Protein AF-A0A4Q5WAN0-F1 (afdb_monomer)

Radius of gyration: 26.41 Å; Cα contacts (8 Å, |Δi|>4): 539; chains: 1; bounding box: 60×88×70 Å

Sequence (418 aa):
VRSNALKSILTLHDAKRLVRDSESQPITLLLAQAVKGGFPCFEKNLPIEDANEQRYFLNYPRAGRVEVMHNMKWSTQDTENSYKTAYLGSLLLHVYAQLFEEGHRPATLKWSYPSAMSAKLVGQYEQIWSKLDEISPLKDDPRLTIYNPSGTITYSTTNPQAVFGTGDSTDWSQAAAAAPAPAPNWGWGNTEPDPAPAPAAVGGWGAPTSAPAALREIKIETGPIEFSFKNLENKESLTEACAVANYIANSKNIEVSEEFLTLCFDVGGSTTDFMALCRMNTKLTMVKQSSIRFAAQRVAHATKYSPNFKTVLLEMCDIKKISIQGLNKGESKFTANTAPYYFEQLVDRLEPEDFETFYRLIRSKCPELMSVNLYVTGLIMYYAGQMANKLITELSRSSHSPSSSGEWRPKINIVFAG

Solvent-accessible surface area (backbone atoms only — not comparable to full-atom values): 25325 Å² total; per-residue (Å²): 129,81,84,82,75,79,63,69,27,33,34,46,62,61,75,91,72,62,81,70,96,45,96,85,59,57,66,51,62,51,27,27,34,48,60,71,23,19,43,74,50,86,75,80,73,56,52,51,62,47,41,58,96,43,35,40,36,30,55,41,97,88,77,45,78,42,47,29,40,58,60,66,90,83,65,87,47,66,64,57,48,13,40,50,33,3,42,52,41,40,50,49,52,53,52,47,54,54,35,49,76,72,73,46,79,85,36,66,46,69,54,67,41,62,71,65,56,50,72,69,56,50,52,52,47,48,62,45,58,68,54,47,51,81,72,48,85,52,85,53,91,66,45,58,42,70,40,53,65,71,70,86,83,75,84,68,94,68,80,93,81,72,87,82,76,93,63,84,84,75,59,91,78,71,74,75,87,71,78,86,75,82,81,85,82,91,74,92,79,92,80,91,83,85,91,75,81,85,74,80,84,77,78,65,101,80,71,96,76,76,79,79,74,75,81,74,76,76,80,73,85,79,66,72,46,84,82,87,84,76,84,85,64,97,75,42,10,40,38,43,46,55,49,51,48,53,51,51,75,72,39,94,85,64,89,66,49,60,53,27,40,35,40,36,35,34,64,40,57,65,35,25,31,29,32,32,36,34,23,39,91,92,38,82,36,78,82,43,74,48,42,40,90,56,36,55,45,59,51,38,60,47,42,40,77,40,89,46,44,66,58,48,53,52,51,51,24,60,76,68,70,53,83,40,55,23,66,83,34,80,70,70,41,74,43,54,59,29,32,31,58,54,51,52,54,50,58,79,69,56,55,84,82,45,50,63,59,52,51,51,42,34,47,75,61,28,49,70,55,39,49,49,44,50,49,56,55,48,50,55,52,50,50,48,51,55,49,50,56,50,48,44,59,48,41,43,42,18,92,65,32,54,38,94,80,63,68,54,82,56,48,77,42,82,44,77,51,125

Mean predicted aligned error: 12.57 Å

Secondary structure (DSSP, 8-state):
---------EEPPPGGGPPPSSTT--HHHHHHSTTTS-EE---S---EEEE-SSEEEEEETTTEEEEEE---TT---HHHHHHHHHHHHHHHHHHHHHHHHTT----EE--EE-TTS-HHHHHHHHHHHTTTTTT-S--SSSPPEEPPBSS------S----SS--S----TT-------PPPPP------PPPP-PPPP----S----SPPPP--------SPPPP-PPPPPTTSBEEHHHHHHHHHHH-TTS--STTEEEEEEEE-SS-EEEEEEEEETTEEEEEEEEEES-STHHHHHHGGG-TTHHHHHHHHHHHHT---BTTTBSS----TTTHHHHHHHHHTT--GGGHHHHHHHHHHH-HHHHHHHHHHHHHHHHHHHHHHHHHHHHHHTSTT-S-TTS---PEEEEEEE-

pLDDT: mean 77.74, std 21.66, range [23.5, 98.31]

Nearest PDB structures (foldseek):
  5mb9-assembly2_B  TM=4.089E-01  e=8.643E-06  Thermochaetoides thermophila DSM 1495
  5mb9-assembly1_A  TM=4.316E-01  e=7.062E-05  Thermochaetoides thermophila DSM 1495
  7z3o-assembly1_D  TM=4.224E-01  e=1.051E-04  Thermochaetoides thermophila DSM 1495
  6sr6-assembly2_C  TM=4.136E-01  e=8.862E-05  Thermochaetoides thermophila DSM 1495
  7kw7-assembly1_C  TM=3.825E-01  e=3.977E-03  Homo sapiens

Structure (mmCIF, N/CA/C/O backbone):
data_AF-A0A4Q5WAN0-F1
#
_entry.id   AF-A0A4Q5WAN0-F1
#
loop_
_atom_site.group_PDB
_atom_site.id
_atom_site.type_symbol
_atom_site.label_atom_id
_atom_site.label_alt_id
_atom_site.label_comp_id
_atom_site.label_asym_id
_atom_site.label_entity_id
_atom_site.label_seq_id
_atom_site.pdbx_PDB_ins_code
_atom_site.Cartn_x
_atom_site.Cartn_y
_atom_site.Cartn_z
_atom_site.occupancy
_atom_site.B_iso_or_equiv
_atom_site.auth_seq_id
_atom_site.auth_comp_id
_atom_site.auth_asym_id
_atom_site.auth_atom_id
_atom_site.pdbx_PDB_model_num
ATOM 1 N N . VAL A 1 1 ? -12.855 -6.537 -10.545 1.00 29.86 1 VAL A N 1
ATOM 2 C CA . VAL A 1 1 ? -12.157 -7.086 -9.360 1.00 29.86 1 VAL A CA 1
ATOM 3 C C . VAL A 1 1 ? -12.444 -6.123 -8.227 1.00 29.86 1 VAL A C 1
ATOM 5 O O . VAL A 1 1 ? -12.053 -4.973 -8.347 1.00 29.86 1 VAL A O 1
ATOM 8 N N . ARG A 1 2 ? -13.216 -6.528 -7.207 1.00 37.91 2 ARG A N 1
ATOM 9 C CA . ARG A 1 2 ? -13.386 -5.701 -5.998 1.00 37.91 2 ARG A CA 1
ATOM 10 C C . ARG A 1 2 ? -11.995 -5.551 -5.386 1.00 37.91 2 ARG A C 1
ATOM 12 O O . ARG A 1 2 ? -11.312 -6.562 -5.270 1.00 37.91 2 ARG A O 1
ATOM 19 N N . SER A 1 3 ? -11.561 -4.331 -5.081 1.00 36.03 3 SER A N 1
ATOM 20 C CA . SER A 1 3 ? -10.233 -4.069 -4.514 1.00 36.03 3 SER A CA 1
ATOM 21 C C . SER A 1 3 ? -9.947 -5.031 -3.350 1.00 36.03 3 SER A C 1
ATOM 23 O O . SER A 1 3 ? -10.580 -4.951 -2.296 1.00 36.03 3 SER A O 1
ATOM 25 N N . ASN A 1 4 ? -9.008 -5.961 -3.559 1.00 38.81 4 ASN A N 1
ATOM 26 C CA . ASN A 1 4 ? -8.478 -6.873 -2.540 1.00 38.81 4 ASN A CA 1
ATOM 27 C C . ASN A 1 4 ? -7.443 -6.150 -1.656 1.00 38.81 4 ASN A C 1
ATOM 29 O O . ASN A 1 4 ? -6.491 -6.768 -1.180 1.00 38.81 4 ASN A O 1
ATOM 33 N N . ALA A 1 5 ? -7.580 -4.832 -1.469 1.00 52.44 5 ALA A N 1
ATOM 34 C CA . ALA A 1 5 ? -6.670 -4.053 -0.648 1.00 52.44 5 ALA A CA 1
ATOM 35 C C . ALA A 1 5 ? -6.845 -4.446 0.826 1.00 52.44 5 ALA A C 1
ATOM 37 O O . ALA A 1 5 ? -7.681 -3.908 1.554 1.00 52.44 5 ALA A O 1
ATOM 38 N N . LEU A 1 6 ? -6.040 -5.410 1.268 1.00 55.25 6 LEU A N 1
ATOM 39 C CA . LEU A 1 6 ? -5.837 -5.702 2.679 1.00 55.25 6 LEU A CA 1
ATOM 40 C C . LEU A 1 6 ? -5.047 -4.535 3.275 1.00 55.25 6 LEU A C 1
ATOM 42 O O . LEU A 1 6 ? -3.828 -4.449 3.126 1.00 55.25 6 LEU A O 1
ATOM 46 N N . LYS A 1 7 ? -5.748 -3.602 3.924 1.00 72.06 7 LYS A N 1
ATOM 47 C CA . LYS A 1 7 ? -5.089 -2.533 4.678 1.00 72.06 7 LYS A CA 1
ATOM 48 C C . LYS A 1 7 ? -4.382 -3.149 5.884 1.00 72.06 7 LYS A C 1
ATOM 50 O O . LYS A 1 7 ? -4.960 -3.977 6.588 1.00 72.06 7 LYS A O 1
ATOM 55 N N . SER A 1 8 ? -3.144 -2.723 6.135 1.00 76.06 8 SER A N 1
ATOM 56 C CA . SER A 1 8 ? -2.341 -3.157 7.285 1.00 76.06 8 SER A CA 1
ATOM 57 C C . SER A 1 8 ? -2.885 -2.570 8.585 1.00 76.06 8 SER A C 1
ATOM 59 O O . SER A 1 8 ? -2.331 -1.621 9.138 1.00 76.06 8 SER A O 1
ATOM 61 N N . ILE A 1 9 ? -4.001 -3.130 9.043 1.00 87.06 9 ILE A N 1
ATOM 62 C CA . ILE A 1 9 ? -4.765 -2.665 10.191 1.00 87.06 9 ILE A CA 1
ATOM 63 C C . ILE A 1 9 ? -4.771 -3.756 11.259 1.00 87.06 9 ILE A C 1
ATOM 65 O O . ILE A 1 9 ? -5.248 -4.866 11.016 1.00 87.06 9 ILE A O 1
ATOM 69 N N . LEU A 1 10 ? -4.277 -3.429 12.453 1.00 91.44 10 LEU A N 1
ATOM 70 C CA . LEU A 1 10 ? -4.245 -4.330 13.604 1.00 91.44 10 LEU A CA 1
ATOM 71 C C . LEU A 1 10 ? -5.072 -3.754 14.756 1.00 91.44 10 LEU A C 1
ATOM 73 O O . LEU A 1 10 ? -4.773 -2.680 15.275 1.00 91.44 10 LEU A O 1
ATOM 77 N N . THR A 1 11 ? -6.096 -4.487 15.179 1.00 91.94 11 THR A N 1
ATOM 78 C CA . THR A 1 11 ? -6.847 -4.196 16.404 1.00 91.94 11 THR A CA 1
ATOM 79 C C . THR A 1 11 ? -6.041 -4.650 17.607 1.00 91.94 11 THR A C 1
ATOM 81 O O . THR A 1 11 ? -5.670 -5.821 17.690 1.00 91.94 11 THR A O 1
ATOM 84 N N . LEU A 1 12 ? -5.772 -3.731 18.530 1.00 91.56 12 LEU A N 1
ATOM 85 C CA . LEU A 1 12 ? -4.955 -3.990 19.706 1.00 91.56 12 LEU A CA 1
ATOM 86 C C . LEU A 1 12 ? -5.807 -4.537 20.849 1.00 91.56 12 LEU A C 1
ATOM 88 O O . LEU A 1 12 ? -6.923 -4.075 21.100 1.00 91.56 12 LEU A O 1
ATOM 92 N N . HIS A 1 13 ? -5.244 -5.496 21.577 1.00 88.56 13 HIS A N 1
ATOM 93 C CA . HIS A 1 13 ? -5.807 -5.937 22.847 1.00 88.56 13 HIS A CA 1
ATOM 94 C C . HIS A 1 13 ? -5.563 -4.902 23.940 1.00 88.56 13 HIS A C 1
ATOM 96 O O . HIS A 1 13 ? -4.568 -4.176 23.929 1.00 88.56 13 HIS A O 1
ATOM 102 N N . ASP A 1 14 ? -6.438 -4.889 24.942 1.00 84.38 14 ASP A N 1
ATOM 103 C CA . ASP A 1 14 ? -6.151 -4.204 26.198 1.00 84.38 14 ASP A CA 1
ATOM 104 C C . ASP A 1 14 ? -4.946 -4.883 26.864 1.00 84.38 14 ASP A C 1
ATOM 106 O O . ASP A 1 14 ? -5.013 -6.051 27.255 1.00 84.38 14 ASP A O 1
ATOM 110 N N . ALA A 1 15 ? -3.843 -4.145 27.010 1.00 79.19 15 ALA A N 1
ATOM 111 C CA . ALA A 1 15 ? -2.597 -4.658 27.573 1.00 79.19 15 ALA A CA 1
ATOM 112 C C . ALA A 1 15 ? -2.770 -5.238 28.989 1.00 79.19 15 ALA A C 1
ATOM 114 O O . ALA A 1 15 ? -2.010 -6.119 29.386 1.00 79.19 15 ALA A O 1
ATOM 115 N N . LYS A 1 16 ? -3.787 -4.792 29.743 1.00 81.94 16 LYS A N 1
ATOM 116 C CA . LYS A 1 16 ? -4.105 -5.326 31.078 1.00 81.94 16 LYS A CA 1
ATOM 117 C C . LYS A 1 16 ? -4.761 -6.707 31.039 1.00 81.94 16 LYS A C 1
ATOM 119 O O . LYS A 1 16 ? -4.841 -7.364 32.071 1.00 81.94 16 LYS A O 1
ATOM 124 N N . ARG A 1 17 ? -5.253 -7.136 29.875 1.00 82.56 17 ARG A N 1
ATOM 125 C CA . ARG A 1 17 ? -5.926 -8.427 29.663 1.00 82.56 17 ARG A CA 1
ATOM 126 C C . ARG A 1 17 ? -5.021 -9.472 29.016 1.00 82.56 17 ARG A C 1
ATOM 128 O O . ARG A 1 17 ? -5.448 -10.608 28.833 1.00 82.56 17 ARG A O 1
ATOM 135 N N . LEU A 1 18 ? -3.789 -9.102 28.669 1.00 84.31 18 LEU A N 1
ATOM 136 C CA . LEU A 1 18 ? -2.819 -10.031 28.107 1.00 84.31 18 LEU A CA 1
ATOM 137 C C . LEU A 1 18 ? -2.289 -10.959 29.199 1.00 84.31 18 LEU A C 1
ATOM 139 O O . LEU A 1 18 ? -1.663 -10.522 30.166 1.00 84.31 18 LEU A O 1
ATOM 143 N N . VAL A 1 19 ? -2.539 -12.254 29.022 1.00 83.75 19 VAL A N 1
ATOM 144 C CA . VAL A 1 19 ? -2.032 -13.302 29.909 1.00 83.75 19 VAL A CA 1
ATOM 145 C C . VAL A 1 19 ? -0.582 -13.592 29.539 1.00 83.75 19 VAL A C 1
ATOM 147 O O . VAL A 1 19 ? -0.278 -13.882 28.380 1.00 83.75 19 VAL A O 1
ATOM 150 N N . ARG A 1 20 ? 0.312 -13.498 30.526 1.00 82.81 20 ARG A N 1
ATOM 151 C CA . ARG A 1 20 ? 1.719 -13.869 30.357 1.00 82.81 20 ARG A CA 1
ATOM 152 C C . ARG A 1 20 ? 1.868 -15.377 30.500 1.00 82.81 20 ARG A C 1
ATOM 154 O O . ARG A 1 20 ? 1.292 -15.952 31.420 1.00 82.81 20 ARG A O 1
ATOM 161 N N . ASP A 1 21 ? 2.667 -15.989 29.629 1.00 77.50 21 ASP A N 1
ATOM 162 C CA . ASP A 1 21 ? 2.958 -17.424 29.723 1.00 77.50 21 ASP A CA 1
ATOM 163 C C . ASP A 1 21 ? 3.961 -17.706 30.864 1.00 77.50 21 ASP A C 1
ATOM 165 O O . ASP A 1 21 ? 3.962 -18.786 31.450 1.00 77.50 21 ASP A O 1
ATOM 169 N N . SER A 1 22 ? 4.779 -16.711 31.231 1.00 80.31 22 SER A N 1
ATOM 170 C CA . SER A 1 22 ? 5.643 -16.718 32.417 1.00 80.31 22 SER A CA 1
ATOM 171 C C . SER A 1 22 ? 5.839 -15.302 32.981 1.00 80.31 22 SER A C 1
ATOM 173 O O . SER A 1 22 ? 5.752 -14.311 32.253 1.00 80.31 22 SER A O 1
ATOM 175 N N . GLU A 1 23 ? 6.123 -15.174 34.284 1.00 74.56 23 GLU A N 1
ATOM 176 C CA . GLU A 1 23 ? 6.294 -13.858 34.931 1.00 74.56 23 GLU A CA 1
ATOM 177 C C . GLU A 1 23 ? 7.470 -13.046 34.363 1.00 74.56 23 GLU A C 1
ATOM 179 O O . GLU A 1 23 ? 7.416 -11.814 34.332 1.00 74.56 23 GLU A O 1
ATOM 184 N N . SER A 1 24 ? 8.503 -13.733 33.866 1.00 77.69 24 SER A N 1
ATOM 185 C CA . SER A 1 24 ? 9.719 -13.139 33.304 1.00 77.69 24 SER A CA 1
ATOM 186 C C . SER A 1 24 ? 9.608 -12.752 31.826 1.00 77.69 24 SER A C 1
ATOM 188 O O . SER A 1 24 ? 10.540 -12.151 31.289 1.00 77.69 24 SER A O 1
ATOM 190 N N . GLN A 1 25 ? 8.500 -13.071 31.148 1.00 79.25 25 GLN A N 1
ATOM 191 C CA . GLN A 1 25 ? 8.354 -12.798 29.722 1.00 79.25 25 GLN A CA 1
ATOM 192 C C . GLN A 1 25 ? 8.177 -11.289 29.452 1.00 79.25 25 GLN A C 1
ATOM 194 O O . GLN A 1 25 ? 7.236 -10.674 29.971 1.00 79.25 25 GLN A O 1
ATOM 199 N N . PRO A 1 26 ? 9.027 -10.674 28.605 1.00 84.81 26 PRO A N 1
ATOM 200 C CA . PRO A 1 26 ? 8.845 -9.295 28.171 1.00 84.81 26 PRO A CA 1
ATOM 201 C C . PRO A 1 26 ? 7.515 -9.115 27.435 1.00 84.81 26 PRO A C 1
ATOM 203 O O . PRO A 1 26 ? 7.152 -9.923 26.578 1.00 84.81 26 PRO A O 1
ATOM 206 N N . ILE A 1 27 ? 6.820 -8.007 27.707 1.00 83.94 27 ILE A N 1
ATOM 207 C CA . ILE A 1 27 ? 5.542 -7.689 27.052 1.00 83.94 27 ILE A CA 1
ATOM 208 C C . ILE A 1 27 ? 5.675 -7.606 25.525 1.00 83.94 27 ILE A C 1
ATOM 210 O O . ILE A 1 27 ? 4.771 -8.020 24.812 1.00 83.94 27 ILE A O 1
ATOM 214 N N . THR A 1 28 ? 6.816 -7.145 25.010 1.00 85.88 28 THR A N 1
ATOM 215 C CA . THR A 1 28 ? 7.089 -7.063 23.568 1.00 85.88 28 THR A CA 1
ATOM 216 C C . THR A 1 28 ? 7.039 -8.430 22.888 1.00 85.88 28 THR A C 1
ATOM 218 O O . THR A 1 28 ? 6.485 -8.544 21.800 1.00 85.88 28 THR A O 1
ATOM 221 N N . LEU A 1 29 ? 7.512 -9.495 23.546 1.00 86.62 29 LEU A N 1
ATOM 222 C CA . LEU A 1 29 ? 7.410 -10.852 23.002 1.00 86.62 29 LEU A CA 1
ATOM 223 C C . LEU A 1 29 ? 5.959 -11.334 22.938 1.00 86.62 29 LEU A C 1
ATOM 225 O O . LEU A 1 29 ? 5.578 -11.977 21.967 1.00 86.62 29 LEU A O 1
ATOM 229 N N . LEU A 1 30 ? 5.140 -10.997 23.938 1.00 88.25 30 LEU A N 1
ATOM 230 C CA . LEU A 1 30 ? 3.709 -11.317 23.924 1.00 88.25 30 LEU A CA 1
ATOM 231 C C . LEU A 1 30 ? 2.977 -10.568 22.809 1.00 88.25 30 LEU A C 1
ATOM 233 O O . LEU A 1 30 ? 2.158 -11.156 22.108 1.00 88.25 30 LEU A O 1
ATOM 237 N N . LEU A 1 31 ? 3.312 -9.290 22.608 1.00 90.12 31 LEU A N 1
ATOM 238 C CA . LEU A 1 31 ? 2.740 -8.463 21.544 1.00 90.12 31 LEU A CA 1
ATOM 239 C C . LEU A 1 31 ? 3.169 -8.896 20.138 1.00 90.12 31 LEU A C 1
ATOM 241 O O . LEU A 1 31 ? 2.523 -8.502 19.175 1.00 90.12 31 LEU A O 1
ATOM 245 N N . ALA A 1 32 ? 4.246 -9.673 20.012 1.00 90.75 32 ALA A N 1
ATOM 246 C CA . ALA A 1 32 ? 4.716 -10.207 18.738 1.00 90.75 32 ALA A CA 1
ATOM 247 C C . ALA A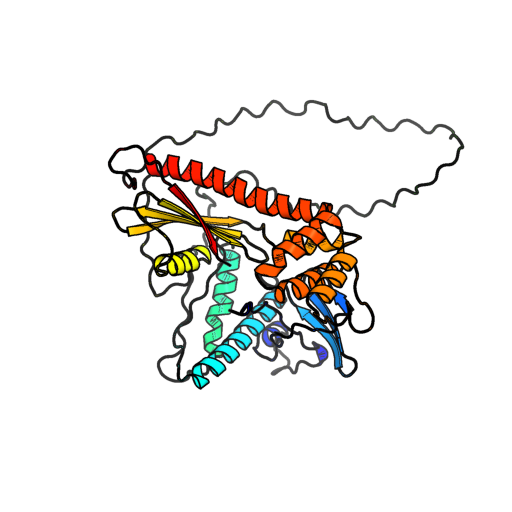 1 32 ? 4.013 -11.509 18.328 1.00 90.75 32 ALA A C 1
ATOM 249 O O . ALA A 1 32 ? 4.054 -11.879 17.156 1.00 90.75 32 ALA A O 1
ATOM 250 N N . GLN A 1 33 ? 3.361 -12.202 19.266 1.00 90.88 33 GLN A N 1
ATOM 251 C CA . GLN A 1 33 ? 2.662 -13.451 18.975 1.00 90.88 33 GLN A CA 1
ATOM 252 C C . GLN A 1 33 ? 1.424 -13.184 18.113 1.00 90.88 33 GLN A C 1
ATOM 254 O O . GLN A 1 33 ? 0.631 -12.282 18.400 1.00 90.88 33 GLN A O 1
ATOM 259 N N . ALA A 1 34 ? 1.218 -13.998 17.077 1.00 90.25 34 ALA A N 1
ATOM 260 C CA . ALA A 1 34 ? -0.013 -13.947 16.297 1.00 90.25 34 ALA A CA 1
ATOM 261 C C . ALA A 1 34 ? -1.227 -14.154 17.205 1.00 90.25 34 ALA A C 1
ATOM 263 O O . ALA A 1 34 ? -1.156 -14.902 18.184 1.00 90.25 34 ALA A O 1
ATOM 264 N N . VAL A 1 35 ? -2.338 -13.494 16.880 1.00 87.75 35 VAL A N 1
ATOM 265 C CA . VAL A 1 35 ? -3.574 -13.476 17.674 1.00 87.75 35 VAL A CA 1
ATOM 266 C C . VAL A 1 35 ? -3.436 -12.770 19.035 1.00 87.75 35 VAL A C 1
ATOM 268 O O . VAL A 1 35 ? -4.229 -11.873 19.322 1.00 87.75 35 VAL A O 1
ATOM 271 N N . LYS A 1 36 ? -2.437 -13.099 19.871 1.00 89.31 36 LYS A N 1
ATOM 272 C CA . LYS A 1 36 ? -2.230 -12.450 21.184 1.00 89.31 36 LYS A CA 1
ATOM 273 C C . LYS A 1 36 ? -1.756 -11.000 21.074 1.00 89.31 36 LYS A C 1
ATOM 275 O O . LYS A 1 36 ? -2.083 -10.199 21.941 1.00 89.31 36 LYS A O 1
ATOM 280 N N . GLY A 1 37 ? -1.006 -10.650 20.031 1.00 88.44 37 GLY A N 1
ATOM 281 C CA . GLY A 1 37 ? -0.550 -9.280 19.785 1.00 88.44 37 GLY A CA 1
ATOM 282 C C . GLY A 1 37 ? -1.618 -8.355 19.206 1.00 88.44 37 GLY A C 1
ATOM 283 O O . GLY A 1 37 ? -1.482 -7.134 19.267 1.00 88.44 37 GLY A O 1
ATOM 284 N N . GLY A 1 38 ? -2.697 -8.927 18.675 1.00 90.81 38 GLY A N 1
ATOM 285 C CA . GLY A 1 38 ? -3.810 -8.208 18.070 1.00 90.81 38 GLY A CA 1
ATOM 286 C C . GLY A 1 38 ? -4.477 -9.023 16.967 1.00 90.81 38 GLY A C 1
ATOM 287 O O . GLY A 1 38 ? -3.995 -10.092 16.589 1.00 90.81 38 GLY A O 1
ATOM 288 N N . PHE A 1 39 ? -5.572 -8.492 16.429 1.00 89.00 39 PHE A N 1
ATOM 289 C CA . PHE A 1 39 ? -6.316 -9.110 15.332 1.00 89.00 39 PHE A CA 1
ATOM 290 C C . PHE A 1 39 ? -6.335 -8.218 14.089 1.00 89.00 39 PHE A C 1
ATOM 292 O O . PHE A 1 39 ? -6.697 -7.041 14.203 1.00 89.00 39 PHE A O 1
ATOM 299 N N . PRO A 1 40 ? -5.990 -8.747 12.898 1.00 90.12 40 PRO A N 1
ATOM 300 C CA . PRO A 1 40 ? -6.205 -8.032 11.648 1.00 90.12 40 PRO A CA 1
ATOM 301 C C . PRO A 1 40 ? -7.672 -7.613 11.507 1.00 90.12 40 PRO A C 1
ATOM 303 O O . PRO A 1 40 ? -8.574 -8.404 11.783 1.00 90.12 40 PRO A O 1
ATOM 306 N N . CYS A 1 41 ? -7.916 -6.372 11.089 1.00 86.31 41 CYS A N 1
ATOM 307 C CA . CYS A 1 41 ? -9.268 -5.856 10.900 1.00 86.31 41 CYS A CA 1
ATOM 308 C C . CYS A 1 41 ? -9.501 -5.467 9.442 1.00 86.31 41 CYS A C 1
ATOM 310 O O . CYS A 1 41 ? -8.913 -4.509 8.947 1.00 86.31 41 CYS A O 1
ATOM 312 N N . PHE A 1 42 ? -10.412 -6.187 8.789 1.00 83.38 42 PHE A N 1
ATOM 313 C CA . PHE A 1 42 ? -10.802 -5.953 7.394 1.00 83.38 42 PHE A CA 1
ATOM 314 C C . PHE A 1 42 ? -12.192 -5.313 7.261 1.00 83.38 42 PHE A C 1
ATOM 316 O O . PHE A 1 42 ? -12.674 -5.101 6.150 1.00 83.38 42 PHE A O 1
ATOM 323 N N . GLU A 1 43 ? -12.850 -5.016 8.386 1.00 84.38 43 GLU A N 1
ATOM 324 C CA . GLU A 1 43 ? -14.144 -4.338 8.392 1.00 84.38 43 GLU A CA 1
ATOM 325 C C . GLU A 1 43 ? -13.980 -2.889 7.932 1.00 84.38 43 GLU A C 1
ATOM 327 O O . GLU A 1 43 ? -13.108 -2.154 8.401 1.00 84.38 43 GLU A O 1
ATOM 332 N N . LYS A 1 44 ? -14.852 -2.475 7.014 1.00 79.94 44 LYS A N 1
ATOM 333 C CA . LYS A 1 44 ? -14.830 -1.141 6.428 1.00 79.94 44 LYS A CA 1
ATOM 334 C C . LYS A 1 44 ? -15.717 -0.159 7.211 1.00 79.94 44 LYS A C 1
ATOM 336 O O . LYS A 1 44 ? -15.560 1.048 7.095 1.00 79.94 44 LYS A O 1
ATOM 341 N N . ASN A 1 45 ? -16.701 -0.614 7.982 1.00 85.62 45 ASN A N 1
ATOM 342 C CA . ASN A 1 45 ? -17.611 0.259 8.734 1.00 85.62 45 ASN A CA 1
ATOM 343 C C . ASN A 1 45 ? -17.326 0.213 10.240 1.00 85.62 45 ASN A C 1
ATOM 345 O O . ASN A 1 45 ? -18.117 -0.310 11.024 1.00 85.62 45 ASN A O 1
ATOM 349 N N . LEU A 1 46 ? -16.196 0.797 10.651 1.00 89.50 46 LEU A N 1
ATOM 350 C CA . LEU A 1 46 ? -15.803 0.853 12.060 1.00 89.50 46 LEU A CA 1
ATOM 351 C C . LEU A 1 46 ? -16.471 2.030 12.796 1.00 89.50 46 LEU A C 1
ATOM 353 O O . LEU A 1 46 ? -16.589 3.118 12.221 1.00 89.50 46 LEU A O 1
ATOM 357 N N . PRO A 1 47 ? -16.878 1.854 14.071 1.00 91.50 47 PRO A N 1
ATOM 358 C CA . PRO A 1 47 ? -17.451 2.917 14.896 1.00 91.50 47 PRO A CA 1
ATOM 359 C C . PRO A 1 47 ? -16.340 3.825 15.441 1.00 91.50 47 PRO A C 1
ATOM 361 O O . PRO A 1 47 ? -15.966 3.748 16.613 1.00 91.50 47 PRO A O 1
ATOM 364 N N . ILE A 1 48 ? -15.763 4.640 14.558 1.00 93.94 48 ILE A N 1
ATOM 365 C CA . ILE A 1 48 ? -14.682 5.561 14.909 1.00 93.94 48 ILE A CA 1
ATOM 366 C C . ILE A 1 48 ? -15.190 6.687 15.815 1.00 93.94 48 ILE A C 1
ATOM 368 O O . ILE A 1 48 ? -16.225 7.291 15.548 1.00 93.94 48 ILE A O 1
ATOM 372 N N . GLU A 1 49 ? -14.440 6.972 16.874 1.00 94.38 49 GLU A N 1
ATOM 373 C CA . GLU A 1 49 ? -14.656 8.112 17.766 1.00 94.38 49 GLU A CA 1
ATOM 374 C C . GLU A 1 49 ? -13.653 9.230 17.450 1.00 94.38 49 GLU A C 1
ATOM 376 O O . GLU A 1 49 ? -14.039 10.387 17.322 1.00 94.38 49 GLU A O 1
ATOM 381 N N . ASP A 1 50 ? -12.372 8.881 17.275 1.00 94.81 50 ASP A N 1
ATOM 382 C CA . ASP A 1 50 ? -11.300 9.826 16.944 1.00 94.81 50 ASP A CA 1
ATOM 383 C C . ASP A 1 50 ? -10.128 9.123 16.229 1.00 94.81 50 ASP A C 1
ATOM 385 O O . ASP A 1 50 ? -10.072 7.892 16.144 1.00 94.81 50 ASP A O 1
ATOM 389 N N . ALA A 1 51 ? -9.170 9.894 15.715 1.00 92.88 51 ALA A N 1
ATOM 390 C CA . ALA A 1 51 ? -7.998 9.390 15.008 1.00 92.88 51 ALA A CA 1
ATOM 391 C C . ALA A 1 51 ? -6.740 10.225 15.276 1.00 92.88 51 ALA A C 1
ATOM 393 O O . ALA A 1 51 ? -6.792 11.426 15.518 1.00 92.88 51 ALA A O 1
ATOM 394 N N . ASN A 1 52 ? -5.579 9.593 15.145 1.00 90.19 52 ASN A N 1
ATOM 395 C CA . ASN A 1 52 ? -4.298 10.276 15.014 1.00 90.19 52 ASN A CA 1
ATOM 396 C C . ASN A 1 52 ? -3.495 9.686 13.838 1.00 90.19 52 ASN A C 1
ATOM 398 O O . ASN A 1 52 ? -4.004 8.884 13.051 1.00 90.19 52 ASN A O 1
ATOM 402 N N . GLU A 1 53 ? -2.238 10.104 13.684 1.00 81.81 53 GLU A N 1
ATOM 403 C CA . GLU A 1 53 ? -1.399 9.713 12.541 1.00 81.81 53 GLU A CA 1
ATOM 404 C C . GLU A 1 53 ? -1.128 8.206 12.431 1.00 81.81 53 GLU A C 1
ATOM 406 O O . GLU A 1 53 ? -0.849 7.719 11.336 1.00 81.81 53 GLU A O 1
ATOM 411 N N . GLN A 1 54 ? -1.217 7.469 13.540 1.00 83.69 54 GLN A N 1
ATOM 412 C CA . GLN A 1 54 ? -0.879 6.045 13.600 1.00 83.69 54 GLN A CA 1
ATOM 413 C C . GLN A 1 54 ? -2.055 5.151 14.010 1.00 83.69 54 GLN A C 1
ATOM 415 O O . GLN A 1 54 ? -2.036 3.947 13.737 1.00 83.69 54 GLN A O 1
ATOM 420 N N . ARG A 1 55 ? -3.061 5.717 14.689 1.00 90.19 55 ARG A N 1
ATOM 421 C CA . ARG A 1 55 ? -4.132 4.975 15.355 1.00 90.19 55 ARG A CA 1
ATOM 422 C C . ARG A 1 55 ? -5.517 5.545 15.083 1.00 90.19 55 ARG A C 1
ATOM 424 O O . ARG A 1 55 ? -5.700 6.756 14.971 1.00 90.19 55 ARG A O 1
ATOM 431 N N . TYR A 1 56 ? -6.493 4.649 15.066 1.00 92.25 56 TYR A N 1
ATOM 432 C CA . TYR A 1 56 ? -7.911 4.960 15.184 1.00 92.25 56 TYR A CA 1
ATOM 433 C C . TYR A 1 56 ? -8.410 4.538 16.563 1.00 92.25 56 TYR A C 1
ATOM 435 O O . TYR A 1 56 ? -8.061 3.466 17.065 1.00 92.25 56 TYR A O 1
ATOM 443 N N . PHE A 1 57 ? -9.239 5.382 17.166 1.00 94.38 57 PHE A N 1
ATOM 444 C CA . PHE A 1 57 ? -9.917 5.108 18.423 1.00 94.38 57 PHE A CA 1
ATOM 445 C C . PHE A 1 57 ? -11.364 4.764 18.111 1.00 94.38 57 PHE A C 1
ATOM 447 O O . PHE A 1 57 ? -12.111 5.599 17.606 1.00 94.38 57 PHE A O 1
ATOM 454 N N . LEU A 1 58 ? -11.748 3.524 18.388 1.00 93.56 58 LEU A N 1
ATOM 455 C CA . LEU A 1 58 ? -13.093 3.016 18.160 1.00 93.56 58 LEU A CA 1
ATOM 456 C C . LEU A 1 58 ? -13.853 2.944 19.479 1.00 93.56 58 LEU A C 1
ATOM 458 O O . LEU A 1 58 ? -13.258 2.675 20.525 1.00 93.56 58 LEU A O 1
ATOM 462 N N . ASN A 1 59 ? -15.168 3.122 19.424 1.00 92.38 59 ASN A N 1
ATOM 463 C CA . ASN A 1 59 ? -16.036 2.976 20.584 1.00 92.38 59 ASN A CA 1
ATOM 464 C C . ASN A 1 59 ? -17.193 2.025 20.271 1.00 92.38 59 ASN A C 1
ATOM 466 O O . ASN A 1 59 ? -18.104 2.341 19.506 1.00 92.38 59 ASN A O 1
ATOM 470 N N . TYR A 1 60 ? -17.155 0.839 20.872 1.00 88.56 60 TYR A N 1
ATOM 471 C CA . TYR A 1 60 ? -18.201 -0.162 20.721 1.00 88.56 60 TYR A CA 1
ATOM 472 C C . TYR A 1 60 ? -19.162 -0.095 21.911 1.00 88.56 60 TYR A C 1
ATOM 474 O O . TYR A 1 60 ? -18.720 -0.316 23.040 1.00 88.56 60 TYR A O 1
ATOM 482 N N . PRO A 1 61 ? -20.485 0.063 21.697 1.00 82.81 61 PRO A N 1
ATOM 483 C CA . PRO A 1 61 ? -21.453 0.208 22.790 1.00 82.81 61 PRO A CA 1
ATOM 484 C C . PRO A 1 61 ? -21.408 -0.898 23.856 1.00 82.81 61 PRO A C 1
ATOM 486 O O . PRO A 1 61 ? -21.739 -0.653 25.009 1.00 82.81 61 PRO A O 1
ATOM 489 N N . ARG A 1 62 ? -21.006 -2.121 23.476 1.00 84.75 62 ARG A N 1
ATOM 490 C CA . ARG A 1 62 ? -20.933 -3.287 24.377 1.00 84.75 62 ARG A CA 1
ATOM 491 C C . ARG A 1 62 ? -19.515 -3.707 24.774 1.00 84.75 62 ARG A C 1
ATOM 493 O O . ARG A 1 62 ? -19.374 -4.459 25.729 1.00 84.75 62 ARG A O 1
ATOM 500 N N . ALA A 1 63 ? -18.491 -3.271 24.041 1.00 80.56 63 ALA A N 1
ATOM 501 C CA . ALA A 1 63 ? -17.106 -3.718 24.243 1.00 80.56 63 ALA A CA 1
ATOM 502 C C . ALA A 1 63 ? -16.167 -2.596 24.720 1.00 80.56 63 ALA A C 1
ATOM 504 O O . ALA A 1 63 ? -15.046 -2.876 25.137 1.00 80.56 63 ALA A O 1
ATOM 505 N N . GLY A 1 64 ? -16.634 -1.345 24.721 1.00 87.25 64 GLY A N 1
ATOM 506 C CA . GLY A 1 64 ? -15.867 -0.183 25.151 1.00 87.25 64 GLY A CA 1
ATOM 507 C C . GLY A 1 64 ? -14.920 0.345 24.075 1.00 87.25 64 GLY A C 1
ATOM 508 O O . GLY A 1 64 ? -15.123 0.140 22.873 1.00 87.25 64 GLY A O 1
ATOM 509 N N . ARG A 1 65 ? -13.893 1.069 24.530 1.00 90.62 65 ARG A N 1
ATOM 510 C CA . ARG A 1 65 ? -12.898 1.710 23.669 1.00 90.62 65 ARG A CA 1
ATOM 511 C C . ARG A 1 65 ? -11.884 0.687 23.169 1.00 90.62 65 ARG A C 1
ATOM 513 O O . ARG A 1 65 ? -11.302 -0.048 23.961 1.00 90.62 65 ARG A O 1
ATOM 520 N N . VAL A 1 66 ? -11.650 0.693 21.864 1.00 91.50 66 VAL A N 1
ATOM 521 C CA . VAL A 1 66 ? -10.695 -0.183 21.181 1.00 91.50 66 VAL A CA 1
ATOM 522 C C . VAL A 1 66 ? -9.732 0.676 20.374 1.00 91.50 66 VAL A C 1
ATOM 524 O O . VAL A 1 66 ? -10.133 1.665 19.761 1.00 91.50 66 VAL A O 1
ATOM 527 N N . GLU A 1 67 ? -8.456 0.308 20.378 1.00 92.31 67 GLU A N 1
ATOM 528 C CA . GLU A 1 67 ? -7.436 0.970 19.571 1.00 92.31 67 GLU A CA 1
ATOM 529 C C . GLU A 1 67 ? -7.083 0.118 18.364 1.00 92.31 67 GLU A C 1
ATOM 531 O O . GLU A 1 67 ? -6.908 -1.096 18.460 1.00 92.31 67 GLU A O 1
ATOM 536 N N . VAL A 1 68 ? -6.959 0.778 17.223 1.00 91.25 68 VAL A N 1
ATOM 537 C CA . VAL A 1 68 ? -6.590 0.144 15.968 1.00 91.25 68 VAL A CA 1
ATOM 538 C C . VAL A 1 68 ? -5.375 0.855 15.408 1.00 91.25 68 VAL A C 1
ATOM 540 O O . VAL A 1 68 ? -5.386 2.073 15.255 1.00 91.25 68 VAL A O 1
ATOM 543 N N . MET A 1 69 ? -4.331 0.103 15.087 1.00 89.25 69 MET A N 1
ATOM 544 C CA . MET A 1 69 ? -3.128 0.619 14.453 1.00 89.25 69 MET A CA 1
ATOM 545 C C . MET A 1 69 ? -3.241 0.466 12.938 1.00 89.25 69 MET A C 1
ATOM 547 O O . MET A 1 69 ? -3.485 -0.638 12.462 1.00 89.25 69 MET A O 1
ATOM 551 N N . HIS A 1 70 ? -3.082 1.559 12.186 1.00 83.44 70 HIS A N 1
ATOM 552 C CA . HIS A 1 70 ? -3.260 1.570 10.721 1.00 83.44 70 HIS A CA 1
ATOM 553 C C . HIS A 1 70 ? -1.993 1.943 9.940 1.00 83.44 70 HIS A C 1
ATOM 555 O O . HIS A 1 70 ? -1.913 1.695 8.740 1.00 83.44 70 HIS A O 1
ATOM 561 N N . ASN A 1 71 ? -0.971 2.484 10.612 1.00 79.31 71 ASN A N 1
ATOM 562 C CA . ASN A 1 71 ? 0.300 2.852 9.994 1.00 79.31 71 ASN A CA 1
ATOM 563 C C . ASN A 1 71 ? 1.476 2.224 10.751 1.00 79.31 71 ASN A C 1
ATOM 565 O O . ASN A 1 71 ? 1.867 2.709 11.808 1.00 79.31 71 ASN A O 1
ATOM 569 N N . MET A 1 72 ? 2.035 1.142 10.197 1.00 79.19 72 MET A N 1
ATOM 570 C CA . MET A 1 72 ? 3.151 0.394 10.801 1.00 79.19 72 MET A CA 1
ATOM 571 C C . MET A 1 72 ? 4.413 0.338 9.915 1.00 79.19 72 MET A C 1
ATOM 573 O O . MET A 1 72 ? 5.463 -0.115 10.370 1.00 79.19 72 MET A O 1
ATOM 577 N N . LYS A 1 73 ? 4.361 0.778 8.645 1.00 75.56 73 LYS A N 1
ATOM 578 C CA . LYS A 1 73 ? 5.388 0.432 7.632 1.00 75.56 73 LYS A CA 1
ATOM 579 C C . LYS A 1 73 ? 6.790 0.962 7.982 1.00 75.56 73 LYS A C 1
ATOM 581 O O . LYS A 1 73 ? 7.776 0.256 7.773 1.00 75.56 73 LYS A O 1
ATOM 586 N N . TRP A 1 74 ? 6.884 2.158 8.565 1.00 79.50 74 TRP A N 1
ATOM 587 C CA . TRP A 1 74 ? 8.149 2.905 8.679 1.00 79.50 74 TRP A CA 1
ATOM 588 C C . TRP A 1 74 ? 8.728 3.020 10.089 1.00 79.50 74 TRP A C 1
ATOM 590 O O . TRP A 1 74 ? 9.835 3.532 10.241 1.00 79.50 74 TRP A O 1
ATOM 600 N N . SER A 1 75 ? 8.016 2.558 11.116 1.00 80.06 75 SER A N 1
ATOM 601 C CA . SER A 1 75 ? 8.520 2.665 12.484 1.00 80.06 75 SER A CA 1
ATOM 602 C C . SER A 1 75 ? 9.617 1.651 12.769 1.00 80.06 75 SER A C 1
ATOM 604 O O . SER A 1 75 ? 9.551 0.507 12.323 1.00 80.06 75 SER A O 1
ATOM 606 N N . THR A 1 76 ? 10.606 2.063 13.553 1.00 78.56 76 THR A N 1
ATOM 607 C CA . THR A 1 76 ? 11.675 1.197 14.059 1.00 78.56 76 THR A CA 1
ATOM 608 C C . THR A 1 76 ? 11.518 0.894 15.548 1.00 78.56 76 THR A C 1
ATOM 610 O O . THR A 1 76 ? 12.450 0.359 16.141 1.00 78.56 76 THR A O 1
ATOM 613 N N . GLN A 1 77 ? 10.398 1.284 16.169 1.00 84.62 77 GLN A N 1
ATOM 614 C CA . GLN A 1 77 ? 10.149 1.045 17.591 1.00 84.62 77 GLN A CA 1
ATOM 615 C C . GLN A 1 77 ? 9.849 -0.436 17.849 1.00 84.62 77 GLN A C 1
ATOM 617 O O . GLN A 1 77 ? 9.074 -1.051 17.117 1.00 84.62 77 GLN A O 1
ATOM 622 N N . ASP A 1 78 ? 10.402 -0.996 18.925 1.00 85.88 78 ASP A N 1
ATOM 623 C CA . ASP A 1 78 ? 10.276 -2.427 19.240 1.00 85.88 78 ASP A CA 1
ATOM 624 C C . ASP A 1 78 ? 8.821 -2.872 19.422 1.00 85.88 78 ASP A C 1
ATOM 626 O O . ASP A 1 78 ? 8.414 -3.926 18.930 1.00 85.88 78 ASP A O 1
ATOM 630 N N . THR A 1 79 ? 8.003 -2.042 20.071 1.00 87.12 79 THR A N 1
ATOM 631 C CA . THR A 1 79 ? 6.570 -2.308 20.248 1.00 87.12 79 THR A CA 1
ATOM 632 C C . THR A 1 79 ? 5.837 -2.347 18.905 1.00 87.12 79 THR A C 1
ATOM 634 O O . THR A 1 79 ? 5.024 -3.235 18.671 1.00 87.12 79 THR A O 1
ATOM 637 N N . GLU A 1 80 ? 6.154 -1.435 17.984 1.00 86.69 80 GLU A N 1
ATOM 638 C CA . GLU A 1 80 ? 5.547 -1.423 16.648 1.00 86.69 80 GLU A CA 1
ATOM 639 C C . GLU A 1 80 ? 6.029 -2.590 15.782 1.00 86.69 80 GLU A C 1
ATOM 641 O O . GLU A 1 80 ? 5.250 -3.169 15.029 1.00 86.69 80 GLU A O 1
ATOM 646 N N . ASN A 1 81 ? 7.293 -2.990 15.917 1.00 88.81 81 ASN A N 1
ATOM 647 C CA . ASN A 1 81 ? 7.813 -4.203 15.284 1.00 88.81 81 ASN A CA 1
ATOM 648 C C . ASN A 1 81 ? 7.137 -5.467 15.832 1.00 88.81 81 ASN A C 1
ATOM 650 O O . ASN A 1 81 ? 6.886 -6.409 15.078 1.00 88.81 81 ASN A O 1
ATOM 654 N N . SER A 1 82 ? 6.777 -5.469 17.117 1.00 90.62 82 SER A N 1
ATOM 655 C CA . SER A 1 82 ? 5.991 -6.547 17.724 1.00 90.62 82 SER A CA 1
ATOM 656 C C . SER A 1 82 ? 4.601 -6.616 17.081 1.00 90.62 82 SER A C 1
ATOM 658 O O . SER A 1 82 ? 4.226 -7.660 16.555 1.00 90.62 82 SER A O 1
ATOM 660 N N . TYR A 1 83 ? 3.893 -5.487 16.963 1.00 91.25 83 TYR A N 1
ATOM 661 C CA . TYR A 1 83 ? 2.606 -5.437 16.255 1.00 91.25 83 TYR A CA 1
ATOM 662 C C . TYR A 1 83 ? 2.702 -5.874 14.789 1.00 91.25 83 TYR A C 1
ATOM 664 O O . TYR A 1 83 ? 1.843 -6.617 14.317 1.00 91.25 83 TYR A O 1
ATOM 672 N N . LYS A 1 84 ? 3.766 -5.493 14.072 1.00 90.81 84 LYS A N 1
ATOM 673 C CA . LYS A 1 84 ? 4.016 -5.980 12.705 1.00 90.81 84 LYS A CA 1
ATOM 674 C C . LYS A 1 84 ? 4.166 -7.495 12.654 1.00 90.81 84 LYS A C 1
ATOM 676 O O . LYS A 1 84 ? 3.572 -8.129 11.788 1.00 90.81 84 LYS A O 1
ATOM 681 N N . THR A 1 85 ? 4.921 -8.065 13.590 1.00 92.25 85 THR A N 1
ATOM 682 C CA . THR A 1 85 ? 5.118 -9.518 13.693 1.00 92.25 85 THR A CA 1
ATOM 683 C C . THR A 1 85 ? 3.786 -10.225 13.940 1.00 92.25 85 THR A C 1
ATOM 685 O O . THR A 1 85 ? 3.440 -11.152 13.210 1.00 92.25 85 THR A O 1
ATOM 688 N N . ALA A 1 86 ? 2.981 -9.729 14.884 1.00 92.88 86 ALA A N 1
ATOM 689 C CA . ALA A 1 86 ? 1.667 -10.295 15.178 1.00 92.88 86 ALA A CA 1
ATOM 690 C C . ALA A 1 86 ? 0.691 -10.172 14.000 1.00 92.88 86 ALA A C 1
ATOM 692 O O . ALA A 1 86 ? -0.036 -11.124 13.702 1.00 92.88 86 ALA A O 1
ATOM 693 N N . TYR A 1 87 ? 0.689 -9.028 13.306 1.00 92.88 87 TYR A N 1
ATOM 694 C CA . TYR A 1 87 ? -0.113 -8.817 12.103 1.00 92.88 87 TYR A CA 1
ATOM 695 C C . TYR A 1 87 ? 0.264 -9.816 11.004 1.00 92.88 87 TYR A C 1
ATOM 697 O O . TYR A 1 87 ? -0.609 -10.520 10.503 1.00 92.88 87 TYR A O 1
ATOM 705 N N . LEU A 1 88 ? 1.555 -9.919 10.666 1.00 92.56 88 LEU A N 1
ATOM 706 C CA . LEU A 1 88 ? 2.040 -10.809 9.608 1.00 92.56 88 LEU A CA 1
ATOM 707 C C . LEU A 1 88 ? 1.819 -12.286 9.946 1.00 92.56 88 LEU A C 1
ATOM 709 O O . LEU A 1 88 ? 1.374 -13.037 9.082 1.00 92.56 88 LEU A O 1
ATOM 713 N N . GLY A 1 89 ? 2.049 -12.695 11.196 1.00 93.56 89 GLY A N 1
ATOM 714 C CA . GLY A 1 89 ? 1.767 -14.060 11.641 1.00 93.56 89 GLY A CA 1
ATOM 715 C C . GLY A 1 89 ? 0.280 -14.408 11.554 1.00 93.56 89 GLY A C 1
ATOM 716 O O . GLY A 1 89 ? -0.081 -15.467 11.045 1.00 93.56 89 GLY A O 1
ATOM 717 N N . SER A 1 90 ? -0.599 -13.494 11.974 1.00 92.88 90 SER A N 1
ATOM 718 C CA . SER A 1 90 ? -2.053 -13.699 11.885 1.00 92.88 90 SER A CA 1
ATOM 719 C C . SER A 1 90 ? -2.536 -13.722 10.431 1.00 92.88 90 SER A C 1
ATOM 721 O O . SER A 1 90 ? -3.366 -14.550 10.064 1.00 92.88 90 SER A O 1
ATOM 723 N N . LEU A 1 91 ? -1.983 -12.850 9.583 1.00 91.94 91 LEU A N 1
ATOM 724 C CA . LEU A 1 91 ? -2.278 -12.826 8.154 1.00 91.94 91 LEU A CA 1
ATOM 725 C C . LEU A 1 91 ? -1.827 -14.120 7.467 1.00 91.94 91 LEU A C 1
ATOM 727 O O . LEU A 1 91 ? -2.582 -14.685 6.681 1.00 91.94 91 LEU A O 1
ATOM 731 N N . LEU A 1 92 ? -0.633 -14.622 7.790 1.00 92.19 92 LEU A N 1
ATOM 732 C CA . LEU A 1 92 ? -0.130 -15.882 7.251 1.00 92.19 92 LEU A CA 1
ATOM 733 C C . LEU A 1 92 ? -1.045 -17.056 7.622 1.00 92.19 92 LEU A C 1
ATOM 735 O O . LEU A 1 92 ? -1.344 -17.884 6.766 1.00 92.19 92 LEU A O 1
ATOM 739 N N . LEU A 1 93 ? -1.546 -17.108 8.860 1.00 92.94 93 LEU A N 1
ATOM 740 C CA . LEU A 1 93 ? -2.525 -18.120 9.267 1.00 92.94 93 LEU A CA 1
ATOM 741 C C . LEU A 1 93 ? -3.829 -18.039 8.463 1.00 92.94 93 LEU A C 1
ATOM 743 O O . LEU A 1 93 ? -4.353 -19.078 8.064 1.00 92.94 93 LEU A O 1
ATOM 747 N N . HIS A 1 94 ? -4.337 -16.835 8.181 1.00 91.38 94 HIS A N 1
ATOM 748 C CA . HIS A 1 94 ? -5.505 -16.669 7.307 1.00 91.38 94 HIS A CA 1
ATOM 749 C C . HIS A 1 94 ? -5.222 -17.156 5.878 1.00 91.38 94 HIS A C 1
ATOM 751 O O . HIS A 1 94 ? -6.058 -17.834 5.285 1.00 91.38 94 HIS A O 1
ATOM 757 N N . VAL A 1 95 ? -4.033 -16.861 5.341 1.00 91.62 95 VAL A N 1
ATOM 758 C CA . VAL A 1 95 ? -3.602 -17.338 4.016 1.00 91.62 95 VAL A CA 1
ATOM 759 C C . VAL A 1 95 ? -3.507 -18.865 3.985 1.00 91.62 95 VAL A C 1
ATOM 761 O O . VAL A 1 95 ? -3.993 -19.480 3.040 1.00 91.62 95 VAL A O 1
ATOM 764 N N . TYR A 1 96 ? -2.949 -19.495 5.023 1.00 93.44 96 TYR A N 1
ATOM 765 C CA . TYR A 1 96 ? -2.941 -20.955 5.145 1.00 93.44 96 TYR A CA 1
ATOM 766 C C . TYR A 1 96 ? -4.349 -21.539 5.184 1.00 93.44 96 TYR A C 1
ATOM 768 O O . TYR A 1 96 ? -4.598 -22.523 4.496 1.00 93.44 96 TYR A O 1
ATOM 776 N N . ALA A 1 97 ? -5.257 -20.948 5.967 1.00 93.06 97 ALA A N 1
ATOM 777 C CA . ALA A 1 97 ? -6.632 -21.423 6.066 1.00 93.06 97 ALA A CA 1
ATOM 778 C C . ALA A 1 97 ? -7.316 -21.442 4.690 1.00 93.06 97 ALA A C 1
ATOM 780 O O . ALA A 1 97 ? -7.841 -22.481 4.296 1.00 93.06 97 ALA A O 1
ATOM 781 N N . GLN A 1 98 ? -7.211 -20.342 3.933 1.00 93.56 98 GLN A N 1
ATOM 782 C CA . GLN A 1 98 ? -7.760 -20.249 2.578 1.00 93.56 98 GLN A CA 1
ATOM 783 C C . GLN A 1 98 ? -7.109 -21.257 1.625 1.00 93.56 98 GLN A C 1
ATOM 785 O O . GLN A 1 98 ? -7.795 -21.994 0.924 1.00 93.56 98 GLN A O 1
ATOM 790 N N . LEU A 1 99 ? -5.776 -21.325 1.603 1.00 93.69 99 LEU A N 1
ATOM 791 C CA . LEU A 1 99 ? -5.069 -22.215 0.684 1.00 93.69 99 LEU A CA 1
ATOM 792 C C . LEU A 1 99 ? -5.336 -23.690 0.995 1.00 93.69 99 LEU A C 1
ATOM 794 O O . LEU A 1 99 ? -5.443 -24.487 0.071 1.00 93.69 99 LEU A O 1
ATOM 798 N N . PHE A 1 100 ? -5.488 -24.064 2.266 1.00 93.75 100 PHE A N 1
ATOM 799 C CA . PHE A 1 100 ? -5.853 -25.428 2.650 1.00 93.75 100 PHE A CA 1
ATOM 800 C C . PHE A 1 100 ? -7.276 -25.787 2.229 1.00 93.75 100 PHE A C 1
ATOM 802 O O . PHE A 1 100 ? -7.492 -26.907 1.766 1.00 93.75 100 PHE A O 1
ATOM 809 N N . GLU A 1 101 ? -8.220 -24.851 2.349 1.00 95.88 101 GLU A N 1
ATOM 810 C CA . GLU A 1 101 ? -9.578 -25.014 1.820 1.00 95.88 101 GLU A CA 1
ATOM 811 C C . GLU A 1 101 ? -9.561 -25.236 0.298 1.00 95.88 101 GLU A C 1
ATOM 813 O O . GLU A 1 101 ? -10.261 -26.109 -0.212 1.00 95.88 101 GLU A O 1
ATOM 818 N N . GLU A 1 102 ? -8.681 -24.533 -0.418 1.00 96.12 102 GLU A N 1
ATOM 819 C CA . GLU A 1 102 ? -8.462 -24.686 -1.863 1.00 96.12 102 GLU A CA 1
ATOM 820 C C . GLU A 1 102 ? -7.599 -25.911 -2.244 1.00 96.12 102 GLU A C 1
ATOM 822 O O . GLU A 1 102 ? -7.341 -26.156 -3.423 1.00 96.12 102 GLU A O 1
ATOM 827 N N . GLY A 1 103 ? -7.146 -26.712 -1.273 1.00 93.94 103 GLY A N 1
ATOM 828 C CA . GLY A 1 103 ? -6.324 -27.905 -1.513 1.00 93.94 103 GLY A CA 1
ATOM 829 C C . GLY A 1 103 ? -4.854 -27.616 -1.852 1.00 93.94 103 GLY A C 1
ATOM 830 O O . GLY A 1 103 ? -4.129 -28.501 -2.312 1.00 93.94 103 GLY A O 1
ATOM 831 N N . HIS A 1 104 ? -4.387 -26.394 -1.616 1.00 92.75 104 HIS A N 1
ATOM 832 C CA . HIS A 1 104 ? -3.009 -25.960 -1.808 1.00 92.75 104 HIS A CA 1
ATOM 833 C C . HIS A 1 104 ? -2.189 -26.070 -0.518 1.00 92.75 104 HIS A C 1
ATOM 835 O O . HIS A 1 104 ? -2.693 -25.909 0.586 1.00 92.75 104 HIS A O 1
ATOM 841 N N . ARG A 1 105 ? -0.880 -26.322 -0.642 1.00 90.50 105 ARG A N 1
ATOM 842 C CA . ARG A 1 105 ? 0.065 -26.361 0.488 1.00 90.50 105 ARG A CA 1
ATOM 843 C C . ARG A 1 105 ? 1.223 -25.397 0.221 1.00 90.50 105 ARG A C 1
ATOM 845 O O . ARG A 1 105 ? 2.153 -25.770 -0.494 1.00 90.50 105 ARG A O 1
ATOM 852 N N . PRO A 1 106 ? 1.177 -24.152 0.728 1.00 89.06 106 PRO A N 1
ATOM 853 C CA . PRO A 1 106 ? 2.195 -23.155 0.411 1.00 89.06 106 PRO A CA 1
ATOM 854 C C . PRO A 1 106 ? 3.499 -23.452 1.163 1.00 89.06 106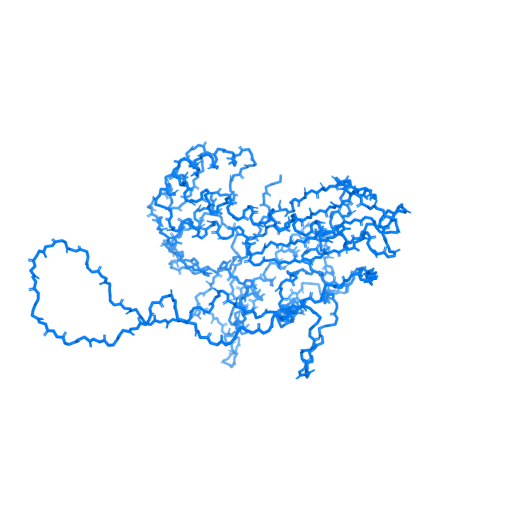 PRO A C 1
ATOM 856 O O . PRO A 1 106 ? 3.626 -23.180 2.350 1.00 89.06 106 PRO A O 1
ATOM 859 N N . ALA A 1 107 ? 4.477 -24.006 0.451 1.00 90.75 107 ALA A N 1
ATOM 860 C CA . ALA A 1 107 ? 5.771 -24.403 1.008 1.00 90.75 107 ALA A CA 1
ATOM 861 C C . ALA A 1 107 ? 6.841 -23.301 0.953 1.00 90.75 107 ALA A C 1
ATOM 863 O O . ALA A 1 107 ? 7.910 -23.437 1.540 1.00 90.75 107 ALA A O 1
ATOM 864 N N . THR A 1 108 ? 6.589 -22.213 0.225 1.00 91.88 108 THR A N 1
ATOM 865 C CA . THR A 1 108 ? 7.562 -21.134 0.033 1.00 91.88 108 THR A CA 1
ATOM 866 C C . THR A 1 108 ? 6.909 -19.775 0.197 1.00 91.88 108 THR A C 1
ATOM 868 O O . THR A 1 108 ? 5.831 -19.550 -0.353 1.00 91.88 108 THR A O 1
ATOM 871 N N . LEU A 1 109 ? 7.597 -18.855 0.868 1.00 91.94 109 LEU A N 1
ATOM 872 C CA . LEU A 1 109 ? 7.177 -17.471 1.031 1.00 91.94 109 LEU A CA 1
ATOM 873 C C . LEU A 1 109 ? 8.255 -16.528 0.501 1.00 91.94 109 LEU A C 1
ATOM 875 O O . LEU A 1 109 ? 9.428 -16.608 0.870 1.00 91.94 109 LEU A O 1
ATOM 879 N N . LYS A 1 110 ? 7.818 -15.605 -0.352 1.00 91.31 110 LYS A N 1
ATOM 880 C CA . LYS A 1 110 ? 8.582 -14.433 -0.773 1.00 91.31 110 LYS A CA 1
ATOM 881 C C . LYS A 1 110 ? 7.861 -13.197 -0.283 1.00 91.31 110 LYS A C 1
ATOM 883 O O . LYS A 1 110 ? 6.632 -13.168 -0.262 1.00 91.31 110 LYS A O 1
ATOM 888 N N . TRP A 1 111 ? 8.627 -12.181 0.059 1.00 90.50 111 TRP A N 1
ATOM 889 C CA . TRP A 1 111 ? 8.103 -10.874 0.414 1.00 90.50 111 TRP A CA 1
ATOM 890 C C . TRP A 1 111 ? 8.761 -9.812 -0.458 1.00 90.50 111 TRP A C 1
ATOM 892 O O . TRP A 1 111 ? 9.761 -10.067 -1.134 1.00 90.50 111 TRP A O 1
ATOM 902 N N . SER A 1 112 ? 8.165 -8.625 -0.480 1.00 88.25 112 SER A N 1
ATOM 903 C CA . SER A 1 112 ? 8.726 -7.482 -1.183 1.00 88.25 112 SER A CA 1
ATOM 904 C C . SER A 1 112 ? 8.823 -6.257 -0.295 1.00 88.25 112 SER A C 1
ATOM 906 O O . SER A 1 112 ? 8.124 -6.146 0.713 1.00 88.25 112 SER A O 1
ATOM 908 N N . TYR A 1 113 ? 9.730 -5.352 -0.652 1.00 87.00 113 TYR A N 1
ATOM 909 C CA . TYR A 1 113 ? 10.000 -4.135 0.109 1.00 87.00 113 TYR A CA 1
ATOM 910 C C . TYR A 1 113 ? 10.281 -2.937 -0.812 1.00 87.00 113 TYR A C 1
ATOM 912 O O . TYR A 1 113 ? 10.832 -3.118 -1.901 1.00 87.00 113 TYR A O 1
ATOM 920 N N . PRO A 1 114 ? 9.951 -1.699 -0.402 1.00 83.56 114 PRO A N 1
ATOM 921 C CA . PRO A 1 114 ? 10.267 -0.513 -1.191 1.00 83.56 114 PRO A CA 1
ATOM 922 C C . PRO A 1 114 ? 11.773 -0.346 -1.348 1.00 83.56 114 PRO A C 1
ATOM 924 O O . PRO A 1 114 ? 12.524 -0.502 -0.380 1.00 83.56 114 PRO A O 1
ATOM 927 N N . SER A 1 115 ? 12.231 0.098 -2.518 1.00 83.19 115 SER A N 1
ATOM 928 C CA . SER A 1 115 ? 13.664 0.359 -2.720 1.00 83.19 115 SER A CA 1
ATOM 929 C C . SER A 1 115 ? 14.178 1.554 -1.894 1.00 83.19 115 SER A C 1
ATOM 931 O O . SER A 1 115 ? 15.382 1.722 -1.738 1.00 83.19 115 SER A O 1
ATOM 933 N N . ALA A 1 116 ? 13.280 2.399 -1.369 1.00 81.75 116 ALA A N 1
ATOM 934 C CA . ALA A 1 116 ? 13.598 3.513 -0.464 1.00 81.75 116 ALA A CA 1
ATOM 935 C C . ALA A 1 116 ? 13.789 3.076 1.000 1.00 81.75 116 ALA A C 1
ATOM 937 O O . ALA A 1 116 ? 14.075 3.902 1.875 1.00 81.75 116 ALA A O 1
ATOM 938 N N . MET A 1 117 ? 13.569 1.797 1.304 1.00 83.94 117 MET A N 1
ATOM 939 C CA . MET A 1 117 ? 13.810 1.247 2.628 1.00 83.94 117 MET A CA 1
ATOM 940 C C . MET A 1 117 ? 15.321 1.165 2.886 1.00 83.94 117 MET A C 1
ATOM 942 O O . MET A 1 117 ? 16.081 0.690 2.047 1.00 83.94 117 MET A O 1
ATOM 946 N N . SER A 1 118 ? 15.780 1.642 4.048 1.00 84.31 118 SER A N 1
ATOM 947 C CA . SER A 1 118 ? 17.202 1.555 4.400 1.00 84.31 118 SER A CA 1
ATOM 948 C C . SER A 1 118 ? 17.604 0.107 4.683 1.00 84.31 118 SER A C 1
ATOM 950 O O . SER A 1 118 ? 16.785 -0.676 5.159 1.00 84.31 118 SER A O 1
ATOM 952 N N . ALA A 1 119 ? 18.881 -0.233 4.486 1.00 84.56 119 ALA A N 1
ATOM 953 C CA . ALA A 1 119 ? 19.412 -1.568 4.787 1.00 84.56 119 ALA A CA 1
ATOM 954 C C . ALA A 1 119 ? 19.093 -2.028 6.224 1.00 84.56 119 ALA A C 1
ATOM 956 O O . ALA A 1 119 ? 18.746 -3.184 6.451 1.00 84.56 119 ALA A O 1
ATOM 957 N N . LYS A 1 120 ? 19.124 -1.098 7.192 1.00 85.19 120 LYS A N 1
ATOM 958 C CA . LYS A 1 120 ? 18.710 -1.357 8.578 1.00 85.19 120 LYS A CA 1
ATOM 959 C C . LYS A 1 120 ? 17.245 -1.793 8.663 1.00 85.19 120 LYS A C 1
ATOM 961 O O . LYS A 1 120 ? 16.948 -2.759 9.355 1.00 85.19 120 LYS A O 1
ATOM 966 N N . LEU A 1 121 ? 16.342 -1.075 7.995 1.00 86.06 121 LEU A N 1
ATOM 967 C CA . LEU A 1 121 ? 14.912 -1.373 8.039 1.00 86.06 121 LEU A CA 1
ATOM 968 C C . LEU A 1 121 ? 14.595 -2.667 7.271 1.00 86.06 121 LEU A C 1
ATOM 970 O O . LEU A 1 121 ? 13.820 -3.472 7.773 1.00 86.06 121 LEU A O 1
ATOM 974 N N . VAL A 1 122 ? 15.259 -2.929 6.138 1.00 88.06 122 VAL A N 1
ATOM 975 C CA . VAL A 1 122 ? 15.153 -4.218 5.424 1.00 88.06 122 VAL A CA 1
ATOM 976 C C . VAL A 1 122 ? 15.586 -5.374 6.327 1.00 88.06 122 VAL A C 1
ATOM 978 O O . VAL A 1 122 ? 14.833 -6.329 6.466 1.00 88.06 122 VAL A O 1
ATOM 981 N N . GLY A 1 123 ? 16.731 -5.262 7.008 1.00 87.69 123 GLY A N 1
ATOM 982 C CA . GLY A 1 123 ? 17.189 -6.290 7.949 1.00 87.69 123 GLY A CA 1
ATOM 983 C C . GLY A 1 123 ? 16.239 -6.493 9.138 1.00 87.69 123 GLY A C 1
ATOM 984 O O . GLY A 1 123 ? 16.061 -7.612 9.608 1.00 87.69 123 GLY A O 1
ATOM 985 N N . GLN A 1 124 ? 15.563 -5.439 9.609 1.00 87.19 124 GLN A N 1
ATOM 986 C CA . GLN A 1 124 ? 14.511 -5.581 10.625 1.00 87.19 124 GLN A CA 1
ATOM 987 C C . GLN A 1 124 ? 13.303 -6.362 10.093 1.00 87.19 124 GLN A C 1
ATOM 989 O O . GLN A 1 124 ? 12.785 -7.225 10.796 1.00 87.19 124 GLN A O 1
ATOM 994 N N . TYR A 1 125 ? 12.860 -6.088 8.863 1.00 89.81 125 TYR A N 1
ATOM 995 C CA . TYR A 1 125 ? 11.793 -6.870 8.238 1.00 89.81 125 TYR A CA 1
ATOM 996 C C . TYR A 1 125 ? 12.221 -8.312 7.989 1.00 89.81 125 TYR A C 1
ATOM 998 O O . TYR A 1 125 ? 11.439 -9.211 8.267 1.00 89.81 125 TYR A O 1
ATOM 1006 N N . GLU A 1 126 ? 13.452 -8.546 7.539 1.00 91.12 126 GLU A N 1
ATOM 1007 C CA . GLU A 1 126 ? 14.007 -9.890 7.361 1.00 91.12 126 GLU A CA 1
ATOM 1008 C C . GLU A 1 126 ? 13.910 -10.704 8.655 1.00 91.12 126 GLU A C 1
ATOM 1010 O O . GLU A 1 126 ? 13.394 -11.815 8.625 1.00 91.12 126 GLU A O 1
ATOM 1015 N N . GLN A 1 127 ? 14.280 -10.122 9.801 1.00 89.88 127 GLN A N 1
ATOM 1016 C CA . GLN A 1 127 ? 14.142 -10.771 11.112 1.00 89.88 127 GLN A CA 1
ATOM 1017 C C . GLN A 1 127 ? 12.691 -11.062 11.517 1.00 89.88 127 GLN A C 1
ATOM 1019 O O . GLN A 1 127 ? 12.447 -11.986 12.291 1.00 89.88 127 GLN A O 1
ATOM 1024 N N . ILE A 1 128 ? 11.731 -10.248 11.069 1.00 91.50 128 ILE A N 1
ATOM 1025 C CA . ILE A 1 128 ? 10.304 -10.487 11.323 1.00 91.50 128 ILE A CA 1
ATOM 1026 C C . ILE A 1 128 ? 9.814 -11.628 10.429 1.00 91.50 128 ILE A C 1
ATOM 1028 O O . ILE A 1 128 ? 9.207 -12.577 10.921 1.00 91.50 128 ILE A O 1
ATOM 1032 N N . TRP A 1 129 ? 10.101 -11.554 9.128 1.00 92.62 129 TRP A N 1
ATOM 1033 C CA . TRP A 1 129 ? 9.698 -12.557 8.146 1.00 92.62 129 TRP A CA 1
ATOM 1034 C C . TRP A 1 129 ? 10.306 -13.920 8.452 1.00 92.62 129 TRP A C 1
ATOM 1036 O O . TRP A 1 129 ? 9.584 -14.908 8.412 1.00 92.62 129 TRP A O 1
ATOM 1046 N N . SER A 1 130 ? 11.587 -13.984 8.822 1.00 90.12 130 SER A N 1
ATOM 1047 C CA . SER A 1 130 ? 12.288 -15.242 9.092 1.00 90.12 130 SER A CA 1
ATOM 1048 C C . SER A 1 130 ? 11.701 -16.041 10.253 1.00 90.12 130 SER A C 1
ATOM 1050 O O . SER A 1 130 ? 11.996 -17.220 10.344 1.00 90.12 130 SER A O 1
ATOM 1052 N N . LYS A 1 131 ? 10.917 -15.412 11.140 1.00 89.81 131 LYS A N 1
ATOM 1053 C CA . LYS A 1 131 ? 10.256 -16.060 12.287 1.00 89.81 131 LYS A CA 1
ATOM 1054 C C . LYS A 1 131 ? 8.856 -16.581 11.967 1.00 89.81 131 LYS A C 1
ATOM 1056 O O . LYS A 1 131 ? 8.202 -17.163 12.825 1.00 89.81 131 LYS A O 1
ATOM 1061 N N . LEU A 1 132 ? 8.336 -16.323 10.765 1.00 90.94 132 LEU A N 1
ATOM 1062 C CA . LEU A 1 132 ? 6.989 -16.766 10.400 1.00 90.94 132 LEU A CA 1
ATOM 1063 C C . LEU A 1 132 ? 6.914 -18.269 10.087 1.00 90.94 132 LEU A C 1
ATOM 1065 O O . LEU A 1 132 ? 5.819 -18.813 9.951 1.00 90.94 132 LEU A O 1
ATOM 1069 N N . ASP A 1 133 ? 8.046 -18.957 9.973 1.00 89.19 133 ASP A N 1
ATOM 1070 C CA . ASP A 1 133 ? 8.093 -20.415 9.885 1.00 89.19 133 ASP A CA 1
ATOM 1071 C C . ASP A 1 133 ? 7.663 -21.076 11.206 1.00 89.19 133 ASP A C 1
ATOM 1073 O O . ASP A 1 133 ? 6.985 -22.101 11.169 1.00 89.19 133 ASP A O 1
ATOM 1077 N N . GLU A 1 134 ? 7.942 -20.444 12.354 1.00 89.25 134 GLU A N 1
ATOM 1078 C CA . GLU A 1 134 ? 7.549 -20.909 13.694 1.00 89.25 134 GLU A CA 1
ATOM 1079 C C . GLU A 1 134 ? 6.028 -21.081 13.844 1.00 89.25 134 GLU A C 1
ATOM 1081 O O . GLU A 1 134 ? 5.566 -21.922 14.617 1.00 89.25 134 GLU A O 1
ATOM 1086 N N . ILE A 1 135 ? 5.241 -20.297 13.097 1.00 90.06 135 ILE A N 1
ATOM 1087 C CA . ILE A 1 135 ? 3.774 -20.360 13.105 1.00 90.06 135 ILE A CA 1
ATOM 1088 C C . ILE A 1 135 ? 3.195 -21.208 11.963 1.00 90.06 135 ILE A C 1
ATOM 1090 O O . ILE A 1 135 ? 1.978 -21.382 11.866 1.00 90.06 135 ILE A O 1
ATOM 1094 N N . SER A 1 136 ? 4.038 -21.754 11.083 1.00 90.00 136 SER A N 1
ATOM 1095 C CA . SER A 1 136 ? 3.562 -22.558 9.962 1.00 90.00 136 SER A CA 1
ATOM 1096 C C . SER A 1 136 ? 2.856 -23.833 10.455 1.00 90.00 136 SER A C 1
ATOM 1098 O O . SER A 1 136 ? 3.410 -24.587 11.258 1.00 90.00 136 SER A O 1
ATOM 1100 N N . PRO A 1 137 ? 1.652 -24.147 9.940 1.00 90.81 137 PRO A N 1
ATOM 1101 C CA . PRO A 1 137 ? 0.995 -25.421 10.206 1.00 90.81 137 PRO A CA 1
ATOM 1102 C C . PRO A 1 137 ? 1.658 -26.602 9.473 1.00 90.81 137 PRO A C 1
ATOM 1104 O O . PRO A 1 137 ? 1.304 -27.753 9.737 1.00 90.81 137 PRO A O 1
ATOM 1107 N N . LEU A 1 138 ? 2.603 -26.353 8.556 1.00 88.19 138 LEU A N 1
ATOM 1108 C CA . LEU A 1 138 ? 3.326 -27.388 7.815 1.00 88.19 138 LEU A CA 1
ATOM 1109 C C . LEU A 1 138 ? 4.408 -28.017 8.705 1.00 88.19 138 LEU A C 1
ATOM 1111 O O . LEU A 1 138 ? 5.540 -27.542 8.775 1.00 88.19 138 LEU A O 1
ATOM 1115 N N . LYS A 1 139 ? 4.041 -29.089 9.415 1.00 80.62 139 LYS A N 1
ATOM 1116 C CA . LYS A 1 139 ? 4.956 -29.827 10.308 1.00 80.62 139 LYS A CA 1
ATOM 1117 C C . LYS A 1 139 ? 5.893 -30.779 9.554 1.00 80.62 139 LYS A C 1
ATOM 1119 O O . LYS A 1 139 ? 7.022 -31.001 10.004 1.00 80.62 139 LYS A O 1
ATOM 1124 N N . ASP A 1 140 ? 5.426 -31.276 8.412 1.00 80.06 140 ASP A N 1
ATOM 1125 C CA . ASP A 1 140 ? 6.109 -32.244 7.552 1.00 80.06 140 ASP A CA 1
ATOM 1126 C C . ASP A 1 140 ? 6.789 -31.567 6.352 1.00 80.06 140 ASP A C 1
ATOM 1128 O O . ASP A 1 140 ? 6.550 -30.395 6.061 1.00 80.06 140 ASP A O 1
ATOM 1132 N N . ASP A 1 141 ? 7.640 -32.314 5.648 1.00 75.44 141 ASP A N 1
ATOM 1133 C CA . ASP A 1 141 ? 8.285 -31.863 4.411 1.00 75.44 141 ASP A CA 1
ATOM 1134 C C . ASP A 1 141 ? 7.242 -31.734 3.272 1.00 75.44 141 ASP A C 1
ATOM 1136 O O . ASP A 1 141 ? 6.480 -32.683 3.039 1.00 75.44 141 ASP A O 1
ATOM 1140 N N . PRO A 1 142 ? 7.169 -30.593 2.557 1.00 79.94 142 PRO A N 1
ATOM 1141 C CA . PRO A 1 142 ? 7.998 -29.396 2.718 1.00 79.94 142 PRO A CA 1
ATOM 1142 C C . PRO A 1 142 ? 7.515 -28.431 3.799 1.00 79.94 142 PRO A C 1
ATOM 1144 O O . PRO A 1 142 ? 6.376 -27.959 3.789 1.00 79.94 142 PRO A O 1
ATOM 1147 N N . ARG A 1 143 ? 8.452 -28.072 4.689 1.00 85.25 143 ARG A N 1
ATOM 1148 C CA . ARG A 1 143 ? 8.307 -26.957 5.631 1.00 85.25 143 ARG A CA 1
ATOM 1149 C C . ARG A 1 143 ? 8.347 -25.627 4.889 1.00 85.25 143 ARG A C 1
ATOM 1151 O O . ARG A 1 143 ? 8.961 -25.514 3.826 1.00 85.25 143 ARG A O 1
ATOM 1158 N N . LEU A 1 144 ? 7.740 -24.606 5.493 1.00 91.56 144 LEU A N 1
ATOM 1159 C CA . LEU A 1 144 ? 7.768 -23.253 4.952 1.00 91.56 144 LEU A CA 1
ATOM 1160 C C . LEU A 1 144 ? 9.212 -22.757 4.806 1.00 91.56 144 LEU A C 1
ATOM 1162 O O . LEU A 1 144 ? 9.919 -22.568 5.789 1.00 91.56 144 LEU A O 1
ATOM 1166 N N . THR A 1 145 ? 9.627 -22.505 3.570 1.00 92.38 145 THR A N 1
ATOM 1167 C CA . THR A 1 145 ? 10.895 -21.848 3.253 1.00 92.38 145 THR A CA 1
ATOM 1168 C C . THR A 1 145 ? 10.644 -20.372 2.987 1.00 92.38 145 THR A C 1
ATOM 1170 O O . THR A 1 145 ? 9.879 -20.022 2.088 1.00 92.38 145 THR A O 1
ATOM 1173 N N . ILE A 1 146 ? 11.304 -19.503 3.743 1.00 92.69 146 ILE A N 1
ATOM 1174 C CA . ILE A 1 146 ? 11.185 -18.050 3.605 1.00 92.69 146 ILE A CA 1
ATOM 1175 C C . ILE A 1 146 ? 12.448 -17.525 2.931 1.00 92.69 146 ILE A C 1
ATOM 1177 O O . ILE A 1 146 ? 13.555 -17.821 3.372 1.00 92.69 146 ILE A O 1
ATOM 1181 N N . TYR A 1 147 ? 12.287 -16.778 1.839 1.00 92.19 147 TYR A N 1
ATOM 1182 C CA . TYR A 1 147 ? 13.423 -16.268 1.074 1.00 92.19 147 TYR A CA 1
ATOM 1183 C C . TYR A 1 147 ? 13.915 -14.910 1.585 1.00 92.19 147 TYR A C 1
ATOM 1185 O O . TYR A 1 147 ? 13.123 -14.012 1.892 1.00 92.19 147 TYR A O 1
ATOM 1193 N N . ASN A 1 148 ? 15.238 -14.751 1.615 1.00 88.56 148 ASN A N 1
ATOM 1194 C CA . ASN A 1 148 ? 15.906 -13.522 2.040 1.00 88.56 148 ASN A CA 1
ATOM 1195 C C . ASN A 1 148 ? 15.885 -12.450 0.938 1.00 88.56 148 ASN A C 1
ATOM 1197 O O . ASN A 1 148 ? 15.726 -12.791 -0.238 1.00 88.56 148 ASN A O 1
ATOM 1201 N N . PRO A 1 149 ? 16.048 -11.164 1.293 1.00 85.94 149 PRO A N 1
ATOM 1202 C CA . PRO A 1 149 ? 16.186 -10.069 0.337 1.00 85.94 149 PRO A CA 1
ATOM 1203 C C . PRO A 1 149 ? 17.279 -10.305 -0.710 1.00 85.94 149 PRO A C 1
ATOM 1205 O O . PRO A 1 149 ? 18.348 -10.834 -0.405 1.00 85.94 149 PRO A O 1
ATOM 1208 N N . SER A 1 150 ? 17.037 -9.846 -1.937 1.00 74.00 150 SER A N 1
ATOM 1209 C CA . SER A 1 150 ? 18.014 -9.877 -3.023 1.00 74.00 150 SER A CA 1
ATOM 1210 C C . SER A 1 150 ? 19.206 -8.954 -2.720 1.00 74.00 150 SER A C 1
ATOM 1212 O O . SER A 1 150 ? 19.047 -7.730 -2.657 1.00 74.00 150 SER A O 1
ATOM 1214 N N . GLY A 1 151 ? 20.407 -9.529 -2.587 1.00 62.97 151 GLY A N 1
ATOM 1215 C CA . GLY A 1 151 ? 21.678 -8.816 -2.392 1.00 62.97 151 GLY A CA 1
ATOM 1216 C C . GLY A 1 151 ? 22.257 -8.897 -0.972 1.00 62.97 151 GLY A C 1
ATOM 1217 O O . GLY A 1 151 ? 21.536 -8.928 0.019 1.00 62.97 151 GLY A O 1
ATOM 1218 N N . THR A 1 152 ? 23.590 -8.915 -0.863 1.00 41.78 152 THR A N 1
ATOM 1219 C CA . THR A 1 152 ? 24.294 -8.937 0.427 1.00 41.78 152 THR A CA 1
ATOM 1220 C C . THR A 1 152 ? 24.039 -7.638 1.190 1.00 41.78 152 THR A C 1
ATOM 1222 O O . THR A 1 152 ? 24.525 -6.575 0.798 1.00 41.78 152 THR A O 1
ATOM 1225 N N . ILE A 1 153 ? 23.309 -7.713 2.304 1.00 43.97 153 ILE A N 1
ATOM 1226 C CA . ILE A 1 153 ? 23.248 -6.631 3.291 1.00 43.97 153 ILE A CA 1
ATOM 1227 C C . ILE A 1 153 ? 24.580 -6.643 4.051 1.00 43.97 153 ILE A C 1
ATOM 1229 O O . ILE A 1 153 ? 24.722 -7.253 5.108 1.00 43.97 153 ILE A O 1
ATOM 1233 N N . THR A 1 154 ? 25.608 -6.021 3.476 1.00 30.09 154 THR A N 1
ATOM 1234 C CA . THR A 1 154 ? 26.910 -5.906 4.137 1.00 30.09 154 THR A CA 1
ATOM 1235 C C . THR A 1 154 ? 26.826 -4.813 5.200 1.00 30.09 154 THR A C 1
ATOM 1237 O O . THR A 1 154 ? 26.803 -3.622 4.886 1.00 30.09 154 THR A O 1
ATOM 1240 N N . TYR A 1 155 ? 26.798 -5.205 6.473 1.00 32.97 155 TYR A N 1
ATOM 1241 C CA . TYR A 1 155 ? 26.997 -4.287 7.594 1.00 32.97 155 TYR A CA 1
ATOM 1242 C C . TYR A 1 155 ? 28.473 -3.875 7.654 1.00 32.97 155 TYR A C 1
ATOM 1244 O O . TYR A 1 155 ? 29.244 -4.419 8.440 1.00 32.97 155 TYR A O 1
ATOM 1252 N N . SER A 1 156 ? 28.893 -2.930 6.810 1.00 27.56 156 SER A N 1
ATOM 1253 C CA . SER A 1 156 ? 30.191 -2.285 7.005 1.00 27.56 156 SER A CA 1
ATOM 1254 C C . SER A 1 156 ? 30.046 -1.178 8.046 1.00 27.56 156 SER A C 1
ATOM 1256 O O . SER A 1 156 ? 29.482 -0.120 7.772 1.00 27.56 156 SER A O 1
ATOM 1258 N N . THR A 1 157 ? 30.555 -1.417 9.254 1.00 33.31 157 THR A N 1
ATOM 1259 C CA . THR A 1 157 ? 30.747 -0.390 10.293 1.00 33.31 157 THR A CA 1
ATOM 1260 C C . THR A 1 157 ? 31.978 0.482 10.035 1.00 33.31 157 THR A C 1
ATOM 1262 O O . THR A 1 157 ? 32.311 1.345 10.844 1.00 33.31 157 THR A O 1
ATOM 1265 N N . THR A 1 158 ? 32.637 0.312 8.891 1.00 29.72 158 THR A N 1
ATOM 1266 C CA . THR A 1 158 ? 33.814 1.077 8.499 1.00 29.72 158 THR A CA 1
ATOM 1267 C C . THR A 1 158 ? 33.667 1.578 7.063 1.00 29.72 158 THR A C 1
ATOM 1269 O O . THR A 1 158 ? 33.682 0.827 6.094 1.00 29.72 158 THR A O 1
ATOM 1272 N N . ASN A 1 159 ? 33.583 2.904 6.951 1.00 27.88 159 ASN A N 1
ATOM 1273 C CA . ASN A 1 159 ? 33.708 3.710 5.735 1.00 27.88 159 ASN A CA 1
ATOM 1274 C C . ASN A 1 159 ? 32.456 3.822 4.821 1.00 27.88 159 ASN A C 1
ATOM 1276 O O . ASN A 1 159 ? 32.182 2.937 4.010 1.00 27.88 159 ASN A O 1
ATOM 1280 N N . PRO A 1 160 ? 31.714 4.948 4.887 1.00 32.34 160 PRO A N 1
ATOM 1281 C CA . PRO A 1 160 ? 30.608 5.251 3.989 1.00 32.34 160 PRO A CA 1
ATOM 1282 C C . PRO A 1 160 ? 31.148 5.886 2.701 1.00 32.34 160 PRO A C 1
ATOM 1284 O O . PRO A 1 160 ? 31.103 7.101 2.526 1.00 32.34 160 PRO A O 1
ATOM 1287 N N . GLN A 1 161 ? 31.665 5.081 1.775 1.00 26.22 161 GLN A N 1
ATOM 1288 C CA . GLN A 1 161 ? 31.807 5.533 0.389 1.00 26.22 161 GLN A CA 1
ATOM 1289 C C . GLN A 1 161 ? 30.624 5.015 -0.419 1.00 26.22 161 GLN A C 1
ATOM 1291 O O . GLN A 1 161 ? 30.635 3.929 -0.991 1.00 26.22 161 GLN A O 1
ATOM 1296 N N . ALA A 1 162 ? 29.559 5.814 -0.386 1.00 31.11 162 ALA A N 1
ATOM 1297 C CA . ALA A 1 162 ? 28.366 5.618 -1.182 1.00 31.11 162 ALA A CA 1
ATOM 1298 C C . ALA A 1 162 ? 28.628 6.014 -2.641 1.00 31.11 162 ALA A C 1
ATOM 1300 O O . ALA A 1 162 ? 29.107 7.111 -2.934 1.00 31.11 162 ALA A O 1
ATOM 1301 N N . VAL A 1 163 ? 28.243 5.122 -3.552 1.00 30.95 163 VAL A N 1
ATOM 1302 C CA . VAL A 1 163 ? 28.020 5.429 -4.964 1.00 30.95 163 VAL A CA 1
ATOM 1303 C C . VAL A 1 163 ? 26.847 6.413 -5.052 1.00 30.95 163 VAL A C 1
ATOM 1305 O O . VAL A 1 163 ? 25.710 6.069 -4.750 1.00 30.95 163 VAL A O 1
ATOM 1308 N N . PHE A 1 164 ? 27.199 7.649 -5.410 1.00 26.92 164 PHE A N 1
ATOM 1309 C CA . PHE A 1 164 ? 26.399 8.806 -5.826 1.00 26.92 164 PHE A CA 1
ATOM 1310 C C . PHE A 1 164 ? 25.071 9.111 -5.111 1.00 26.92 164 PHE A C 1
ATOM 1312 O O . PHE A 1 164 ? 24.018 8.547 -5.402 1.00 26.92 164 PHE A O 1
ATOM 1319 N N . GLY A 1 165 ? 25.132 10.161 -4.280 1.00 29.41 165 GLY A N 1
ATOM 1320 C CA . GLY A 1 165 ? 23.968 10.858 -3.734 1.00 29.41 165 GLY A CA 1
ATOM 1321 C C . GLY A 1 165 ? 24.193 11.609 -2.418 1.00 29.41 165 GLY A C 1
ATOM 1322 O O . GLY A 1 165 ? 23.219 11.874 -1.730 1.00 29.41 165 GLY A O 1
ATOM 1323 N N . THR A 1 166 ? 25.425 11.945 -2.020 1.00 32.66 166 THR A N 1
ATOM 1324 C CA . THR A 1 166 ? 25.667 12.834 -0.869 1.00 32.66 166 THR A CA 1
ATOM 1325 C C . THR A 1 166 ? 25.642 14.295 -1.317 1.00 32.66 166 THR A C 1
ATOM 1327 O O . THR A 1 166 ? 26.680 14.934 -1.484 1.00 32.66 166 THR A O 1
ATOM 1330 N N . GLY A 1 167 ? 24.439 14.805 -1.554 1.00 24.69 167 GLY A N 1
ATOM 1331 C CA . GLY A 1 167 ? 24.097 16.186 -1.232 1.00 24.69 167 GLY A CA 1
ATOM 1332 C C . GLY A 1 167 ? 23.184 16.099 -0.020 1.00 24.69 167 GLY A C 1
ATOM 1333 O O . GLY A 1 167 ? 22.284 15.262 -0.038 1.00 24.69 167 GLY A O 1
ATOM 1334 N N . ASP A 1 168 ? 23.491 16.858 1.030 1.00 23.50 168 ASP A N 1
ATOM 1335 C CA . ASP A 1 168 ? 22.816 16.855 2.329 1.00 23.50 168 ASP A CA 1
ATOM 1336 C C . ASP A 1 168 ? 21.371 16.363 2.257 1.00 23.50 168 ASP A C 1
ATOM 1338 O O . ASP A 1 168 ? 20.504 16.996 1.647 1.00 23.50 168 ASP A O 1
ATOM 1342 N N . SER A 1 169 ? 21.106 15.234 2.917 1.00 30.00 169 SER A N 1
ATOM 1343 C CA . SER A 1 169 ? 19.758 14.883 3.327 1.00 30.00 169 SER A CA 1
ATOM 1344 C C . SER A 1 169 ? 19.305 15.948 4.322 1.00 30.00 169 SER A C 1
ATOM 1346 O O . SER A 1 169 ? 19.375 15.763 5.537 1.00 30.00 169 SER A O 1
ATOM 1348 N N . THR A 1 170 ? 18.852 17.086 3.806 1.00 25.42 170 THR A N 1
ATOM 1349 C CA . THR A 1 170 ? 17.853 17.887 4.492 1.00 25.42 170 THR A CA 1
ATOM 1350 C C . THR A 1 170 ? 16.610 17.019 4.524 1.00 25.42 170 THR A C 1
ATOM 1352 O O . THR A 1 170 ? 15.782 16.985 3.618 1.00 25.42 170 THR A O 1
ATOM 1355 N N . ASP A 1 171 ? 16.568 16.201 5.566 1.00 26.81 171 ASP A N 1
ATOM 1356 C CA . ASP A 1 171 ? 15.386 15.511 6.016 1.00 26.81 171 ASP A CA 1
ATOM 1357 C C . ASP A 1 171 ? 14.342 16.604 6.271 1.00 26.81 171 ASP A C 1
ATOM 1359 O O . ASP A 1 171 ? 14.415 17.343 7.253 1.00 26.81 171 ASP A O 1
ATOM 1363 N N . TRP A 1 172 ? 13.380 16.757 5.358 1.00 26.92 172 TRP A N 1
ATOM 1364 C CA . TRP A 1 172 ? 12.281 17.728 5.475 1.00 26.92 172 TRP A CA 1
ATOM 1365 C C . TRP A 1 172 ? 11.368 17.454 6.696 1.00 26.92 172 TRP A C 1
ATOM 1367 O O . TRP A 1 172 ? 10.335 18.100 6.857 1.00 26.92 172 TRP A O 1
ATOM 1377 N N . SER A 1 173 ? 11.735 16.502 7.561 1.00 29.44 173 SER A N 1
ATOM 1378 C CA . SER A 1 173 ? 11.060 16.128 8.806 1.00 29.44 173 SER A CA 1
ATOM 1379 C C . SER A 1 173 ? 11.750 16.575 10.098 1.00 29.44 173 SER A C 1
ATOM 1381 O O . SER A 1 173 ? 11.176 16.353 11.161 1.00 29.44 173 SER A O 1
ATOM 1383 N N . GLN A 1 174 ? 12.910 17.239 10.067 1.00 27.42 174 GLN A N 1
ATOM 1384 C CA . GLN A 1 174 ? 13.499 17.822 11.283 1.00 27.42 174 GLN A CA 1
ATOM 1385 C C . GLN A 1 174 ? 13.362 19.346 11.324 1.00 27.42 174 GLN A C 1
ATOM 1387 O O . GLN A 1 174 ? 14.340 20.088 11.349 1.00 27.42 174 GLN A O 1
ATOM 1392 N N . ALA A 1 175 ? 12.120 19.824 11.416 1.00 26.84 175 ALA A N 1
ATOM 1393 C CA . ALA A 1 175 ? 11.875 21.066 12.137 1.00 26.84 175 ALA A CA 1
ATOM 1394 C C . ALA A 1 175 ? 11.925 20.728 13.633 1.00 26.84 175 ALA A C 1
ATOM 1396 O O . ALA A 1 175 ? 11.021 20.084 14.167 1.00 26.84 175 ALA A O 1
ATOM 1397 N N . ALA A 1 176 ? 13.020 21.105 14.295 1.00 27.28 176 ALA A N 1
ATOM 1398 C CA . ALA A 1 176 ? 13.111 21.052 15.746 1.00 27.28 176 ALA A CA 1
ATOM 1399 C C . ALA A 1 176 ? 11.907 21.792 16.349 1.00 27.28 176 ALA A C 1
ATOM 1401 O O . ALA A 1 176 ? 11.588 22.910 15.939 1.00 27.28 176 ALA A O 1
ATOM 1402 N N . ALA A 1 177 ? 11.232 21.154 17.303 1.00 28.23 177 ALA A N 1
ATOM 1403 C CA . ALA A 1 177 ? 10.135 21.749 18.047 1.00 28.23 177 ALA A CA 1
ATOM 1404 C C . ALA A 1 177 ? 10.635 22.996 18.795 1.00 28.23 177 ALA A C 1
ATOM 1406 O O . ALA A 1 177 ? 11.221 22.897 19.871 1.00 28.23 177 ALA A O 1
ATOM 1407 N N . ALA A 1 178 ? 10.416 24.175 18.215 1.00 29.41 178 ALA A N 1
ATOM 1408 C CA . ALA A 1 178 ? 10.483 25.426 18.949 1.00 29.41 178 ALA A CA 1
ATOM 1409 C C . ALA A 1 178 ? 9.218 25.532 19.814 1.00 29.41 178 ALA A C 1
ATOM 1411 O O . ALA A 1 178 ? 8.109 25.273 19.341 1.00 29.41 178 ALA A O 1
ATOM 1412 N N . ALA A 1 179 ? 9.400 25.863 21.093 1.00 30.38 179 ALA A N 1
ATOM 1413 C CA . ALA A 1 179 ? 8.322 26.042 22.061 1.00 30.38 179 ALA A CA 1
ATOM 1414 C C . ALA A 1 179 ? 7.230 26.995 21.525 1.00 30.38 179 ALA A C 1
ATOM 1416 O O . ALA A 1 179 ? 7.557 27.948 20.813 1.00 30.38 179 ALA A O 1
ATOM 1417 N N . PRO A 1 180 ? 5.943 26.772 21.853 1.00 31.66 180 PRO A N 1
ATOM 1418 C CA . PRO A 1 180 ? 4.866 27.594 21.323 1.00 31.66 180 PRO A CA 1
ATOM 1419 C C . PRO A 1 180 ? 4.998 29.030 21.842 1.00 31.66 180 PRO A C 1
ATOM 1421 O O . PRO A 1 180 ? 4.876 29.287 23.040 1.00 31.66 180 PRO A O 1
ATOM 1424 N N . ALA A 1 181 ? 5.238 29.971 20.930 1.00 33.28 181 ALA A N 1
ATOM 1425 C CA . ALA A 1 181 ? 5.033 31.387 21.196 1.00 33.28 181 ALA A CA 1
ATOM 1426 C C . ALA A 1 181 ? 3.528 31.646 21.425 1.00 33.28 181 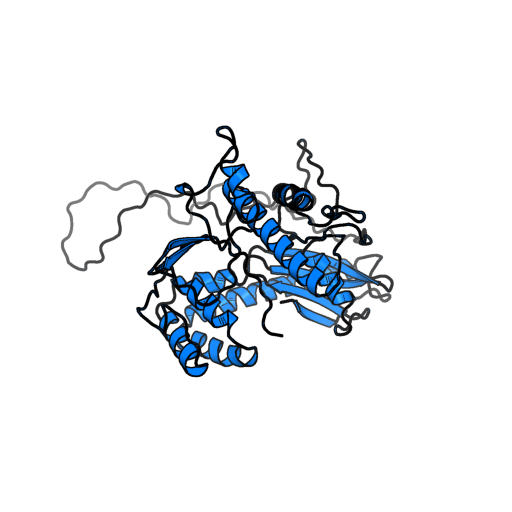ALA A C 1
ATOM 1428 O O . ALA A 1 181 ? 2.697 31.006 20.769 1.00 33.28 181 ALA A O 1
ATOM 1429 N N . PRO A 1 182 ? 3.145 32.551 22.342 1.00 30.58 182 PRO A N 1
ATOM 1430 C CA . PRO A 1 182 ? 1.741 32.849 22.591 1.00 30.58 182 PRO A CA 1
ATOM 1431 C C . PRO A 1 182 ? 1.094 33.486 21.352 1.00 30.58 182 PRO A C 1
ATOM 1433 O O . PRO A 1 182 ? 1.714 34.271 20.636 1.00 30.58 182 PRO A O 1
ATOM 1436 N N . ALA A 1 183 ? -0.159 33.108 21.096 1.00 34.84 183 ALA A N 1
ATOM 1437 C CA . ALA A 1 183 ? -0.928 33.493 19.916 1.00 34.84 183 ALA A CA 1
ATOM 1438 C C . ALA A 1 183 ? -1.091 35.023 19.774 1.00 34.84 183 ALA A C 1
ATOM 1440 O O . ALA A 1 183 ? -1.330 35.698 20.779 1.00 34.84 183 ALA A O 1
ATOM 1441 N N . PRO A 1 184 ? -1.047 35.590 18.551 1.00 29.86 184 PRO A N 1
ATOM 1442 C CA . PRO A 1 184 ? -1.381 36.990 18.349 1.00 29.86 184 PRO A CA 1
ATOM 1443 C C . PRO A 1 184 ? -2.903 37.184 18.387 1.00 29.86 184 PRO A C 1
ATOM 1445 O O . PRO A 1 184 ? -3.660 36.567 17.635 1.00 29.86 184 PRO A O 1
ATOM 1448 N N . ASN A 1 185 ? -3.335 38.064 19.286 1.00 27.27 185 ASN A N 1
ATOM 1449 C CA . ASN A 1 185 ? -4.703 38.545 19.417 1.00 27.27 185 ASN A CA 1
ATOM 1450 C C . ASN A 1 185 ? -5.051 39.465 18.230 1.00 27.27 185 ASN A C 1
ATOM 1452 O O . ASN A 1 185 ? -4.388 40.480 18.020 1.00 27.27 185 ASN A O 1
ATOM 1456 N N . TRP A 1 186 ? -6.086 39.126 17.461 1.00 25.88 186 TRP A N 1
ATOM 1457 C CA . TRP A 1 186 ? -6.639 39.990 16.414 1.00 25.88 186 TRP A CA 1
ATOM 1458 C C . TRP A 1 186 ? -7.696 40.918 17.024 1.00 25.88 186 TRP A C 1
ATOM 1460 O O . TRP A 1 186 ? -8.849 40.527 17.188 1.00 25.88 186 TRP A O 1
ATOM 1470 N N . GLY A 1 187 ? -7.311 42.154 17.346 1.00 24.38 187 GLY A N 1
ATOM 1471 C CA . GLY A 1 187 ? -8.223 43.194 17.823 1.00 24.38 187 GLY A CA 1
ATOM 1472 C C . GLY A 1 187 ? -7.833 44.565 17.280 1.00 24.38 187 GLY A C 1
ATOM 1473 O O . GLY A 1 187 ? -6.751 45.063 17.568 1.00 24.38 187 GLY A O 1
ATOM 1474 N N . TRP A 1 188 ? -8.715 45.163 16.481 1.00 26.39 188 TRP A N 1
ATOM 1475 C CA . TRP A 1 188 ? -8.613 46.542 16.004 1.00 26.39 188 TRP A CA 1
ATOM 1476 C C . TRP A 1 188 ? -9.108 47.500 17.099 1.00 26.39 188 TRP A C 1
ATOM 1478 O O . TRP A 1 188 ? -10.262 47.398 17.511 1.00 26.39 188 TRP A O 1
ATOM 1488 N N . GLY A 1 189 ? -8.272 48.437 17.557 1.00 25.89 189 GLY A N 1
ATOM 1489 C CA . GLY A 1 189 ? -8.682 49.498 18.487 1.00 25.89 189 GLY A CA 1
ATOM 1490 C C . GLY A 1 189 ? -7.504 50.279 19.078 1.00 25.89 189 GLY A C 1
ATOM 1491 O O . GLY A 1 189 ? -6.576 49.689 19.614 1.00 25.89 189 GLY A O 1
ATOM 1492 N N . ASN A 1 190 ? -7.553 51.604 18.942 1.00 31.00 190 ASN A N 1
ATOM 1493 C CA . ASN A 1 190 ? -6.476 52.572 19.169 1.00 31.00 190 ASN A CA 1
ATOM 1494 C C . ASN A 1 190 ? -6.103 52.802 20.645 1.00 31.00 190 ASN A C 1
ATOM 1496 O O . ASN A 1 190 ? -6.991 53.142 21.422 1.00 31.00 190 ASN A O 1
ATOM 1500 N N . THR A 1 191 ? -4.797 52.813 20.946 1.00 30.47 191 THR A N 1
ATOM 1501 C CA . THR A 1 191 ? -4.102 53.852 21.747 1.00 30.47 191 THR A CA 1
ATOM 1502 C C . THR A 1 191 ? -2.581 53.658 21.657 1.00 30.47 191 THR A C 1
ATOM 1504 O O . THR A 1 191 ? -2.085 52.543 21.801 1.00 30.47 191 THR A O 1
ATOM 1507 N N . GLU A 1 192 ? -1.845 54.736 21.368 1.00 32.06 192 GLU A N 1
ATOM 1508 C CA . GLU A 1 192 ? -0.381 54.734 21.220 1.00 32.06 192 GLU A CA 1
ATOM 1509 C C . GLU A 1 192 ? 0.386 54.614 22.560 1.00 32.06 192 GLU A C 1
ATOM 1511 O O . GLU A 1 192 ? -0.171 54.944 23.611 1.00 32.06 192 GLU A O 1
ATOM 1516 N N . PRO A 1 193 ? 1.658 54.152 22.525 1.00 35.81 193 PRO A N 1
ATOM 1517 C CA . PRO A 1 193 ? 2.486 53.827 23.690 1.00 35.81 193 PRO A CA 1
ATOM 1518 C C . PRO A 1 193 ? 3.547 54.897 24.029 1.00 35.81 193 PRO A C 1
ATOM 1520 O O . PRO A 1 193 ? 3.986 55.646 23.159 1.00 35.81 193 PRO A O 1
ATOM 1523 N N . ASP A 1 194 ? 4.045 54.890 25.271 1.00 31.95 194 ASP A N 1
ATOM 1524 C CA . ASP A 1 194 ? 5.303 55.558 25.652 1.00 31.95 194 ASP A CA 1
ATOM 1525 C C . ASP A 1 194 ? 6.539 54.693 25.295 1.00 31.95 194 ASP A C 1
ATOM 1527 O O . ASP A 1 194 ? 6.447 53.458 25.277 1.00 31.95 194 ASP A O 1
ATOM 1531 N N . PRO A 1 195 ? 7.709 55.302 25.003 1.00 33.38 195 PRO A N 1
ATOM 1532 C CA . PRO A 1 195 ? 8.797 54.650 24.283 1.00 33.38 195 PRO A CA 1
ATOM 1533 C C . PRO A 1 195 ? 9.756 53.898 25.215 1.00 33.38 195 PRO A C 1
ATOM 1535 O O . PRO A 1 195 ? 10.317 54.458 26.156 1.00 33.38 195 PRO A O 1
ATOM 1538 N N . ALA A 1 196 ? 10.023 52.634 24.892 1.00 34.56 196 ALA A N 1
ATOM 1539 C CA . ALA A 1 196 ? 11.108 51.845 25.469 1.00 34.56 196 ALA A CA 1
ATOM 1540 C C . ALA A 1 196 ? 12.145 51.507 24.376 1.00 34.56 196 ALA A C 1
ATOM 1542 O O . ALA A 1 196 ? 11.792 51.415 23.198 1.00 34.56 196 ALA A O 1
ATOM 1543 N N . PRO A 1 197 ? 13.435 51.395 24.740 1.00 31.25 197 PRO A N 1
ATOM 1544 C CA . PRO A 1 197 ? 14.565 51.630 23.846 1.00 31.25 197 PRO A CA 1
ATOM 1545 C C . PRO A 1 197 ? 14.700 50.564 22.757 1.00 31.25 197 PRO A C 1
ATOM 1547 O O . PRO A 1 197 ? 14.423 49.387 22.977 1.00 31.25 197 PRO A O 1
ATOM 1550 N N . ALA A 1 198 ? 15.168 51.001 21.586 1.00 28.89 198 ALA A N 1
ATOM 1551 C CA . ALA A 1 198 ? 15.339 50.178 20.397 1.00 28.89 198 ALA A CA 1
ATOM 1552 C C . ALA A 1 198 ? 16.186 48.918 20.677 1.00 28.89 198 ALA A C 1
ATOM 1554 O O . ALA A 1 198 ? 17.369 49.043 21.011 1.00 28.89 198 ALA A O 1
ATOM 1555 N N . PRO A 1 199 ? 15.636 47.703 20.500 1.00 35.75 199 PRO A N 1
ATOM 1556 C CA . PRO A 1 199 ? 16.456 46.515 20.373 1.00 35.75 199 PRO A CA 1
ATOM 1557 C C . PRO A 1 199 ? 17.174 46.550 19.019 1.00 35.75 199 PRO A C 1
ATOM 1559 O O . PRO A 1 199 ? 16.615 46.959 18.001 1.00 35.75 199 PRO A O 1
ATOM 1562 N N . ALA A 1 200 ? 18.446 46.156 19.044 1.00 31.44 200 ALA A N 1
ATOM 1563 C CA . ALA A 1 200 ? 19.351 46.159 17.904 1.00 31.44 200 ALA A CA 1
ATOM 1564 C C . ALA A 1 200 ? 18.719 45.514 16.660 1.00 31.44 200 ALA A C 1
ATOM 1566 O O . ALA A 1 200 ? 18.097 44.455 16.740 1.00 31.44 200 ALA A O 1
ATOM 1567 N N . ALA A 1 201 ? 18.912 46.163 15.511 1.00 30.22 201 ALA A N 1
ATOM 1568 C CA . ALA A 1 201 ? 18.446 45.703 14.213 1.00 30.22 201 ALA A CA 1
ATOM 1569 C C . ALA A 1 201 ? 18.950 44.278 13.924 1.00 30.22 201 ALA A C 1
ATOM 1571 O O . ALA A 1 201 ? 20.115 44.067 13.588 1.00 30.22 201 ALA A O 1
ATOM 1572 N N . VAL A 1 202 ? 18.057 43.296 14.042 1.00 35.16 202 VAL A N 1
ATOM 1573 C CA . VAL A 1 202 ? 18.266 41.960 13.486 1.00 35.16 202 VAL A CA 1
ATOM 1574 C C . VAL A 1 202 ? 18.054 42.093 11.982 1.00 35.16 202 VAL A C 1
ATOM 1576 O O . VAL A 1 202 ? 16.971 42.453 11.524 1.00 35.16 202 VAL A O 1
ATOM 1579 N N . GLY A 1 203 ? 19.142 41.902 11.236 1.00 30.52 203 GLY A N 1
ATOM 1580 C CA . GLY A 1 203 ? 19.223 42.133 9.800 1.00 30.52 203 GLY A CA 1
ATOM 1581 C C . GLY A 1 203 ? 18.122 41.427 9.013 1.00 30.52 203 GLY A C 1
ATOM 1582 O O . GLY A 1 203 ? 17.850 40.243 9.204 1.00 30.52 203 GLY A O 1
ATOM 1583 N N . GLY A 1 204 ? 17.511 42.186 8.105 1.00 26.56 204 GLY A N 1
ATOM 1584 C CA . GLY A 1 204 ? 16.636 41.662 7.071 1.00 26.56 204 GLY A CA 1
ATOM 1585 C C . GLY A 1 204 ? 17.372 40.750 6.090 1.00 26.56 204 GLY A C 1
ATOM 1586 O O . GLY A 1 204 ? 18.602 40.682 6.048 1.00 26.56 204 GLY A O 1
ATOM 1587 N N . TRP A 1 205 ? 16.575 40.060 5.279 1.00 35.56 205 TRP A N 1
ATOM 1588 C CA . TRP A 1 205 ? 16.985 39.222 4.156 1.00 35.56 205 TRP A CA 1
ATOM 1589 C C . TRP A 1 205 ? 17.834 40.013 3.148 1.00 35.56 205 TRP A C 1
ATOM 1591 O O . TRP A 1 205 ? 17.305 40.568 2.189 1.00 35.56 205 TRP A O 1
ATOM 1601 N N . GLY A 1 206 ? 19.144 40.110 3.377 1.00 42.44 206 GLY A N 1
ATOM 1602 C CA . GLY A 1 206 ? 20.025 40.849 2.471 1.00 42.44 206 GLY A CA 1
ATOM 1603 C C . GLY A 1 206 ? 21.357 41.329 3.043 1.00 42.44 206 GLY A C 1
ATOM 1604 O O . GLY A 1 206 ? 21.802 42.404 2.658 1.00 42.44 206 GLY A O 1
ATOM 1605 N N . ALA A 1 207 ? 22.012 40.571 3.928 1.00 31.80 207 ALA A N 1
ATOM 1606 C CA . ALA A 1 207 ? 23.412 40.825 4.284 1.00 31.80 207 ALA A CA 1
ATOM 1607 C C . ALA A 1 207 ? 24.295 39.659 3.793 1.00 31.80 207 ALA A C 1
ATOM 1609 O O . ALA A 1 207 ? 23.959 38.505 4.065 1.00 31.80 207 ALA A O 1
ATOM 1610 N N . PRO A 1 208 ? 25.395 39.919 3.058 1.00 39.78 208 PRO A N 1
ATOM 1611 C CA . PRO A 1 208 ? 26.208 38.872 2.458 1.00 39.78 208 PRO A CA 1
ATOM 1612 C C . PRO A 1 208 ? 27.120 38.264 3.524 1.00 39.78 208 PRO A C 1
ATOM 1614 O O . PRO A 1 208 ? 28.123 38.854 3.920 1.00 39.78 208 PRO A O 1
ATOM 1617 N N . THR A 1 209 ? 26.780 37.073 3.997 1.00 41.88 209 THR A N 1
ATOM 1618 C CA . THR A 1 209 ? 27.672 36.261 4.824 1.00 41.88 209 THR A CA 1
ATOM 1619 C C . THR A 1 209 ? 28.314 35.161 3.988 1.00 41.88 209 THR A C 1
ATOM 1621 O O . THR A 1 209 ? 27.641 34.392 3.308 1.00 41.88 209 THR A O 1
ATOM 1624 N N . SER A 1 210 ? 29.641 35.075 4.123 1.00 45.91 210 SER A N 1
ATOM 1625 C CA . SER A 1 210 ? 30.586 34.114 3.536 1.00 45.91 210 SER A CA 1
ATOM 1626 C C . SER A 1 210 ? 30.884 34.265 2.037 1.00 45.91 210 SER A C 1
ATOM 1628 O O . SER A 1 210 ? 29.999 34.449 1.207 1.00 45.91 210 SER A O 1
ATOM 1630 N N . ALA A 1 211 ? 32.181 34.215 1.706 1.00 48.22 211 ALA A N 1
ATOM 1631 C CA . ALA A 1 211 ? 32.680 34.169 0.335 1.00 48.22 211 ALA A CA 1
ATOM 1632 C C . ALA A 1 211 ? 31.931 33.082 -0.457 1.00 48.22 211 ALA A C 1
ATOM 1634 O O . ALA A 1 211 ? 31.677 32.018 0.116 1.00 48.22 211 ALA A O 1
ATOM 1635 N N . PRO A 1 212 ? 31.582 33.314 -1.739 1.00 46.38 212 PRO A N 1
ATOM 1636 C CA . PRO A 1 212 ? 30.881 32.316 -2.530 1.00 46.38 212 PRO A CA 1
ATOM 1637 C C . PRO A 1 212 ? 31.707 31.035 -2.497 1.00 46.38 212 PRO A C 1
ATOM 1639 O O . PRO A 1 212 ? 32.866 31.028 -2.918 1.00 46.38 212 PRO A O 1
ATOM 1642 N N . ALA A 1 213 ? 31.128 29.968 -1.940 1.00 53.12 213 ALA A N 1
ATOM 1643 C CA . ALA A 1 213 ? 31.706 28.643 -2.052 1.00 53.12 213 ALA A CA 1
ATOM 1644 C C . ALA A 1 213 ? 32.023 28.442 -3.534 1.00 53.12 213 ALA A C 1
ATOM 1646 O O . ALA A 1 213 ? 31.131 28.607 -4.371 1.00 53.12 213 ALA A O 1
ATOM 1647 N N . ALA A 1 214 ? 33.296 28.191 -3.857 1.00 53.53 214 ALA A N 1
ATOM 1648 C CA . ALA A 1 214 ? 33.713 27.979 -5.233 1.00 53.53 214 ALA A CA 1
ATOM 1649 C C . ALA A 1 214 ? 32.741 26.972 -5.849 1.00 53.53 214 ALA A C 1
ATOM 1651 O O . ALA A 1 214 ? 32.554 25.894 -5.276 1.00 53.53 214 ALA A O 1
ATOM 1652 N N . LEU A 1 215 ? 32.072 27.368 -6.939 1.00 47.31 215 LEU A N 1
ATOM 1653 C CA . LEU A 1 215 ? 31.153 26.512 -7.681 1.00 47.31 215 LEU A CA 1
ATOM 1654 C C . LEU A 1 215 ? 31.885 25.196 -7.926 1.00 47.31 215 LEU A C 1
ATOM 1656 O O . LEU A 1 215 ? 32.810 25.131 -8.735 1.00 47.31 215 LEU A O 1
ATOM 1660 N N . ARG A 1 216 ? 31.526 24.160 -7.162 1.00 54.22 216 ARG A N 1
ATOM 1661 C CA . ARG A 1 216 ? 32.022 22.817 -7.418 1.00 54.22 216 ARG A CA 1
ATOM 1662 C C . ARG A 1 216 ? 31.373 22.420 -8.724 1.00 54.22 216 ARG A C 1
ATOM 1664 O O . ARG A 1 216 ? 30.187 22.103 -8.749 1.00 54.22 216 ARG A O 1
ATOM 1671 N N . GLU A 1 217 ? 32.138 22.525 -9.801 1.00 44.50 217 GLU A N 1
ATOM 1672 C CA . GLU A 1 217 ? 31.724 22.049 -11.105 1.00 44.50 217 GLU A CA 1
ATOM 1673 C C . GLU A 1 217 ? 31.354 20.573 -10.943 1.00 44.50 217 GLU A C 1
ATOM 1675 O O . GLU A 1 217 ? 32.196 19.723 -10.634 1.00 44.50 217 GLU A O 1
ATOM 1680 N N . ILE A 1 218 ? 30.058 20.282 -11.040 1.00 53.09 218 ILE A N 1
ATOM 1681 C CA . ILE A 1 218 ? 29.568 18.912 -11.030 1.00 53.09 218 ILE A CA 1
ATOM 1682 C C . ILE A 1 218 ? 30.056 18.333 -12.348 1.00 53.09 218 ILE A C 1
ATOM 1684 O O . ILE A 1 218 ? 29.475 18.611 -13.395 1.00 53.09 218 ILE A O 1
ATOM 1688 N N . LYS A 1 219 ? 31.160 17.581 -12.310 1.00 54.62 219 LYS A N 1
ATOM 1689 C CA . LYS A 1 219 ? 31.646 16.856 -13.481 1.00 54.62 219 LYS A CA 1
ATOM 1690 C C . LYS A 1 219 ? 30.515 15.959 -13.969 1.00 54.62 219 LYS A C 1
ATOM 1692 O O . LYS A 1 219 ? 30.146 14.997 -13.301 1.00 54.62 219 LYS A O 1
ATOM 1697 N N . ILE A 1 220 ? 29.940 16.312 -15.113 1.00 57.94 220 ILE A N 1
ATOM 1698 C CA . ILE A 1 220 ? 28.946 15.484 -15.780 1.00 57.94 220 ILE A CA 1
ATOM 1699 C C . ILE A 1 220 ? 29.734 14.378 -16.471 1.00 57.94 220 ILE A C 1
ATOM 1701 O O . ILE A 1 220 ? 30.474 14.641 -17.417 1.00 57.94 220 ILE A O 1
ATOM 1705 N N . GLU A 1 221 ? 29.618 13.147 -15.982 1.00 59.12 221 GLU A N 1
ATOM 1706 C CA . GLU A 1 221 ? 30.209 11.995 -16.656 1.00 59.12 221 GLU A CA 1
ATOM 1707 C C . GLU A 1 221 ? 29.506 11.789 -18.008 1.00 59.12 221 GLU A C 1
ATOM 1709 O O . GLU A 1 221 ? 28.318 11.462 -18.099 1.00 59.12 221 GLU A O 1
ATOM 1714 N N . THR A 1 222 ? 30.242 12.056 -19.085 1.00 63.56 222 THR A N 1
ATOM 1715 C CA . THR A 1 222 ? 29.778 11.923 -20.475 1.00 63.56 222 THR A CA 1
ATOM 1716 C C . THR A 1 222 ? 30.267 10.640 -21.144 1.00 63.56 222 THR A C 1
ATOM 1718 O O . THR A 1 222 ? 29.899 10.382 -22.289 1.00 63.56 222 THR A O 1
ATOM 1721 N N . GLY A 1 223 ? 31.071 9.837 -20.441 1.00 65.19 223 GLY A N 1
ATOM 1722 C CA . GLY A 1 223 ? 31.616 8.581 -20.950 1.00 65.19 223 GLY A CA 1
ATOM 1723 C C . GLY A 1 223 ? 30.550 7.503 -21.203 1.00 65.19 223 GLY A C 1
ATOM 1724 O O . GLY A 1 223 ? 29.406 7.646 -20.756 1.00 65.19 223 GLY A O 1
ATOM 1725 N N . PRO A 1 224 ? 30.913 6.423 -21.923 1.00 67.12 224 PRO A N 1
ATOM 1726 C CA . PRO A 1 224 ? 30.038 5.274 -22.127 1.00 67.12 224 PRO A CA 1
ATOM 1727 C C . PRO A 1 224 ? 29.616 4.659 -20.792 1.00 67.12 224 PRO A C 1
ATOM 1729 O O . PRO A 1 224 ? 30.440 4.500 -19.891 1.00 67.12 224 PRO A O 1
ATOM 1732 N N . ILE A 1 225 ? 28.339 4.295 -20.676 1.00 74.00 225 ILE A N 1
ATOM 1733 C CA . ILE A 1 225 ? 27.802 3.656 -19.471 1.00 74.00 225 ILE A CA 1
ATOM 1734 C C . ILE A 1 225 ? 27.718 2.151 -19.709 1.00 74.00 225 ILE A C 1
ATOM 1736 O O . ILE A 1 225 ? 27.007 1.690 -20.608 1.00 74.00 225 ILE A O 1
ATOM 1740 N N . GLU A 1 226 ? 28.416 1.378 -18.881 1.00 74.12 226 GLU A N 1
ATOM 1741 C CA . GLU A 1 226 ? 28.257 -0.072 -18.833 1.00 74.12 226 GLU A CA 1
ATOM 1742 C C . GLU A 1 226 ? 27.252 -0.474 -17.757 1.00 74.12 226 GLU A C 1
ATOM 1744 O O . GLU A 1 226 ? 27.341 -0.065 -16.598 1.00 74.12 226 GLU A O 1
ATOM 1749 N N . PHE A 1 227 ? 26.293 -1.311 -18.146 1.00 75.19 227 PHE A N 1
ATOM 1750 C CA . PHE A 1 227 ? 25.326 -1.885 -17.224 1.00 75.19 227 PHE A CA 1
ATOM 1751 C C . PHE A 1 227 ? 25.772 -3.282 -16.799 1.00 75.19 227 PHE A C 1
ATOM 1753 O O . PHE A 1 227 ? 26.035 -4.145 -17.633 1.00 75.19 227 PHE A O 1
ATOM 1760 N N . SER A 1 228 ? 25.787 -3.530 -15.489 1.00 79.06 228 SER A N 1
ATOM 1761 C CA . SER A 1 228 ? 25.935 -4.876 -14.932 1.00 79.06 228 SER A CA 1
ATOM 1762 C C . SER A 1 228 ? 24.552 -5.432 -14.601 1.00 79.06 228 SER A C 1
ATOM 1764 O O . SER A 1 228 ? 24.009 -5.209 -13.515 1.00 79.06 228 SER A O 1
ATOM 1766 N N . PHE A 1 229 ? 23.941 -6.109 -15.574 1.00 80.25 229 PHE A N 1
ATOM 1767 C CA . PHE A 1 229 ? 22.632 -6.724 -15.382 1.00 80.25 229 PHE A CA 1
ATOM 1768 C C . PHE A 1 229 ? 22.740 -7.981 -14.523 1.00 80.25 229 PHE A C 1
ATOM 1770 O O . PHE A 1 229 ? 23.576 -8.853 -14.761 1.00 80.25 229 PHE A O 1
ATOM 1777 N N . LYS A 1 230 ? 21.849 -8.087 -13.538 1.00 80.81 230 LYS A N 1
ATOM 1778 C CA . LYS A 1 230 ? 21.702 -9.274 -12.696 1.00 80.81 230 LYS A CA 1
ATOM 1779 C C . LYS A 1 230 ? 20.482 -10.057 -13.156 1.00 80.81 230 LYS A C 1
ATOM 1781 O O . LYS A 1 230 ? 19.403 -9.484 -13.299 1.00 80.81 230 LYS A O 1
ATOM 1786 N N . ASN A 1 231 ? 20.652 -11.358 -13.378 1.00 81.38 231 ASN A N 1
ATOM 1787 C CA . ASN A 1 231 ? 19.508 -12.245 -13.546 1.00 81.38 231 ASN A CA 1
ATOM 1788 C C . ASN A 1 231 ? 18.841 -12.421 -12.183 1.00 81.38 231 ASN A C 1
ATOM 1790 O O . ASN A 1 231 ? 19.530 -12.695 -11.203 1.00 81.38 231 ASN A O 1
ATOM 1794 N N . LEU A 1 232 ? 17.523 -12.250 -12.137 1.00 76.75 232 LEU A N 1
ATOM 1795 C CA . LEU A 1 232 ? 16.754 -12.483 -10.921 1.00 76.75 232 LEU A CA 1
ATOM 1796 C C . LEU A 1 232 ? 16.680 -13.982 -10.646 1.00 76.75 232 LEU A C 1
ATOM 1798 O O . LEU A 1 232 ? 16.386 -14.774 -11.548 1.00 76.75 232 LEU A O 1
ATOM 1802 N N . GLU A 1 233 ? 16.922 -14.367 -9.401 1.00 77.56 233 GLU A N 1
ATOM 1803 C CA . GLU A 1 233 ? 16.793 -15.751 -8.975 1.00 77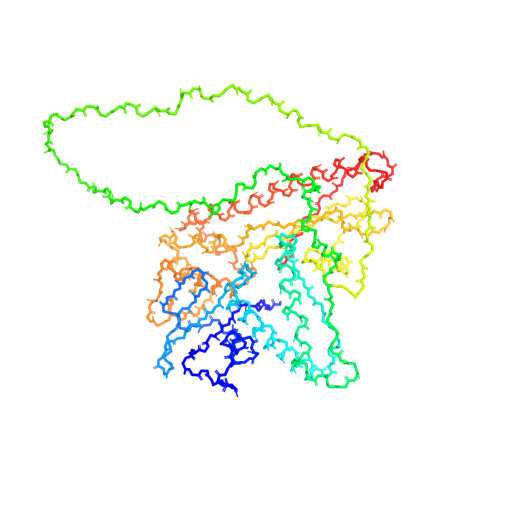.56 233 GLU A CA 1
ATOM 1804 C C . GLU A 1 233 ? 15.379 -16.026 -8.458 1.00 77.56 233 GLU A C 1
ATOM 1806 O O . GLU A 1 233 ? 14.698 -15.182 -7.881 1.00 77.56 233 GLU A O 1
ATOM 1811 N N . ASN A 1 234 ? 14.897 -17.259 -8.624 1.00 78.69 234 ASN A N 1
ATOM 1812 C CA . ASN A 1 234 ? 13.573 -17.625 -8.116 1.00 78.69 234 ASN A CA 1
ATOM 1813 C C . ASN A 1 234 ? 13.560 -17.844 -6.585 1.00 78.69 234 ASN A C 1
ATOM 1815 O O . ASN A 1 234 ? 12.524 -18.213 -6.039 1.00 78.69 234 ASN A O 1
ATOM 1819 N N . LYS A 1 235 ? 14.687 -17.652 -5.891 1.00 87.56 235 LYS A N 1
ATOM 1820 C CA . LYS A 1 235 ? 14.885 -17.979 -4.469 1.00 87.56 235 LYS A CA 1
ATOM 1821 C C . LYS A 1 235 ? 15.294 -16.764 -3.628 1.00 87.56 235 LYS A C 1
ATOM 1823 O O . LYS A 1 235 ? 16.040 -16.891 -2.665 1.00 87.56 235 LYS A O 1
ATOM 1828 N N . GLU A 1 236 ? 14.789 -15.594 -3.993 1.00 87.88 236 GLU A N 1
ATOM 1829 C CA . GLU A 1 236 ? 15.016 -14.340 -3.276 1.00 87.88 236 GLU A CA 1
ATOM 1830 C C . GLU A 1 236 ? 13.718 -13.531 -3.159 1.00 87.88 236 GLU A C 1
ATOM 1832 O O . GLU A 1 236 ? 12.786 -13.669 -3.962 1.00 87.88 236 GLU A O 1
ATOM 1837 N N . SER A 1 237 ? 13.668 -12.703 -2.123 1.00 88.81 237 SER A N 1
ATOM 1838 C CA . SER A 1 237 ? 12.661 -11.672 -1.904 1.00 88.81 237 SER A CA 1
ATOM 1839 C C . SER A 1 237 ? 13.112 -10.390 -2.598 1.00 88.81 237 SER A C 1
ATOM 1841 O O . SER A 1 237 ? 14.258 -9.965 -2.466 1.00 88.81 237 SER A O 1
ATOM 1843 N N . LEU A 1 238 ? 12.222 -9.791 -3.381 1.00 88.19 238 LEU A N 1
ATOM 1844 C CA . LEU A 1 238 ? 12.551 -8.739 -4.344 1.00 88.19 238 LEU A CA 1
ATOM 1845 C C . LEU A 1 238 ? 12.078 -7.371 -3.854 1.00 88.19 238 LEU A C 1
ATOM 1847 O O . LEU A 1 238 ? 11.189 -7.277 -3.016 1.00 88.19 238 LEU A O 1
ATOM 1851 N N . THR A 1 239 ? 12.596 -6.281 -4.418 1.00 87.81 239 THR A N 1
ATOM 1852 C CA . THR A 1 239 ? 11.946 -4.979 -4.206 1.00 87.81 239 THR A CA 1
ATOM 1853 C C . THR A 1 239 ? 10.522 -4.986 -4.782 1.00 87.81 239 THR A C 1
ATOM 1855 O O . THR A 1 239 ? 10.234 -5.742 -5.712 1.00 87.81 239 THR A O 1
ATOM 1858 N N . GLU A 1 240 ? 9.627 -4.141 -4.259 1.00 83.69 240 GLU A N 1
ATOM 1859 C CA . GLU A 1 240 ? 8.257 -3.961 -4.785 1.00 83.69 240 GLU A CA 1
ATOM 1860 C C . GLU A 1 240 ? 8.305 -3.664 -6.300 1.00 83.69 240 GLU A C 1
ATOM 1862 O O . GLU A 1 240 ? 7.635 -4.328 -7.091 1.00 83.69 240 GLU A O 1
ATOM 1867 N N . ALA A 1 241 ? 9.233 -2.797 -6.726 1.00 84.12 241 ALA A N 1
ATOM 1868 C CA . ALA A 1 241 ? 9.492 -2.514 -8.136 1.00 84.12 241 ALA A CA 1
ATOM 1869 C C . ALA A 1 241 ? 9.920 -3.756 -8.948 1.00 84.12 241 ALA A C 1
ATOM 1871 O O . ALA A 1 241 ? 9.393 -3.999 -10.029 1.00 84.12 241 ALA A O 1
ATOM 1872 N N . CYS A 1 242 ? 10.838 -4.586 -8.444 1.00 85.25 242 CYS A N 1
ATOM 1873 C CA . CYS A 1 242 ? 11.218 -5.832 -9.121 1.00 85.25 242 CYS A CA 1
ATOM 1874 C C . CYS A 1 242 ? 10.047 -6.826 -9.212 1.00 85.25 242 CYS A C 1
ATOM 1876 O O . CYS A 1 242 ? 9.887 -7.508 -10.226 1.00 85.25 242 CYS A O 1
ATOM 1878 N N . ALA A 1 243 ? 9.232 -6.934 -8.160 1.00 83.88 243 ALA A N 1
ATOM 1879 C CA . ALA A 1 243 ? 8.081 -7.831 -8.135 1.00 83.88 243 ALA A CA 1
ATOM 1880 C C . ALA A 1 243 ? 7.022 -7.411 -9.170 1.00 83.88 243 ALA A C 1
ATOM 1882 O O . ALA A 1 243 ? 6.568 -8.240 -9.961 1.00 83.88 243 ALA A O 1
ATOM 1883 N N . VAL A 1 244 ? 6.699 -6.116 -9.228 1.00 83.00 244 VAL A N 1
ATOM 1884 C CA . VAL A 1 244 ? 5.774 -5.549 -10.220 1.00 83.00 244 VAL A CA 1
ATOM 1885 C C . VAL A 1 244 ? 6.360 -5.625 -11.637 1.00 83.00 244 VAL A C 1
ATOM 1887 O O . VAL A 1 244 ? 5.642 -5.998 -12.564 1.00 83.00 244 VAL A O 1
ATOM 1890 N N . ALA A 1 245 ? 7.667 -5.395 -11.819 1.00 83.44 245 ALA A N 1
ATOM 1891 C CA . ALA A 1 245 ? 8.351 -5.594 -13.101 1.00 83.44 245 ALA A CA 1
ATOM 1892 C C . ALA A 1 245 ? 8.192 -7.030 -13.610 1.00 83.44 245 ALA A C 1
ATOM 1894 O O . ALA A 1 245 ? 7.856 -7.244 -14.774 1.00 83.44 245 ALA A O 1
ATOM 1895 N N . ASN A 1 246 ? 8.396 -8.017 -12.733 1.00 83.62 246 ASN A N 1
ATOM 1896 C CA . ASN A 1 246 ? 8.215 -9.425 -13.067 1.00 83.62 246 ASN A CA 1
ATOM 1897 C C . ASN A 1 246 ? 6.759 -9.743 -13.416 1.00 83.62 246 ASN A C 1
ATOM 1899 O O . ASN A 1 246 ? 6.511 -10.485 -14.365 1.00 83.62 246 ASN A O 1
ATOM 1903 N N . TYR A 1 247 ? 5.791 -9.176 -12.696 1.00 82.31 247 TYR A N 1
ATOM 1904 C CA . TYR A 1 247 ? 4.379 -9.333 -13.036 1.00 82.31 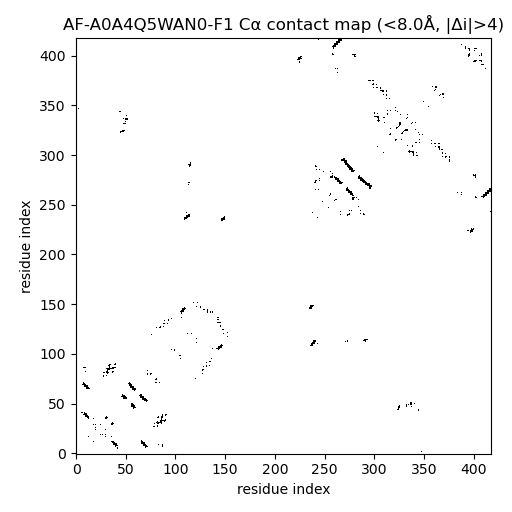247 TYR A CA 1
ATOM 1905 C C . TYR A 1 247 ? 4.062 -8.757 -14.424 1.00 82.31 247 TYR A C 1
ATOM 1907 O O . TYR A 1 247 ? 3.454 -9.438 -15.251 1.00 82.31 247 TYR A O 1
ATOM 1915 N N . ILE A 1 248 ? 4.537 -7.543 -14.715 1.00 79.75 248 ILE A N 1
ATOM 1916 C CA . ILE A 1 248 ? 4.370 -6.872 -16.011 1.00 79.75 248 ILE A CA 1
ATOM 1917 C C . ILE A 1 248 ? 5.029 -7.666 -17.137 1.00 79.75 248 ILE A C 1
ATOM 1919 O O . ILE A 1 248 ? 4.398 -7.904 -18.160 1.00 79.75 248 ILE A O 1
ATOM 1923 N N . ALA A 1 249 ? 6.263 -8.130 -16.937 1.00 78.06 249 ALA A N 1
ATOM 1924 C CA . ALA A 1 249 ? 7.004 -8.907 -17.926 1.00 78.06 249 ALA A CA 1
ATOM 1925 C C . ALA A 1 249 ? 6.290 -10.210 -18.320 1.00 78.06 249 ALA A C 1
ATOM 1927 O O . ALA A 1 249 ? 6.421 -10.667 -19.455 1.00 78.06 249 ALA A O 1
ATOM 1928 N N . ASN A 1 250 ? 5.529 -10.795 -17.392 1.00 77.94 250 ASN A N 1
ATOM 1929 C CA . ASN A 1 250 ? 4.737 -12.002 -17.626 1.00 77.94 250 ASN A CA 1
ATOM 1930 C C . ASN A 1 250 ? 3.287 -11.707 -18.059 1.00 77.94 250 ASN A C 1
ATOM 1932 O O . ASN A 1 250 ? 2.572 -12.616 -18.487 1.00 77.94 250 ASN A O 1
ATOM 1936 N N . SER A 1 251 ? 2.845 -10.450 -17.984 1.00 72.44 251 SER A N 1
ATOM 1937 C CA . SER A 1 251 ? 1.511 -10.016 -18.397 1.00 72.44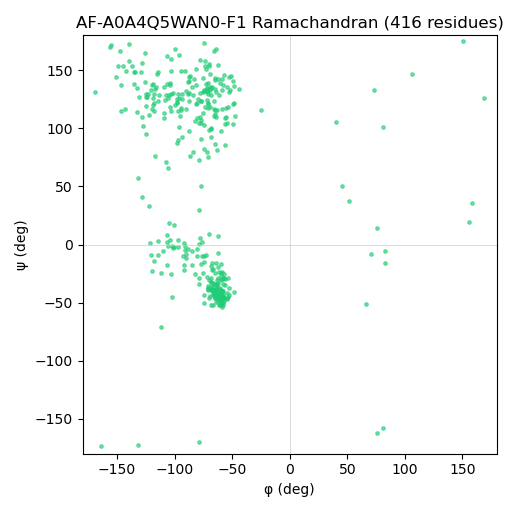 251 SER A CA 1
ATOM 1938 C C . SER A 1 251 ? 1.506 -9.672 -19.888 1.00 72.44 251 SER A C 1
ATOM 1940 O O . SER A 1 251 ? 2.239 -8.801 -20.341 1.00 72.44 251 SER A O 1
ATOM 1942 N N . LYS A 1 252 ? 0.638 -10.311 -20.681 1.00 62.22 252 LYS A N 1
ATOM 1943 C CA . LYS A 1 252 ? 0.590 -10.145 -22.153 1.00 62.22 252 LYS A CA 1
ATOM 1944 C C . LYS A 1 252 ? 0.068 -8.781 -22.650 1.00 62.22 252 LYS A C 1
ATOM 1946 O O . LYS A 1 252 ? -0.169 -8.630 -23.843 1.00 62.22 252 LYS A O 1
ATOM 1951 N N . ASN A 1 253 ? -0.124 -7.802 -21.766 1.00 68.19 253 ASN A N 1
ATOM 1952 C CA . ASN A 1 253 ? -0.882 -6.580 -22.055 1.00 68.19 253 ASN A CA 1
ATOM 1953 C C . ASN A 1 253 ? -0.017 -5.330 -22.283 1.00 68.19 253 ASN A C 1
ATOM 1955 O O . ASN A 1 253 ? -0.572 -4.243 -22.417 1.00 68.19 253 ASN A O 1
ATOM 1959 N N . ILE A 1 254 ? 1.316 -5.443 -22.293 1.00 69.81 254 ILE A N 1
ATOM 1960 C CA . ILE A 1 254 ? 2.209 -4.288 -22.469 1.00 69.81 254 ILE A CA 1
ATOM 1961 C C . ILE A 1 254 ? 3.138 -4.532 -23.659 1.00 69.81 254 ILE A C 1
ATOM 1963 O O . ILE A 1 254 ? 3.815 -5.557 -23.743 1.00 69.81 254 ILE A O 1
ATOM 1967 N N . GLU A 1 255 ? 3.169 -3.575 -24.589 1.00 70.38 255 GLU A N 1
ATOM 1968 C CA . GLU A 1 255 ? 4.097 -3.590 -25.719 1.00 70.38 255 GLU A CA 1
ATOM 1969 C C . GLU A 1 255 ? 5.525 -3.311 -25.233 1.00 70.38 255 GLU A C 1
ATOM 1971 O O . GLU A 1 255 ? 5.827 -2.250 -24.688 1.00 70.38 255 GLU A O 1
ATOM 1976 N N . VAL A 1 256 ? 6.410 -4.292 -25.424 1.00 71.44 256 VAL A N 1
ATOM 1977 C CA . VAL A 1 256 ? 7.792 -4.298 -24.908 1.00 71.44 256 VAL A CA 1
ATOM 1978 C C . VAL A 1 256 ? 8.821 -4.591 -26.013 1.00 71.44 256 VAL A C 1
ATOM 1980 O O . VAL A 1 256 ? 9.756 -5.386 -25.835 1.00 71.44 256 VAL A O 1
ATOM 1983 N N . SER A 1 257 ? 8.619 -4.013 -27.202 1.00 78.44 257 SER A N 1
ATOM 1984 C CA . SER A 1 257 ? 9.603 -4.073 -28.297 1.00 78.44 257 SER A CA 1
ATOM 1985 C C . SER A 1 257 ? 10.799 -3.141 -28.032 1.00 78.44 257 SER A C 1
ATOM 1987 O O . SER A 1 257 ? 10.812 -2.389 -27.060 1.00 78.44 257 SER A O 1
ATOM 1989 N N . GLU A 1 258 ? 11.824 -3.198 -28.886 1.00 80.12 258 GLU A N 1
ATOM 1990 C CA . GLU A 1 258 ? 13.039 -2.360 -28.786 1.00 80.12 258 GLU A CA 1
ATOM 1991 C C . GLU A 1 258 ? 12.746 -0.860 -28.967 1.00 80.12 258 GLU A C 1
ATOM 1993 O O . GLU A 1 258 ? 13.537 -0.009 -28.563 1.00 80.12 258 GLU A O 1
ATOM 1998 N N . GLU A 1 259 ? 11.573 -0.521 -29.505 1.00 86.81 259 GLU A N 1
ATOM 1999 C CA . GLU A 1 259 ? 11.109 0.858 -29.656 1.00 86.81 259 GLU A CA 1
ATOM 2000 C C . GLU A 1 259 ? 10.513 1.444 -28.374 1.00 86.81 259 GLU A C 1
ATOM 2002 O O . GLU A 1 259 ? 10.234 2.638 -28.349 1.00 86.81 259 GLU A O 1
ATOM 2007 N N . PHE A 1 260 ? 10.278 0.650 -27.325 1.00 89.06 260 PHE A N 1
ATOM 2008 C CA . PHE A 1 260 ? 9.559 1.119 -26.141 1.00 89.06 260 PHE A CA 1
ATOM 2009 C C . PHE A 1 260 ? 10.455 1.282 -24.915 1.00 89.06 260 PHE A C 1
ATOM 2011 O O . PHE A 1 260 ? 11.228 0.397 -24.542 1.00 89.06 260 PHE A O 1
ATOM 2018 N N . LEU A 1 261 ? 10.262 2.410 -24.233 1.00 91.19 261 LEU A N 1
ATOM 2019 C CA . LEU A 1 261 ? 10.672 2.621 -22.851 1.00 91.19 261 LEU A CA 1
ATOM 2020 C C . LEU A 1 261 ? 9.405 2.660 -21.999 1.00 91.19 261 LEU A C 1
ATOM 2022 O O . LEU A 1 261 ? 8.620 3.604 -22.078 1.00 91.19 261 LEU A O 1
ATOM 2026 N N . THR A 1 262 ? 9.197 1.619 -21.198 1.00 90.62 262 THR A N 1
ATOM 2027 C CA . THR A 1 262 ? 8.039 1.520 -20.309 1.00 90.62 262 THR A CA 1
ATOM 2028 C C . THR A 1 262 ? 8.411 2.036 -18.930 1.00 90.62 262 THR A C 1
ATOM 2030 O O . THR A 1 262 ? 9.271 1.468 -18.263 1.00 90.62 262 THR A O 1
ATOM 2033 N N . LEU A 1 263 ? 7.755 3.105 -18.498 1.00 90.94 263 LEU A N 1
ATOM 2034 C CA . LEU A 1 263 ? 7.832 3.659 -17.155 1.00 90.94 263 LEU A CA 1
ATOM 2035 C C . LEU A 1 263 ? 6.640 3.139 -16.363 1.00 90.94 263 LEU A C 1
ATOM 2037 O O . LEU A 1 263 ? 5.499 3.357 -16.766 1.00 90.94 263 LEU A O 1
ATOM 2041 N N . CYS A 1 264 ? 6.892 2.463 -15.250 1.00 89.12 264 CYS A N 1
ATOM 2042 C CA . CYS A 1 264 ? 5.835 1.967 -14.382 1.00 89.12 264 CYS A CA 1
ATOM 2043 C C . CYS A 1 264 ? 5.901 2.631 -13.007 1.00 89.12 264 CYS A C 1
ATOM 2045 O O . CYS A 1 264 ? 6.980 2.762 -12.425 1.00 89.12 264 CYS A O 1
ATOM 2047 N N . PHE A 1 265 ? 4.731 3.029 -12.512 1.00 87.69 265 PHE A N 1
ATOM 2048 C CA . PHE A 1 265 ? 4.518 3.665 -11.219 1.00 87.69 265 PHE A CA 1
ATOM 2049 C C . PHE A 1 265 ? 3.587 2.799 -10.382 1.00 87.69 265 PHE A C 1
ATOM 2051 O O . PHE A 1 265 ? 2.429 2.631 -10.750 1.00 87.69 265 PHE A O 1
ATOM 2058 N N . ASP A 1 266 ? 4.079 2.286 -9.265 1.00 86.25 266 ASP A N 1
ATOM 2059 C CA . ASP A 1 266 ? 3.254 1.694 -8.218 1.00 86.25 266 ASP A CA 1
ATOM 2060 C C . ASP A 1 266 ? 2.993 2.751 -7.144 1.00 86.25 266 ASP A C 1
ATOM 2062 O O . ASP A 1 266 ? 3.883 3.106 -6.368 1.00 86.25 266 ASP A O 1
ATOM 2066 N N . VAL A 1 267 ? 1.801 3.353 -7.178 1.00 84.38 267 VAL A N 1
ATOM 2067 C CA . VAL A 1 267 ? 1.421 4.438 -6.264 1.00 84.38 267 VAL A CA 1
ATOM 2068 C C . VAL A 1 267 ? 0.701 3.836 -5.064 1.00 84.38 267 VAL A C 1
ATOM 2070 O O . VAL A 1 267 ? -0.519 3.683 -5.055 1.00 84.38 267 VAL A O 1
ATOM 2073 N N . GLY A 1 268 ? 1.462 3.535 -4.017 1.00 79.75 268 GLY A N 1
ATOM 2074 C CA . GLY A 1 268 ? 0.917 3.071 -2.749 1.00 79.75 268 GLY A CA 1
ATOM 2075 C C . GLY A 1 268 ? 0.343 4.197 -1.881 1.00 79.75 268 GLY A C 1
ATOM 2076 O O . GLY A 1 268 ? 0.231 5.363 -2.267 1.00 79.75 268 GLY A O 1
ATOM 2077 N N . GLY A 1 269 ? 0.024 3.856 -0.630 1.00 79.69 269 GLY A N 1
ATOM 2078 C CA . GLY A 1 269 ? -0.375 4.847 0.374 1.00 79.69 269 GLY A CA 1
ATOM 2079 C C . GLY A 1 269 ? 0.780 5.782 0.751 1.00 79.69 269 GLY A C 1
ATOM 2080 O O . GLY A 1 269 ? 0.642 7.000 0.680 1.00 79.69 269 GLY A O 1
ATOM 2081 N N . SER A 1 270 ? 1.940 5.219 1.118 1.00 79.44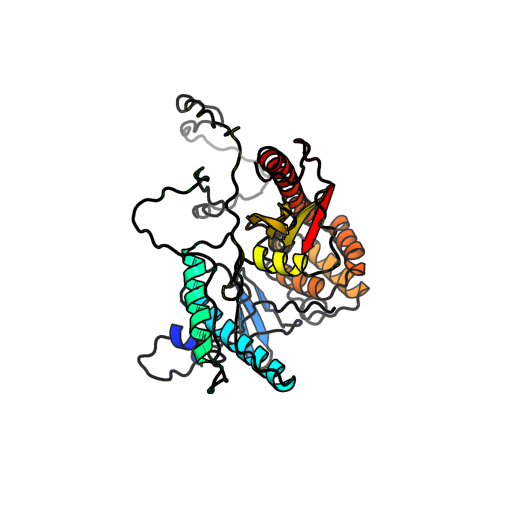 270 SER A N 1
ATOM 2082 C CA . SER A 1 270 ? 3.085 5.980 1.653 1.00 79.44 270 SER A CA 1
ATOM 2083 C C . SER A 1 270 ? 4.239 6.209 0.673 1.00 79.44 270 SER A C 1
ATOM 2085 O O . SER A 1 270 ? 5.021 7.144 0.859 1.00 79.44 270 SER A O 1
ATOM 2087 N N . THR A 1 271 ? 4.389 5.338 -0.326 1.00 84.69 271 THR A N 1
ATOM 2088 C CA . THR A 1 271 ? 5.468 5.391 -1.322 1.00 84.69 271 THR A CA 1
ATOM 2089 C C . THR A 1 271 ? 4.910 5.303 -2.726 1.00 84.69 271 THR A C 1
ATOM 2091 O O . THR A 1 271 ? 3.873 4.683 -2.932 1.00 84.69 271 THR A O 1
ATOM 2094 N N . THR A 1 272 ? 5.603 5.951 -3.660 1.00 86.25 272 THR A N 1
ATOM 2095 C CA . THR A 1 272 ? 5.447 5.687 -5.088 1.00 86.25 272 THR A CA 1
ATOM 2096 C C . THR A 1 272 ? 6.715 4.996 -5.559 1.00 86.25 272 THR A C 1
ATOM 2098 O O . THR A 1 272 ? 7.794 5.598 -5.535 1.00 86.25 272 THR A O 1
ATOM 2101 N N . ASP A 1 273 ? 6.595 3.738 -5.952 1.00 86.31 273 ASP A N 1
ATOM 2102 C CA . ASP A 1 273 ? 7.683 2.939 -6.489 1.00 86.31 273 ASP A CA 1
ATOM 2103 C C . ASP A 1 273 ? 7.713 3.111 -8.013 1.00 86.31 273 ASP A C 1
ATOM 2105 O O . ASP A 1 273 ? 6.695 3.088 -8.698 1.00 86.31 273 ASP A O 1
ATOM 2109 N N . PHE A 1 274 ? 8.898 3.367 -8.551 1.00 88.75 274 PHE A N 1
ATOM 2110 C CA . PHE A 1 274 ? 9.139 3.656 -9.957 1.00 88.75 274 PHE A CA 1
ATOM 2111 C C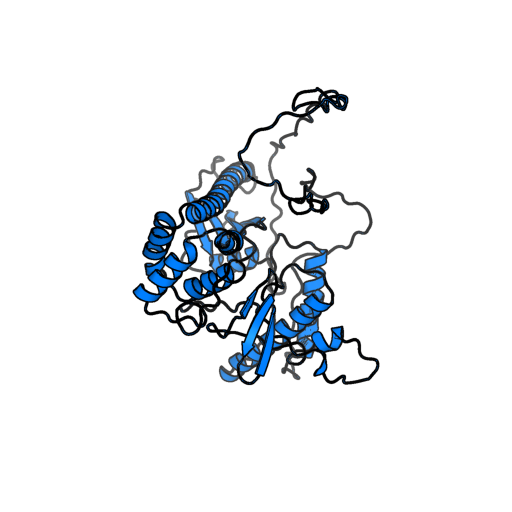 . PHE A 1 274 ? 10.066 2.601 -10.540 1.00 88.75 274 PHE A C 1
ATOM 2113 O O . PHE A 1 274 ? 11.094 2.258 -9.951 1.00 88.75 274 PHE A O 1
ATOM 2120 N N . MET A 1 275 ? 9.765 2.159 -11.753 1.00 90.12 275 MET A N 1
ATOM 2121 C CA . MET A 1 275 ? 10.685 1.359 -12.550 1.00 90.12 275 MET A CA 1
ATOM 2122 C C . MET A 1 275 ? 10.654 1.764 -14.014 1.00 90.12 275 MET A C 1
ATOM 2124 O O . MET A 1 275 ? 9.659 2.285 -14.517 1.00 90.12 275 MET A O 1
ATOM 2128 N N . ALA A 1 276 ? 11.739 1.447 -14.708 1.00 90.44 276 ALA A N 1
ATOM 2129 C CA . ALA A 1 276 ? 11.817 1.553 -16.150 1.00 90.44 276 ALA A CA 1
ATOM 2130 C C . ALA A 1 276 ? 12.235 0.218 -16.762 1.00 90.44 276 ALA A C 1
ATOM 2132 O O . ALA A 1 276 ? 13.235 -0.378 -16.349 1.00 90.44 276 ALA A O 1
ATOM 2133 N N . LEU A 1 277 ? 11.471 -0.219 -17.760 1.00 89.88 277 LEU A N 1
ATOM 2134 C CA . LEU A 1 277 ? 11.681 -1.442 -18.521 1.00 89.88 277 LEU A CA 1
ATOM 2135 C C . LEU A 1 277 ? 11.939 -1.092 -19.987 1.00 89.88 277 LEU A C 1
ATOM 2137 O O . LEU A 1 277 ? 11.197 -0.313 -20.589 1.00 89.88 277 LEU A O 1
ATOM 2141 N N . CYS A 1 278 ? 12.954 -1.704 -20.581 1.00 88.88 278 CYS A N 1
ATOM 2142 C CA . CYS A 1 278 ? 13.152 -1.707 -22.027 1.00 88.88 278 CYS A CA 1
ATOM 2143 C C . CYS A 1 278 ? 13.797 -3.026 -22.459 1.00 88.88 278 CYS A C 1
ATOM 2145 O O . CYS A 1 278 ? 14.263 -3.817 -21.631 1.00 88.88 278 CYS A O 1
ATOM 2147 N N . ARG A 1 279 ? 13.784 -3.305 -23.762 1.00 85.94 279 ARG A N 1
ATOM 2148 C CA . ARG A 1 279 ? 14.446 -4.493 -24.293 1.00 85.94 279 ARG A CA 1
ATOM 2149 C C . ARG A 1 279 ? 15.939 -4.217 -24.459 1.00 85.94 279 ARG A C 1
ATOM 2151 O O . ARG A 1 279 ? 16.318 -3.323 -25.202 1.00 85.94 279 ARG A O 1
ATOM 2158 N N . MET A 1 280 ? 16.762 -5.014 -23.785 1.00 79.56 280 MET A N 1
ATOM 2159 C CA . MET A 1 280 ? 18.222 -4.996 -23.880 1.00 79.56 280 MET A CA 1
ATOM 2160 C C . MET A 1 280 ? 18.675 -6.366 -24.385 1.00 79.56 280 MET A C 1
ATOM 2162 O O . MET A 1 280 ? 18.293 -7.384 -23.804 1.00 79.56 280 MET A O 1
ATOM 2166 N N . ASN A 1 281 ? 19.461 -6.420 -25.466 1.00 73.56 281 ASN A N 1
ATOM 2167 C CA . ASN A 1 281 ? 19.980 -7.673 -26.037 1.00 73.56 281 ASN A CA 1
ATOM 2168 C C . ASN A 1 281 ? 18.903 -8.773 -26.159 1.00 73.56 281 ASN A C 1
ATOM 2170 O O . ASN A 1 281 ? 19.093 -9.894 -25.686 1.00 73.56 281 ASN A O 1
ATOM 2174 N N . THR A 1 282 ? 17.748 -8.441 -26.752 1.00 72.56 282 THR A N 1
ATOM 2175 C CA . THR A 1 282 ? 16.548 -9.292 -26.933 1.00 72.56 282 THR A CA 1
ATOM 2176 C C . THR A 1 282 ? 15.715 -9.629 -25.685 1.00 72.56 282 THR A C 1
ATOM 2178 O O . THR A 1 282 ? 14.599 -10.134 -25.833 1.00 72.56 282 THR A O 1
ATOM 2181 N N . LYS A 1 283 ? 16.177 -9.302 -24.470 1.00 81.62 283 LYS A N 1
ATOM 2182 C CA . LYS A 1 283 ? 15.462 -9.569 -23.209 1.00 81.62 283 LYS A CA 1
ATOM 2183 C C . LYS A 1 283 ? 14.820 -8.312 -22.633 1.00 81.62 283 LYS A C 1
ATOM 2185 O O . LYS A 1 283 ? 15.434 -7.247 -22.596 1.00 81.62 283 LYS A O 1
ATOM 2190 N N . LEU A 1 284 ? 13.600 -8.438 -22.116 1.00 85.25 284 LEU A N 1
ATOM 2191 C CA . LEU A 1 284 ? 12.995 -7.374 -21.318 1.00 85.25 284 LEU A CA 1
ATOM 2192 C C . LEU A 1 284 ? 13.786 -7.205 -20.020 1.00 85.25 284 LEU A C 1
ATOM 2194 O O . LEU A 1 284 ? 13.973 -8.165 -19.276 1.00 85.25 284 LEU A O 1
ATOM 2198 N N . THR A 1 285 ? 14.270 -5.993 -19.780 1.00 86.81 285 THR A N 1
ATOM 2199 C CA . THR A 1 285 ? 15.217 -5.705 -18.708 1.00 86.81 285 THR A CA 1
ATOM 2200 C C . THR A 1 285 ? 14.774 -4.477 -17.936 1.00 86.81 285 THR A C 1
ATOM 2202 O O . THR A 1 285 ? 14.419 -3.453 -18.521 1.00 86.81 285 THR A O 1
ATOM 2205 N N . MET A 1 286 ? 14.821 -4.571 -16.608 1.00 88.31 286 MET A N 1
ATOM 2206 C CA . MET A 1 286 ? 14.645 -3.411 -15.750 1.00 88.31 286 MET A CA 1
ATOM 2207 C C . MET A 1 286 ? 15.957 -2.634 -15.678 1.00 88.31 286 MET A C 1
ATOM 2209 O O . MET A 1 286 ? 16.931 -3.080 -15.076 1.00 88.31 286 MET A O 1
ATOM 2213 N N . VAL A 1 287 ? 15.972 -1.465 -16.307 1.00 87.75 287 VAL A N 1
ATOM 2214 C CA . VAL A 1 287 ? 17.151 -0.590 -16.398 1.00 87.75 287 VAL A CA 1
ATOM 2215 C C . VAL A 1 287 ? 17.208 0.425 -15.262 1.00 87.75 287 VAL A C 1
ATOM 2217 O O . VAL A 1 287 ? 18.261 0.990 -14.971 1.00 87.75 287 VAL A O 1
ATOM 2220 N N . LYS A 1 288 ? 16.077 0.647 -14.584 1.00 87.81 288 LYS A N 1
ATOM 2221 C CA . LYS A 1 288 ? 16.003 1.522 -13.419 1.00 87.81 288 LYS A CA 1
ATOM 2222 C C . LYS A 1 288 ? 14.912 1.078 -12.464 1.00 87.81 288 LYS A C 1
ATOM 2224 O O . LYS A 1 288 ? 13.834 0.689 -12.895 1.00 87.81 288 LYS A O 1
ATOM 2229 N N . GLN A 1 289 ? 15.195 1.241 -11.179 1.00 88.00 289 GLN A N 1
ATOM 2230 C CA . GLN A 1 289 ? 14.199 1.286 -10.118 1.00 88.00 289 GLN A CA 1
ATOM 2231 C C . GLN A 1 289 ? 14.517 2.439 -9.160 1.00 88.00 289 GLN A C 1
ATOM 2233 O O . GLN A 1 289 ? 15.687 2.803 -8.981 1.00 88.00 289 GLN A O 1
ATOM 2238 N N . SER A 1 290 ? 13.483 3.024 -8.571 1.00 84.25 290 SER A N 1
ATOM 2239 C CA . SER A 1 290 ? 13.565 3.965 -7.455 1.00 84.25 290 SER A CA 1
ATOM 2240 C C . SER A 1 290 ? 12.247 3.967 -6.681 1.00 84.25 290 SER A C 1
ATOM 2242 O O . SER A 1 290 ? 11.259 3.386 -7.109 1.00 84.25 290 SER A O 1
ATOM 2244 N N . SER A 1 291 ? 12.230 4.615 -5.523 1.00 84.38 291 SER A N 1
ATOM 2245 C CA . SER A 1 291 ? 11.033 4.752 -4.701 1.00 84.38 291 SER A CA 1
ATOM 2246 C C . SER A 1 291 ? 11.091 6.100 -4.004 1.00 84.38 291 SER A C 1
ATOM 2248 O O . SER A 1 291 ? 12.161 6.522 -3.553 1.00 84.38 291 SER A O 1
ATOM 2250 N N . ILE A 1 292 ? 9.965 6.803 -3.955 1.00 83.06 292 ILE A N 1
ATOM 2251 C CA . ILE A 1 292 ? 9.851 8.116 -3.315 1.00 83.06 292 ILE A CA 1
ATOM 2252 C C . ILE A 1 292 ? 8.828 8.048 -2.181 1.00 83.06 292 ILE A C 1
ATOM 2254 O O . ILE A 1 292 ? 7.753 7.473 -2.335 1.00 83.06 292 ILE A O 1
ATOM 2258 N N . ARG A 1 293 ? 9.132 8.667 -1.030 1.00 81.31 293 ARG A N 1
ATOM 2259 C CA . ARG A 1 293 ? 8.214 8.793 0.128 1.00 81.31 293 ARG A CA 1
ATOM 2260 C C . ARG A 1 293 ? 7.159 9.881 -0.099 1.00 81.31 293 ARG A C 1
ATOM 2262 O O . ARG A 1 293 ? 6.986 10.811 0.694 1.00 81.31 293 ARG A O 1
ATOM 2269 N N . PHE A 1 294 ? 6.509 9.796 -1.249 1.00 79.06 294 PHE A N 1
ATOM 2270 C CA . PHE A 1 294 ? 5.562 10.768 -1.752 1.00 79.06 294 PHE A CA 1
ATOM 2271 C C . PHE A 1 294 ? 4.490 10.023 -2.543 1.00 79.06 294 PHE A C 1
ATOM 2273 O O . PHE A 1 294 ? 4.804 9.358 -3.527 1.00 79.06 294 PHE A O 1
ATOM 2280 N N . ALA A 1 295 ? 3.254 10.053 -2.048 1.00 79.19 295 ALA A N 1
ATOM 2281 C CA . ALA A 1 295 ? 2.215 9.102 -2.430 1.00 79.19 295 ALA A CA 1
ATOM 2282 C C . ALA A 1 295 ? 0.811 9.595 -2.030 1.00 79.19 295 ALA A C 1
ATOM 2284 O O . ALA A 1 295 ? 0.657 10.719 -1.534 1.00 79.19 295 ALA A O 1
ATOM 2285 N N . ALA A 1 296 ? -0.205 8.745 -2.212 1.00 80.75 296 ALA A N 1
ATOM 2286 C CA . ALA A 1 296 ? -1.620 9.085 -2.042 1.00 80.75 296 ALA A CA 1
ATOM 2287 C C . ALA A 1 296 ? -1.986 9.590 -0.631 1.00 80.75 296 ALA A C 1
ATOM 2289 O O . ALA A 1 296 ? -2.851 10.457 -0.487 1.00 80.75 296 ALA A O 1
ATOM 2290 N N . GLN A 1 297 ? -1.273 9.153 0.413 1.00 84.81 297 GLN A N 1
ATOM 2291 C CA . GLN A 1 297 ? -1.520 9.583 1.794 1.00 84.81 297 GLN A CA 1
ATOM 2292 C C . GLN A 1 297 ? -1.379 11.103 1.984 1.00 84.81 297 GLN A C 1
ATOM 2294 O O . GLN A 1 297 ? -2.010 11.670 2.876 1.00 84.81 297 GLN A O 1
ATOM 2299 N N . ARG A 1 298 ? -0.611 11.800 1.130 1.00 88.00 298 ARG A N 1
ATOM 2300 C CA . ARG A 1 298 ? -0.533 13.273 1.152 1.00 88.00 298 ARG A CA 1
ATOM 2301 C C . ARG A 1 298 ? -1.886 13.919 0.853 1.00 88.00 298 ARG A C 1
ATOM 2303 O O . ARG A 1 298 ? -2.242 14.891 1.515 1.00 88.00 298 ARG A O 1
ATOM 2310 N N . VAL A 1 299 ? -2.653 13.349 -0.075 1.00 90.12 299 VAL A N 1
ATOM 2311 C CA . VAL A 1 299 ? -4.011 13.806 -0.405 1.00 90.12 299 VAL A CA 1
ATOM 2312 C C . VAL A 1 299 ? -4.961 13.478 0.744 1.00 90.12 299 VAL A C 1
ATOM 2314 O O . VAL A 1 299 ? -5.671 14.364 1.213 1.00 90.12 299 VAL A O 1
ATOM 2317 N N . ALA A 1 300 ? -4.903 12.253 1.278 1.00 89.75 300 ALA A N 1
ATOM 2318 C CA . ALA A 1 300 ? -5.728 11.849 2.418 1.00 89.75 300 ALA A CA 1
ATOM 2319 C C . ALA A 1 300 ? -5.502 12.750 3.644 1.00 89.75 300 ALA A C 1
ATOM 2321 O O . ALA A 1 300 ? -6.457 13.184 4.282 1.00 89.75 300 ALA A O 1
ATOM 2322 N N . HIS A 1 301 ? -4.252 13.103 3.952 1.00 90.81 301 HIS A N 1
ATOM 2323 C CA . HIS A 1 301 ? -3.914 14.001 5.060 1.00 90.81 301 HIS A CA 1
ATOM 2324 C C . HIS A 1 301 ? -4.304 15.459 4.792 1.00 90.81 301 HIS A C 1
ATOM 2326 O O . HIS A 1 301 ? -4.597 16.188 5.737 1.00 90.81 301 HIS A O 1
ATOM 2332 N N . ALA A 1 302 ? -4.344 15.901 3.534 1.00 94.62 302 ALA A N 1
ATOM 2333 C CA . ALA A 1 302 ? -4.775 17.255 3.202 1.00 94.62 302 ALA A CA 1
ATOM 2334 C C . ALA A 1 302 ? -6.268 17.485 3.490 1.00 94.62 302 ALA A C 1
ATOM 2336 O O . ALA A 1 302 ? -6.680 18.619 3.731 1.00 94.62 302 ALA A O 1
ATOM 2337 N N . THR A 1 303 ? -7.070 16.414 3.552 1.00 95.94 303 THR A N 1
ATOM 2338 C CA . THR A 1 303 ? -8.506 16.502 3.871 1.00 95.94 303 THR A CA 1
ATOM 2339 C C . THR A 1 303 ? -8.778 17.120 5.242 1.00 95.94 303 THR A C 1
ATOM 2341 O O . THR A 1 303 ? -9.798 17.784 5.412 1.00 95.94 303 THR A O 1
ATOM 2344 N N . LYS A 1 304 ? -7.832 17.001 6.188 1.00 95.44 304 LYS A N 1
ATOM 2345 C CA . LYS A 1 304 ? -7.898 17.631 7.518 1.00 95.44 304 LYS A CA 1
ATOM 2346 C C . LYS A 1 304 ? -8.071 19.150 7.456 1.00 95.44 304 LYS A C 1
ATOM 2348 O O . LYS A 1 304 ? -8.636 19.739 8.372 1.00 95.44 304 LYS A O 1
ATOM 2353 N N . TYR A 1 305 ? -7.555 19.771 6.398 1.00 95.69 305 TYR A N 1
ATOM 2354 C CA . TYR A 1 305 ? -7.498 21.223 6.237 1.00 95.69 305 TYR A CA 1
ATOM 2355 C C . TYR A 1 305 ? -8.575 21.760 5.290 1.00 95.69 305 TYR A C 1
ATOM 2357 O O . TYR A 1 305 ? -8.649 22.969 5.085 1.00 95.69 305 TYR A O 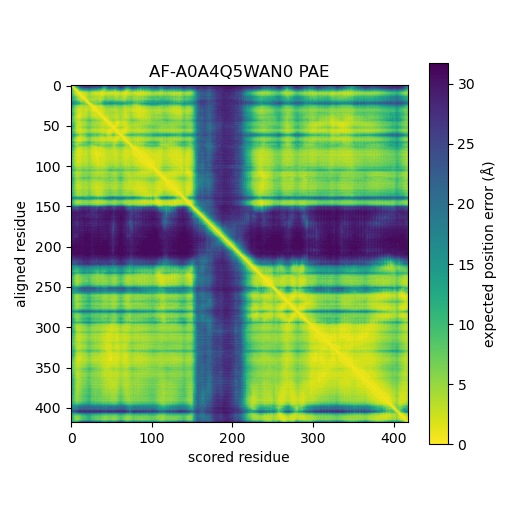1
ATOM 2365 N N . SER A 1 306 ? -9.405 20.888 4.708 1.00 96.50 306 SER A N 1
ATOM 2366 C CA . SER A 1 306 ? -10.444 21.290 3.763 1.00 96.50 306 SER A CA 1
ATOM 2367 C C . SER A 1 306 ? -11.790 21.464 4.483 1.00 96.50 306 SER A C 1
ATOM 2369 O O . SER A 1 306 ? -12.395 20.476 4.911 1.00 96.50 306 SER A O 1
ATOM 2371 N N . PRO A 1 307 ? -12.300 22.703 4.624 1.00 94.12 307 PRO A N 1
ATOM 2372 C CA . PRO A 1 307 ? -13.489 22.982 5.432 1.00 94.12 307 PRO A CA 1
ATOM 2373 C C . PRO A 1 307 ? -14.768 22.369 4.844 1.00 94.12 307 PRO A C 1
ATOM 2375 O O . PRO A 1 307 ? -15.647 21.929 5.583 1.00 94.12 307 PRO A O 1
ATOM 2378 N N . ASN A 1 308 ? -14.860 22.287 3.514 1.00 96.69 308 ASN A N 1
ATOM 2379 C CA . ASN A 1 308 ? -16.043 21.792 2.806 1.00 96.69 308 ASN A CA 1
ATOM 2380 C C . ASN A 1 308 ? -16.000 20.286 2.525 1.00 96.69 308 ASN A C 1
ATOM 2382 O O . ASN A 1 308 ? -16.920 19.739 1.913 1.00 96.69 308 ASN A O 1
ATOM 2386 N N . PHE A 1 309 ? -14.947 19.594 2.963 1.00 97.75 309 PHE A N 1
ATOM 2387 C CA . PHE A 1 309 ? -14.721 18.210 2.571 1.00 97.75 309 PHE A CA 1
ATOM 2388 C C . PHE A 1 309 ? -15.819 17.259 3.052 1.00 97.75 309 PHE A C 1
ATOM 2390 O O . PHE A 1 309 ? -16.236 16.368 2.313 1.00 97.75 309 PHE A O 1
ATOM 2397 N N . LYS A 1 310 ? -16.374 17.498 4.248 1.00 97.94 310 LYS A N 1
ATOM 2398 C CA . LYS A 1 310 ? -17.525 16.735 4.755 1.00 97.94 310 LYS A CA 1
ATOM 2399 C C . LYS A 1 310 ? -18.696 16.746 3.770 1.00 97.94 310 LYS A C 1
ATOM 2401 O O . LYS A 1 310 ? -19.320 15.712 3.558 1.00 97.94 310 LYS A O 1
ATOM 2406 N N . THR A 1 311 ? -18.980 17.894 3.159 1.00 97.94 311 THR A N 1
ATOM 2407 C CA . THR A 1 311 ? -20.075 18.054 2.195 1.00 97.94 311 THR A CA 1
ATOM 2408 C C . THR A 1 311 ? -19.842 17.204 0.951 1.00 97.94 311 THR A C 1
ATOM 2410 O O . THR A 1 311 ? -20.748 16.494 0.525 1.00 97.94 311 THR A O 1
ATOM 2413 N N . VAL A 1 312 ? -18.613 17.195 0.423 1.00 98.00 312 VAL A N 1
ATOM 2414 C CA . VAL A 1 312 ? -18.231 16.329 -0.706 1.00 98.00 312 VAL A CA 1
ATOM 2415 C C . VAL A 1 312 ? -18.460 14.855 -0.370 1.00 98.00 312 VAL A C 1
ATOM 2417 O O . VAL A 1 312 ? -19.048 14.129 -1.170 1.00 98.00 312 VAL A O 1
ATOM 2420 N N . LEU A 1 313 ? -18.045 14.416 0.824 1.00 97.88 313 LEU A N 1
ATOM 2421 C CA . LEU A 1 313 ? -18.243 13.033 1.257 1.00 97.88 313 LEU A CA 1
ATOM 2422 C C . LEU A 1 313 ? -19.728 12.665 1.366 1.00 97.88 313 LEU A C 1
ATOM 2424 O O . LEU A 1 313 ? -20.127 11.599 0.901 1.00 97.88 313 LEU A O 1
ATOM 2428 N N . LEU A 1 314 ? -20.541 13.530 1.980 1.00 98.25 314 LEU A N 1
ATOM 2429 C CA . LEU A 1 314 ? -21.976 13.297 2.162 1.00 98.25 314 LEU A CA 1
ATOM 2430 C C . LEU A 1 314 ? -22.714 13.219 0.824 1.00 98.25 314 LEU A C 1
ATOM 2432 O O . LEU A 1 314 ? -23.538 12.326 0.639 1.00 98.25 314 LEU A O 1
ATOM 2436 N N . GLU A 1 315 ? -22.391 14.105 -0.115 1.00 98.31 315 GLU A N 1
ATOM 2437 C CA . GLU A 1 315 ? -22.998 14.093 -1.446 1.00 98.31 315 GLU A CA 1
ATOM 2438 C C . GLU A 1 315 ? -22.610 12.858 -2.242 1.00 98.31 315 GLU A C 1
ATOM 2440 O O . GLU A 1 315 ? -23.474 12.222 -2.839 1.00 98.31 315 GLU A O 1
ATOM 2445 N N . MET A 1 316 ? -21.337 12.462 -2.204 1.00 97.44 316 MET A N 1
ATOM 2446 C CA . MET A 1 316 ? -20.918 11.239 -2.879 1.00 97.44 316 MET A CA 1
ATOM 2447 C C . MET A 1 316 ? -21.576 10.001 -2.255 1.00 97.44 316 MET A C 1
ATOM 2449 O O . MET A 1 316 ? -22.005 9.097 -2.973 1.00 97.44 316 MET A O 1
ATOM 2453 N N . CYS A 1 317 ? -21.724 9.980 -0.926 1.00 97.06 317 CYS A N 1
ATOM 2454 C CA . CYS A 1 317 ? -22.471 8.930 -0.242 1.00 97.06 317 CYS A CA 1
ATOM 2455 C C . CYS A 1 317 ? -23.940 8.887 -0.682 1.00 97.06 317 CYS A C 1
ATOM 2457 O O . CYS A 1 317 ? -24.474 7.796 -0.862 1.00 97.06 317 CYS A O 1
ATOM 2459 N N . ASP A 1 318 ? -24.594 10.034 -0.879 1.00 97.62 318 ASP A N 1
ATOM 2460 C CA . ASP A 1 318 ? -25.977 10.073 -1.359 1.00 97.62 318 ASP A CA 1
ATOM 2461 C C . ASP A 1 318 ? -26.103 9.625 -2.823 1.00 97.62 318 ASP A C 1
ATOM 2463 O O . ASP A 1 318 ? -26.964 8.799 -3.135 1.00 97.62 318 ASP A O 1
ATOM 2467 N N . ILE A 1 319 ? -25.209 10.091 -3.702 1.00 96.62 319 ILE A N 1
ATOM 2468 C CA . ILE A 1 319 ? -25.162 9.700 -5.121 1.00 96.62 319 ILE A CA 1
ATOM 2469 C C . ILE A 1 319 ? -24.998 8.183 -5.249 1.00 96.62 319 ILE A C 1
ATOM 2471 O O . ILE A 1 319 ? -25.720 7.536 -6.006 1.00 96.62 319 ILE A O 1
ATOM 2475 N N . LYS A 1 320 ? -24.074 7.601 -4.479 1.00 95.38 320 LYS A N 1
ATOM 2476 C CA . LYS A 1 320 ? -23.752 6.168 -4.537 1.00 95.38 320 LYS A CA 1
ATOM 2477 C C . LYS A 1 320 ? -24.562 5.300 -3.585 1.00 95.38 320 LYS A C 1
ATOM 2479 O O . LYS A 1 320 ? -24.364 4.088 -3.566 1.00 95.38 320 LYS A O 1
ATOM 2484 N N . LYS A 1 321 ? -25.453 5.899 -2.790 1.00 95.75 321 LYS A N 1
ATOM 2485 C CA . LYS A 1 321 ? -26.210 5.218 -1.725 1.00 95.75 321 LYS A CA 1
ATOM 2486 C C . LYS A 1 321 ? -25.301 4.420 -0.779 1.00 95.75 321 LYS A C 1
ATOM 2488 O O . LYS A 1 321 ? -25.654 3.343 -0.303 1.00 95.75 321 LYS A O 1
ATOM 2493 N N . ILE A 1 322 ? -24.124 4.972 -0.486 1.00 94.62 322 ILE A N 1
ATOM 2494 C CA . ILE A 1 322 ? -23.151 4.411 0.452 1.00 94.62 322 ILE A CA 1
ATOM 2495 C C . ILE A 1 322 ? -23.511 4.867 1.865 1.00 94.62 322 ILE A C 1
ATOM 2497 O O . ILE A 1 322 ? -23.795 6.039 2.106 1.00 94.62 322 ILE A O 1
ATOM 2501 N N . SER A 1 323 ? -23.465 3.944 2.824 1.00 94.75 323 SER A N 1
ATOM 2502 C CA . SER A 1 323 ? -23.668 4.244 4.241 1.00 94.75 323 SER A CA 1
ATOM 2503 C C . SER A 1 323 ? -22.388 4.000 5.037 1.00 94.75 323 SER A C 1
ATOM 2505 O O . SER A 1 323 ? -21.845 2.891 5.020 1.00 94.75 323 SER A O 1
ATOM 2507 N N . ILE A 1 324 ? -21.929 5.039 5.739 1.00 94.62 324 ILE A N 1
ATOM 2508 C CA . ILE A 1 324 ? -20.730 5.040 6.579 1.00 94.62 324 ILE A CA 1
ATOM 2509 C C . ILE A 1 324 ? -21.124 5.498 7.986 1.00 94.62 324 ILE A C 1
ATOM 2511 O O . ILE A 1 324 ? -21.617 6.614 8.196 1.00 94.62 324 ILE A O 1
ATOM 2515 N N . GLN A 1 325 ? -20.902 4.613 8.959 1.00 93.62 325 GLN A N 1
ATOM 2516 C CA . GLN A 1 325 ? -21.139 4.889 10.374 1.00 93.62 325 GLN A CA 1
ATOM 2517 C C . GLN A 1 325 ? -20.298 6.090 10.822 1.00 93.62 325 GLN A C 1
ATOM 2519 O O . GLN A 1 325 ? -19.112 6.158 10.513 1.00 93.62 325 GLN A O 1
ATOM 2524 N N . GLY A 1 326 ? -20.904 7.036 11.540 1.00 94.12 326 GLY A N 1
ATOM 2525 C CA . GLY A 1 326 ? -20.201 8.231 12.013 1.00 94.12 326 GLY A CA 1
ATOM 2526 C C . GLY A 1 326 ? -20.089 9.360 10.980 1.00 94.12 326 GLY A C 1
ATOM 2527 O O . GLY A 1 326 ? -19.655 10.457 11.330 1.00 94.12 326 GLY A O 1
ATOM 2528 N N . LEU A 1 327 ? -20.518 9.142 9.731 1.00 96.56 327 LEU A N 1
ATOM 2529 C CA . LEU A 1 327 ? -20.573 10.179 8.696 1.00 96.56 327 LEU A CA 1
ATOM 2530 C C . LEU A 1 327 ? -22.017 10.533 8.321 1.00 96.56 327 LEU A C 1
ATOM 2532 O O . LEU A 1 327 ? -22.484 11.620 8.656 1.00 96.56 327 LEU A O 1
ATOM 2536 N N . ASN A 1 328 ? -22.712 9.623 7.628 1.00 96.00 328 ASN A N 1
ATOM 2537 C CA . ASN A 1 328 ? -24.103 9.794 7.185 1.00 96.00 328 ASN A CA 1
ATOM 2538 C C . ASN A 1 328 ? -25.076 8.817 7.864 1.00 96.00 328 ASN A C 1
ATOM 2540 O O . ASN A 1 328 ? -26.265 8.803 7.549 1.00 96.00 328 ASN A O 1
ATOM 2544 N N . LYS A 1 329 ? -24.577 7.996 8.793 1.00 94.50 329 LYS A N 1
ATOM 2545 C CA . LYS A 1 329 ? -25.369 7.080 9.611 1.00 94.50 329 LYS A CA 1
ATOM 2546 C C . LYS A 1 329 ? -24.991 7.219 11.082 1.00 94.50 329 LYS A C 1
ATOM 2548 O O . LYS A 1 329 ? -23.826 7.056 11.444 1.00 94.50 329 LYS A O 1
ATOM 2553 N N . GLY A 1 330 ? -25.998 7.448 11.923 1.00 91.25 330 GLY A N 1
ATOM 2554 C CA . GLY A 1 330 ? -25.817 7.688 13.355 1.00 91.25 330 GLY A CA 1
ATOM 2555 C C . GLY A 1 330 ? -25.303 9.096 13.662 1.00 91.25 330 GLY A C 1
ATOM 2556 O O . GLY A 1 330 ? -25.412 10.005 12.841 1.00 91.25 330 GLY A O 1
ATOM 2557 N N . GLU A 1 331 ? -24.762 9.274 14.866 1.00 92.44 331 GLU A N 1
ATOM 2558 C CA . GLU A 1 331 ? -24.143 10.530 15.293 1.00 92.44 331 GLU A CA 1
ATOM 2559 C C . GLU A 1 331 ? -22.893 10.830 14.452 1.00 92.44 331 GLU A C 1
ATOM 2561 O O . GLU A 1 331 ? -22.049 9.958 14.253 1.00 92.44 331 GLU A O 1
ATOM 2566 N N . SER A 1 332 ? -22.757 12.067 13.971 1.00 95.06 332 SER A N 1
ATOM 2567 C CA . SER A 1 332 ? -21.592 12.490 13.190 1.00 95.06 332 SER A CA 1
ATOM 2568 C C . SER A 1 332 ? -20.338 12.562 14.066 1.00 95.06 332 SER A C 1
ATOM 2570 O O . SER A 1 332 ? -20.243 13.430 14.927 1.00 95.06 332 SER A O 1
ATOM 2572 N N . LYS A 1 333 ? -19.324 11.757 13.745 1.00 96.44 333 LYS A N 1
ATOM 2573 C CA . LYS A 1 333 ? -17.971 11.776 14.330 1.00 96.44 333 LYS A CA 1
ATOM 2574 C C . LYS A 1 333 ? -16.932 12.397 13.385 1.00 96.44 333 LYS A C 1
ATOM 2576 O O . LYS A 1 333 ? -15.731 12.169 13.516 1.00 96.44 333 LYS A O 1
ATOM 2581 N N . PHE A 1 334 ? -17.387 13.151 12.382 1.00 97.12 334 PHE A N 1
ATOM 2582 C CA . PHE A 1 334 ? -16.513 13.868 11.455 1.00 97.12 334 PHE A CA 1
ATOM 2583 C C . PHE A 1 334 ? -15.822 15.052 12.143 1.00 97.12 334 PHE A C 1
ATOM 2585 O O . PHE A 1 334 ? -16.483 15.987 12.593 1.00 97.12 334 PHE A O 1
ATOM 2592 N N . THR A 1 335 ? -14.493 15.031 12.153 1.00 96.94 335 THR A N 1
ATOM 2593 C CA . THR A 1 335 ? -13.598 16.082 12.645 1.00 96.94 335 THR A CA 1
ATOM 2594 C C . THR A 1 335 ? -12.406 16.209 11.693 1.00 96.94 335 THR A C 1
ATOM 2596 O O . THR A 1 335 ? -12.216 15.368 10.813 1.00 96.94 335 THR A O 1
ATOM 2599 N N . ALA A 1 336 ? -11.555 17.223 11.882 1.00 96.00 336 ALA A N 1
ATOM 2600 C CA . ALA A 1 336 ? -10.299 17.318 11.136 1.00 96.00 336 ALA A CA 1
ATOM 2601 C C . ALA A 1 336 ? -9.432 16.057 11.313 1.00 96.00 336 ALA A C 1
ATOM 2603 O O . ALA A 1 336 ? -8.798 15.610 10.366 1.00 96.00 336 ALA A O 1
ATOM 2604 N N . ASN A 1 337 ? -9.444 15.431 12.492 1.00 95.31 337 ASN A N 1
ATOM 2605 C CA . ASN A 1 337 ? -8.668 14.222 12.759 1.00 95.31 337 ASN A CA 1
ATOM 2606 C C . ASN A 1 337 ? -9.214 12.990 12.031 1.00 95.31 337 ASN A C 1
ATOM 2608 O O . ASN A 1 337 ? -8.430 12.189 11.521 1.00 95.31 337 ASN A O 1
ATOM 2612 N N . THR A 1 338 ? -10.539 12.848 11.950 1.00 95.56 338 THR A N 1
ATOM 2613 C CA . THR A 1 338 ? -11.200 11.691 11.328 1.00 95.56 338 THR A CA 1
ATOM 2614 C C . THR A 1 338 ? -11.465 11.873 9.829 1.00 95.56 338 THR A C 1
ATOM 2616 O O . THR A 1 338 ? -11.805 10.903 9.154 1.00 95.56 338 THR A O 1
ATOM 2619 N N . ALA A 1 339 ? -11.252 13.070 9.269 1.00 96.00 339 ALA A N 1
ATOM 2620 C CA . ALA A 1 339 ? -11.432 13.347 7.841 1.00 96.00 339 ALA A CA 1
ATOM 2621 C C . ALA A 1 339 ? -10.655 12.389 6.907 1.00 96.00 339 ALA A C 1
ATOM 2623 O O . ALA A 1 339 ? -11.284 11.853 5.989 1.00 96.00 339 ALA A O 1
ATOM 2624 N N . PRO A 1 340 ? -9.363 12.066 7.153 1.00 93.00 340 PRO A N 1
ATOM 2625 C CA . PRO A 1 340 ? -8.633 11.105 6.326 1.00 93.00 340 PRO A CA 1
ATOM 2626 C C . PRO A 1 340 ? -9.241 9.704 6.384 1.00 93.00 340 PRO A C 1
ATOM 2628 O O . PRO A 1 340 ? -9.337 9.040 5.361 1.00 93.00 340 PRO A O 1
ATOM 2631 N N . TYR A 1 341 ? -9.706 9.264 7.558 1.00 92.38 341 TYR A N 1
ATOM 2632 C CA . TYR A 1 341 ? -10.383 7.973 7.688 1.00 92.38 341 TYR A CA 1
ATOM 2633 C C . TYR A 1 341 ? -11.638 7.925 6.808 1.00 92.38 341 TYR A C 1
ATOM 2635 O O . TYR A 1 341 ? -11.813 6.980 6.044 1.00 92.38 341 TYR A O 1
ATOM 2643 N N . TYR A 1 342 ? -12.490 8.952 6.855 1.00 95.00 342 TYR A N 1
ATOM 2644 C CA . TYR A 1 342 ? -13.714 8.965 6.049 1.00 95.00 342 TYR A CA 1
ATOM 2645 C C . TYR A 1 342 ? -13.455 9.095 4.545 1.00 95.00 342 TYR A C 1
ATOM 2647 O O . TYR A 1 342 ? -14.207 8.518 3.759 1.00 95.00 342 TYR A O 1
ATOM 2655 N N . PHE A 1 343 ? -12.394 9.800 4.141 1.00 94.00 343 PHE A N 1
ATOM 2656 C CA . PHE A 1 343 ? -11.937 9.816 2.750 1.00 94.00 343 PHE A CA 1
ATOM 2657 C C . PHE A 1 343 ? -11.597 8.411 2.260 1.00 94.00 343 PHE A C 1
ATOM 2659 O O . PHE A 1 343 ? -12.158 7.958 1.266 1.00 94.00 343 PHE A O 1
ATOM 2666 N N . GLU A 1 344 ? -10.739 7.711 3.001 1.00 89.31 344 GLU A N 1
ATOM 2667 C CA . GLU A 1 344 ? -10.326 6.342 2.699 1.00 89.31 344 GLU A CA 1
ATOM 2668 C C . GLU A 1 344 ? -11.532 5.398 2.636 1.00 89.31 344 GLU A C 1
ATOM 2670 O O . GLU A 1 344 ? -11.666 4.624 1.693 1.00 89.31 344 GLU A O 1
ATOM 2675 N N . GLN A 1 345 ? -12.467 5.509 3.589 1.00 90.12 345 GLN A N 1
ATOM 2676 C CA . GLN A 1 345 ? -13.676 4.686 3.585 1.00 90.12 345 GLN A CA 1
ATOM 2677 C C . GLN A 1 345 ? -14.563 4.932 2.362 1.00 90.12 345 GLN A C 1
ATOM 2679 O O . GLN A 1 345 ? -15.149 3.986 1.829 1.00 90.12 345 GLN A O 1
ATOM 2684 N N . LEU A 1 346 ? -14.691 6.178 1.912 1.00 93.06 346 LEU A N 1
ATOM 2685 C CA . LEU A 1 346 ? -15.455 6.465 0.706 1.00 93.06 346 LEU A CA 1
ATOM 2686 C C . LEU A 1 346 ? -14.744 5.907 -0.531 1.00 93.06 346 LEU A C 1
ATOM 2688 O O . LEU A 1 346 ? -15.365 5.162 -1.283 1.00 93.06 346 LEU A O 1
ATOM 2692 N N . VAL A 1 347 ? -13.459 6.229 -0.712 1.00 90.44 347 VAL A N 1
ATOM 2693 C CA . VAL A 1 347 ? -12.663 5.831 -1.885 1.00 90.44 347 VAL A CA 1
ATOM 2694 C C . VAL A 1 347 ? -12.611 4.309 -2.045 1.00 90.44 347 VAL A C 1
ATOM 2696 O O . VAL A 1 347 ? -12.815 3.818 -3.149 1.00 90.44 347 VAL A O 1
ATOM 2699 N N . ASP A 1 348 ? -12.480 3.549 -0.951 1.00 87.06 348 ASP A N 1
ATOM 2700 C CA . ASP A 1 348 ? -12.494 2.072 -0.946 1.00 87.06 348 ASP A CA 1
ATOM 2701 C C . ASP A 1 348 ? -13.815 1.431 -1.429 1.00 87.06 348 ASP A C 1
ATOM 2703 O O . ASP A 1 348 ? -13.936 0.195 -1.482 1.00 87.06 348 ASP A O 1
ATOM 2707 N N . ARG A 1 349 ? -14.850 2.244 -1.658 1.00 89.88 349 ARG A N 1
ATOM 2708 C CA . ARG A 1 349 ? -16.197 1.838 -2.086 1.00 89.88 349 ARG A CA 1
ATOM 2709 C C . ARG A 1 349 ? -16.615 2.483 -3.410 1.00 89.88 349 ARG A C 1
ATOM 2711 O O . ARG A 1 349 ? -17.750 2.265 -3.830 1.00 89.88 349 ARG A O 1
ATOM 2718 N N . LEU A 1 350 ? -15.747 3.285 -4.024 1.00 91.38 350 LEU A N 1
ATOM 2719 C CA . LEU A 1 350 ? -15.972 3.845 -5.352 1.00 91.38 350 LEU A CA 1
ATOM 2720 C C . LEU A 1 350 ? -15.489 2.868 -6.425 1.00 91.38 350 LEU A C 1
ATOM 2722 O O . LEU A 1 350 ? -14.485 2.181 -6.242 1.00 91.38 350 LEU A O 1
ATOM 2726 N N . GLU A 1 351 ? -16.197 2.837 -7.548 1.00 90.56 351 GLU A N 1
ATOM 2727 C CA . GLU A 1 351 ? -15.784 2.117 -8.755 1.00 90.56 351 GLU A CA 1
ATOM 2728 C C . GLU A 1 351 ? -15.074 3.079 -9.738 1.00 90.56 351 GLU A C 1
ATOM 2730 O O . GLU A 1 351 ? -15.197 4.301 -9.594 1.00 90.56 351 GLU A O 1
ATOM 2735 N N . PRO A 1 352 ? -14.316 2.586 -10.741 1.00 89.81 352 PRO A N 1
ATOM 2736 C CA . PRO A 1 352 ? -13.573 3.428 -11.688 1.00 89.81 352 PRO A CA 1
ATOM 2737 C C . PRO A 1 352 ? -14.383 4.576 -12.322 1.00 89.81 352 PRO A C 1
ATOM 2739 O O . PRO A 1 352 ? -13.902 5.703 -12.445 1.00 89.81 352 PRO A O 1
ATOM 2742 N N . GLU A 1 353 ? -15.632 4.306 -12.683 1.00 92.94 353 GLU A N 1
ATOM 2743 C CA . GLU A 1 353 ? -16.592 5.249 -13.260 1.00 92.94 353 GLU A CA 1
ATOM 2744 C C . GLU A 1 353 ? -17.024 6.373 -12.300 1.00 92.94 353 GLU A C 1
ATOM 2746 O O . GLU A 1 353 ? -17.471 7.437 -12.735 1.00 92.94 353 GLU A O 1
ATOM 2751 N N . ASP A 1 354 ? -16.862 6.178 -10.991 1.00 94.56 354 ASP A N 1
ATOM 2752 C CA . ASP A 1 354 ? -17.291 7.131 -9.970 1.00 94.56 354 ASP A CA 1
ATOM 2753 C C . ASP A 1 354 ? -16.284 8.261 -9.755 1.00 94.56 354 ASP A C 1
ATOM 2755 O O . ASP A 1 354 ? -16.657 9.359 -9.321 1.00 94.56 354 ASP A O 1
ATOM 2759 N N . PHE A 1 355 ? -15.008 8.014 -10.065 1.00 92.88 355 PHE A N 1
ATOM 2760 C CA . PHE A 1 355 ? -13.931 8.958 -9.778 1.00 92.88 355 PHE A CA 1
ATOM 2761 C C . PHE A 1 355 ? -14.089 10.274 -10.531 1.00 92.88 355 PHE A C 1
ATOM 2763 O O . PHE A 1 355 ? -13.780 11.324 -9.973 1.00 92.88 355 PHE A O 1
ATOM 2770 N N . GLU A 1 356 ? -14.624 10.267 -11.755 1.00 94.88 356 GLU A N 1
ATOM 2771 C CA . GLU A 1 356 ? -14.865 11.512 -12.488 1.00 94.88 356 GLU A CA 1
ATOM 2772 C C . GLU A 1 356 ? -15.833 12.429 -11.726 1.00 94.88 356 GLU A C 1
ATOM 2774 O O . GLU A 1 356 ? -15.563 13.620 -11.537 1.00 94.88 356 GLU A O 1
ATOM 2779 N N . THR A 1 357 ? -16.941 11.872 -11.236 1.00 96.56 357 THR A N 1
ATOM 2780 C CA . THR A 1 357 ? -17.921 12.623 -10.440 1.00 96.56 357 THR A CA 1
ATOM 2781 C C . THR A 1 357 ? -17.305 13.081 -9.122 1.00 96.56 357 THR A C 1
ATOM 2783 O O . THR A 1 357 ? -17.429 14.251 -8.754 1.00 96.56 357 THR A O 1
ATOM 2786 N N . PHE A 1 358 ? -16.576 12.195 -8.443 1.00 96.31 358 PHE A N 1
ATOM 2787 C CA . PHE A 1 358 ? -15.914 12.507 -7.182 1.00 96.31 358 PHE A CA 1
ATOM 2788 C C . PHE A 1 358 ? -14.901 13.656 -7.316 1.00 96.31 358 PHE A C 1
ATOM 2790 O O . PHE A 1 358 ? -14.959 14.627 -6.558 1.00 96.31 358 PHE A O 1
ATOM 2797 N N . TYR A 1 359 ? -14.029 13.626 -8.327 1.00 95.38 359 TYR A N 1
ATOM 2798 C CA . TYR A 1 359 ? -13.062 14.699 -8.567 1.00 95.38 359 TYR A CA 1
ATOM 2799 C C . TYR A 1 359 ? -13.718 16.007 -9.026 1.00 95.38 359 TYR A C 1
ATOM 2801 O O . TYR A 1 359 ? -13.211 17.082 -8.700 1.00 95.38 359 TYR A O 1
ATOM 2809 N N . ARG A 1 360 ? -14.869 15.970 -9.714 1.00 96.50 360 ARG A N 1
ATOM 2810 C CA . ARG A 1 360 ? -15.659 17.185 -10.001 1.00 96.50 360 ARG A CA 1
ATOM 2811 C C . ARG A 1 360 ? -16.235 17.809 -8.725 1.00 96.50 360 ARG A C 1
ATOM 2813 O O . ARG A 1 360 ? -16.225 19.037 -8.593 1.00 96.50 360 ARG A O 1
ATOM 2820 N N . LEU A 1 361 ? -16.691 16.996 -7.770 1.00 97.44 361 LEU A N 1
ATOM 2821 C CA . LEU A 1 361 ? -17.138 17.484 -6.460 1.00 97.44 361 LEU A CA 1
ATOM 2822 C C . LEU A 1 361 ? -15.977 18.098 -5.670 1.00 97.44 361 LEU A C 1
ATOM 2824 O O . LEU A 1 361 ? -16.107 19.219 -5.181 1.00 97.44 361 LEU A O 1
ATOM 2828 N N . ILE A 1 362 ? -14.820 17.428 -5.625 1.00 96.56 362 ILE A N 1
ATOM 2829 C CA . ILE A 1 362 ? -13.611 17.983 -4.998 1.00 96.56 362 ILE A CA 1
ATOM 2830 C C . ILE A 1 362 ? -13.235 19.309 -5.665 1.00 96.56 362 ILE A C 1
ATOM 2832 O O . ILE A 1 362 ? -13.076 20.310 -4.979 1.00 96.56 362 ILE A O 1
ATOM 2836 N N . ARG A 1 363 ? -13.155 19.364 -6.997 1.00 96.19 363 ARG A N 1
ATOM 2837 C CA . ARG A 1 363 ? -12.801 20.590 -7.727 1.00 96.19 363 ARG A CA 1
ATOM 2838 C C . ARG A 1 363 ? -13.751 21.754 -7.439 1.00 96.19 363 ARG A C 1
ATOM 2840 O O . ARG A 1 363 ? -13.296 22.889 -7.354 1.00 96.19 363 ARG A O 1
ATOM 2847 N N . SER A 1 364 ? -15.052 21.490 -7.346 1.00 97.31 364 SER A N 1
ATOM 2848 C CA . SER A 1 364 ? -16.057 22.543 -7.157 1.00 97.31 364 SER A CA 1
ATOM 2849 C C . SER A 1 364 ? -16.152 23.040 -5.715 1.00 97.31 364 SER A C 1
ATOM 2851 O O . SER A 1 364 ? -16.411 24.223 -5.512 1.00 97.31 364 SER A O 1
ATOM 2853 N N . LYS A 1 365 ? -15.946 22.168 -4.719 1.00 97.50 365 LYS A N 1
ATOM 2854 C CA . LYS A 1 365 ? -16.207 22.484 -3.299 1.00 97.50 365 LYS A CA 1
ATOM 2855 C C . LYS A 1 365 ? -14.955 22.571 -2.437 1.00 97.50 365 LYS A C 1
ATOM 2857 O O . LYS A 1 365 ? -14.972 23.272 -1.427 1.00 97.50 365 LYS A O 1
ATOM 2862 N N . CYS A 1 366 ? -13.892 21.894 -2.854 1.00 97.50 366 CYS A N 1
ATOM 2863 C CA . CYS A 1 366 ? -12.600 21.793 -2.181 1.00 97.50 366 CYS A CA 1
ATOM 2864 C C . CYS A 1 366 ? -11.449 22.066 -3.179 1.00 97.50 366 CYS A C 1
ATOM 2866 O O . CYS A 1 366 ? -10.600 21.189 -3.395 1.00 97.50 366 CYS A O 1
ATOM 2868 N N . PRO A 1 367 ? -11.412 23.235 -3.854 1.00 96.25 367 PRO A N 1
ATOM 2869 C CA . PRO A 1 367 ? -10.384 23.546 -4.853 1.00 96.25 367 PRO A CA 1
ATOM 2870 C C . PRO A 1 367 ? -8.953 23.453 -4.297 1.00 96.25 367 PRO A C 1
ATOM 2872 O O . PRO A 1 367 ? -8.024 23.095 -5.024 1.00 96.25 367 PRO A O 1
ATOM 2875 N N . GLU A 1 368 ? -8.765 23.703 -3.003 1.00 95.38 368 GLU A N 1
ATOM 2876 C CA . GLU A 1 368 ? -7.510 23.500 -2.283 1.00 95.38 368 GLU A CA 1
ATOM 2877 C C . GLU A 1 368 ? -7.074 22.028 -2.278 1.00 95.38 368 GLU A C 1
ATOM 2879 O O . GLU A 1 368 ? -5.916 21.724 -2.564 1.00 95.38 368 GLU A O 1
ATOM 2884 N N . LEU A 1 369 ? -8.004 21.094 -2.057 1.00 95.38 369 LEU A N 1
ATOM 2885 C CA . LEU A 1 369 ? -7.715 19.661 -2.088 1.00 95.38 369 LEU A CA 1
ATOM 2886 C C . LEU A 1 369 ? -7.443 19.187 -3.520 1.00 95.38 369 LEU A C 1
ATOM 2888 O O . LEU A 1 369 ? -6.535 18.385 -3.740 1.00 95.38 369 LEU A O 1
ATOM 2892 N N . MET A 1 370 ? -8.168 19.732 -4.505 1.00 94.81 370 MET A N 1
ATOM 2893 C CA . MET A 1 370 ? -7.872 19.480 -5.918 1.00 94.81 370 MET A CA 1
ATOM 2894 C C . MET A 1 370 ? -6.466 19.965 -6.286 1.00 94.81 370 MET A C 1
ATOM 2896 O O . MET A 1 370 ? -5.754 19.280 -7.015 1.00 94.81 370 MET A O 1
ATOM 2900 N N . SER A 1 371 ? -6.042 21.112 -5.752 1.00 95.12 371 SER A N 1
ATOM 2901 C CA . SER A 1 371 ? -4.699 21.658 -5.975 1.00 95.12 371 SER A CA 1
ATOM 2902 C C . SER A 1 371 ? -3.618 20.747 -5.394 1.00 95.12 371 SER A C 1
ATOM 2904 O O . SER A 1 371 ? -2.621 20.490 -6.064 1.00 95.12 371 SER A O 1
ATOM 2906 N N . VAL A 1 372 ? -3.834 20.190 -4.196 1.00 93.94 372 VAL A N 1
ATOM 2907 C CA . VAL A 1 372 ? -2.926 19.188 -3.611 1.00 93.94 372 VAL A CA 1
ATOM 2908 C C . VAL A 1 372 ? -2.872 17.927 -4.471 1.00 93.94 372 VAL A C 1
ATOM 2910 O O . VAL A 1 372 ? -1.781 17.437 -4.750 1.00 93.94 372 VAL A O 1
ATOM 2913 N N . ASN A 1 373 ? -4.019 17.421 -4.929 1.00 91.88 373 ASN A N 1
ATOM 2914 C CA . ASN A 1 373 ? -4.067 16.257 -5.812 1.00 91.88 373 ASN A CA 1
ATOM 2915 C C . ASN A 1 373 ? -3.276 16.504 -7.108 1.00 91.88 373 ASN A C 1
ATOM 2917 O O . ASN A 1 373 ? -2.400 15.714 -7.447 1.00 91.88 373 ASN A O 1
ATOM 2921 N N . LEU A 1 374 ? -3.513 17.643 -7.770 1.00 92.94 374 LEU A N 1
ATOM 2922 C CA . LEU A 1 374 ? -2.794 18.050 -8.981 1.00 92.94 374 LEU A CA 1
ATOM 2923 C C . LEU A 1 374 ? -1.294 18.223 -8.743 1.00 92.94 374 LEU A C 1
ATOM 2925 O O . LEU A 1 374 ? -0.496 17.830 -9.591 1.00 92.94 374 LEU A O 1
ATOM 2929 N N . TYR A 1 375 ? -0.901 18.787 -7.600 1.00 93.06 375 TYR A N 1
ATOM 2930 C CA . TYR A 1 375 ? 0.503 18.919 -7.225 1.00 93.06 375 TYR A CA 1
ATOM 2931 C C . TYR A 1 375 ? 1.161 17.548 -7.057 1.00 93.06 375 TYR A C 1
ATOM 2933 O O . TYR A 1 375 ? 2.236 17.313 -7.605 1.00 93.06 375 TYR A O 1
ATOM 2941 N N . VAL A 1 376 ? 0.501 16.622 -6.351 1.00 89.69 376 VAL A N 1
ATOM 2942 C CA . VAL A 1 376 ? 1.024 15.270 -6.126 1.00 89.69 376 VAL A CA 1
ATOM 2943 C C . VAL A 1 376 ? 1.199 14.531 -7.453 1.00 89.69 376 VAL A C 1
ATOM 2945 O O . VAL A 1 376 ? 2.294 14.055 -7.753 1.00 89.69 376 VAL A O 1
ATOM 2948 N N . THR A 1 377 ? 0.156 14.489 -8.284 1.00 88.94 377 THR A N 1
ATOM 2949 C CA . THR A 1 377 ? 0.209 13.812 -9.587 1.00 88.94 377 THR A CA 1
ATOM 2950 C C . THR A 1 377 ? 1.175 14.500 -10.549 1.00 88.94 377 THR A C 1
ATOM 2952 O O . THR A 1 377 ? 1.936 13.837 -11.249 1.00 88.94 377 THR A O 1
ATOM 2955 N N . GLY A 1 378 ? 1.187 15.835 -10.566 1.00 91.88 378 GLY A N 1
ATOM 2956 C CA . GLY A 1 378 ? 2.055 16.633 -11.427 1.00 91.88 378 GLY A CA 1
ATOM 2957 C C . GLY A 1 378 ? 3.531 16.448 -11.091 1.00 91.88 378 GLY A C 1
ATOM 2958 O O . GLY A 1 378 ? 4.343 16.311 -12.001 1.00 91.88 378 GLY A O 1
ATOM 2959 N N . LEU A 1 379 ? 3.880 16.367 -9.804 1.00 90.50 379 LEU A N 1
ATOM 2960 C CA . LEU A 1 379 ? 5.253 16.121 -9.367 1.00 90.50 379 LEU A CA 1
ATOM 2961 C C . LEU A 1 379 ? 5.738 14.719 -9.766 1.00 90.50 379 LEU A C 1
ATOM 2963 O O . LEU A 1 379 ? 6.860 14.585 -10.253 1.00 90.50 379 LEU A O 1
ATOM 2967 N N . ILE A 1 380 ? 4.887 13.694 -9.618 1.00 87.38 380 ILE A N 1
ATOM 2968 C CA . ILE A 1 380 ? 5.189 12.323 -10.067 1.00 87.38 380 ILE A CA 1
ATOM 2969 C C . ILE A 1 380 ? 5.424 12.304 -11.585 1.00 87.38 380 ILE A C 1
ATOM 2971 O O . ILE A 1 380 ? 6.423 11.753 -12.047 1.00 87.38 380 ILE A O 1
ATOM 2975 N N . MET A 1 381 ? 4.564 12.973 -12.360 1.00 90.00 381 MET A N 1
ATOM 2976 C CA . MET A 1 381 ? 4.702 13.058 -13.819 1.00 90.00 381 MET A CA 1
ATOM 2977 C C . MET A 1 381 ? 5.910 13.884 -14.272 1.00 90.00 381 MET A C 1
ATOM 2979 O O . MET A 1 381 ? 6.571 13.539 -15.251 1.00 90.00 381 MET A O 1
ATOM 2983 N N . TYR A 1 382 ? 6.240 14.956 -13.558 1.00 91.19 382 TYR A N 1
ATOM 2984 C CA . TYR A 1 382 ? 7.438 15.742 -13.830 1.00 91.19 382 TYR A CA 1
ATOM 2985 C C . TYR A 1 382 ? 8.706 14.915 -13.585 1.00 91.19 382 TYR A C 1
ATOM 2987 O O . TYR A 1 382 ? 9.597 14.875 -14.437 1.00 91.19 382 TYR A O 1
ATOM 2995 N N . TYR A 1 383 ? 8.754 14.179 -12.470 1.00 87.81 383 TYR A N 1
ATOM 2996 C CA . TYR A 1 383 ? 9.827 13.228 -12.189 1.00 87.81 383 TYR A CA 1
ATOM 2997 C C . TYR A 1 383 ? 9.918 12.136 -13.267 1.00 87.81 383 TYR A C 1
ATOM 2999 O O . TYR A 1 383 ? 11.016 11.835 -13.733 1.00 87.81 383 TYR A O 1
ATOM 3007 N N . ALA A 1 384 ? 8.780 11.611 -13.739 1.00 88.81 384 ALA A N 1
ATOM 3008 C CA . ALA A 1 384 ? 8.724 10.665 -14.855 1.00 88.81 384 ALA A CA 1
ATOM 3009 C C . ALA A 1 384 ? 9.435 11.205 -16.105 1.00 88.81 384 ALA A C 1
ATOM 3011 O O . ALA A 1 384 ? 10.258 10.508 -16.697 1.00 88.81 384 ALA A O 1
ATOM 3012 N N . GLY A 1 385 ? 9.161 12.460 -16.476 1.00 91.25 385 GLY A N 1
ATOM 3013 C CA . GLY A 1 385 ? 9.787 13.120 -17.623 1.00 91.25 385 GLY A CA 1
ATOM 3014 C C . GLY A 1 385 ? 11.297 13.302 -17.457 1.00 91.25 385 GLY A C 1
ATOM 3015 O O . GLY A 1 385 ? 12.061 13.002 -18.377 1.00 91.25 385 GLY A O 1
ATOM 3016 N N . GLN A 1 386 ? 11.747 13.723 -16.270 1.00 90.88 386 GLN A N 1
ATOM 3017 C CA . GLN A 1 386 ? 13.179 13.823 -15.961 1.00 90.88 386 GLN A CA 1
ATOM 3018 C C . GLN A 1 386 ? 13.878 12.464 -16.077 1.00 90.88 386 GLN A C 1
ATOM 3020 O O . GLN A 1 386 ? 14.950 12.360 -16.678 1.00 90.88 386 GLN A O 1
ATOM 3025 N N . MET A 1 387 ? 13.254 11.416 -15.535 1.00 88.81 387 MET A N 1
ATOM 3026 C CA . MET A 1 387 ? 13.772 10.054 -15.591 1.00 88.81 387 MET A CA 1
ATOM 3027 C C . MET A 1 387 ? 13.802 9.511 -17.018 1.00 88.81 387 MET A C 1
ATOM 3029 O O . MET A 1 387 ? 14.812 8.933 -17.409 1.00 88.81 387 MET A O 1
ATOM 3033 N N . ALA A 1 388 ? 12.756 9.737 -17.813 1.00 91.12 388 ALA A N 1
ATOM 3034 C CA . ALA A 1 388 ? 12.713 9.339 -19.216 1.00 91.12 388 ALA A CA 1
ATOM 3035 C C . ALA A 1 388 ? 13.869 9.962 -20.005 1.00 91.12 388 ALA A C 1
ATOM 3037 O O . ALA A 1 388 ? 14.641 9.248 -20.642 1.00 91.12 388 ALA A O 1
ATOM 3038 N N . ASN A 1 389 ? 14.035 11.285 -19.901 1.00 90.94 389 ASN A N 1
ATOM 3039 C CA . ASN A 1 389 ? 15.099 12.007 -20.594 1.00 90.94 389 ASN A CA 1
ATOM 3040 C C . ASN A 1 389 ? 16.486 11.494 -20.186 1.00 90.94 389 ASN A C 1
ATOM 3042 O O . ASN A 1 389 ? 17.337 11.222 -21.036 1.00 90.94 389 ASN A O 1
ATOM 3046 N N . LYS A 1 390 ? 16.701 11.304 -18.879 1.00 88.69 390 LYS A N 1
ATOM 3047 C CA . LYS A 1 390 ? 17.950 10.751 -18.357 1.00 88.69 390 LYS A CA 1
ATOM 3048 C C . LYS A 1 390 ? 18.221 9.355 -18.920 1.00 88.69 390 LYS A C 1
ATOM 3050 O O . LYS A 1 390 ? 19.295 9.134 -19.468 1.00 88.69 390 LYS A O 1
ATOM 3055 N N . LEU A 1 391 ? 17.249 8.446 -18.843 1.00 89.44 391 LEU A N 1
ATOM 3056 C CA . LEU A 1 391 ? 17.404 7.063 -19.296 1.00 89.44 391 LEU A CA 1
ATOM 3057 C C . LEU A 1 391 ? 17.655 6.968 -20.798 1.00 89.44 391 LEU A C 1
ATOM 3059 O O . LEU A 1 391 ? 18.547 6.232 -21.197 1.00 89.44 391 LEU A O 1
ATOM 3063 N N . ILE A 1 392 ? 16.939 7.736 -21.623 1.00 89.25 392 ILE A N 1
ATOM 3064 C CA . ILE A 1 392 ? 17.200 7.797 -23.070 1.00 89.25 392 ILE A CA 1
ATOM 3065 C C . ILE A 1 392 ? 18.646 8.224 -23.326 1.00 89.25 392 ILE A C 1
ATOM 3067 O O . ILE A 1 392 ? 19.349 7.597 -24.120 1.00 89.25 392 ILE A O 1
ATOM 3071 N N . THR A 1 393 ? 19.102 9.266 -22.628 1.00 86.62 393 THR A N 1
ATOM 3072 C CA . THR A 1 393 ? 20.447 9.813 -22.818 1.00 86.62 393 THR A CA 1
ATOM 3073 C C . THR A 1 393 ? 21.534 8.835 -22.355 1.00 86.62 393 THR A C 1
ATOM 3075 O O . THR A 1 393 ? 22.574 8.727 -23.001 1.00 86.62 393 THR A O 1
ATOM 3078 N N . GLU A 1 394 ? 21.317 8.128 -21.244 1.00 86.00 394 GLU A N 1
ATOM 3079 C CA . GLU A 1 394 ? 22.262 7.150 -20.690 1.00 86.00 394 GLU A CA 1
ATOM 3080 C C . GLU A 1 394 ? 22.293 5.849 -21.506 1.00 86.00 394 GLU A C 1
ATOM 3082 O O . GLU A 1 394 ? 23.371 5.352 -21.827 1.00 86.00 394 GLU A O 1
ATOM 3087 N N . LEU A 1 395 ? 21.131 5.324 -21.904 1.00 85.19 395 LEU A N 1
ATOM 3088 C CA . LEU A 1 395 ? 21.024 4.090 -22.690 1.00 85.19 395 LEU A CA 1
ATOM 3089 C C . LEU A 1 395 ? 21.561 4.265 -24.111 1.00 85.19 395 LEU A C 1
ATOM 3091 O O . LEU A 1 395 ? 22.232 3.365 -24.608 1.00 85.19 395 LEU A O 1
ATOM 3095 N N . SER A 1 396 ? 21.359 5.435 -24.728 1.00 83.50 396 SER A N 1
ATOM 3096 C CA . SER A 1 396 ? 21.945 5.746 -26.044 1.00 83.50 396 SER A CA 1
ATOM 3097 C C . SER A 1 396 ? 23.477 5.814 -26.007 1.00 83.50 396 SER A C 1
ATOM 3099 O O . SER A 1 396 ? 24.127 5.600 -27.024 1.00 83.50 396 SER A O 1
ATOM 3101 N N . ARG A 1 397 ? 24.070 6.097 -24.838 1.00 80.44 397 ARG A N 1
ATOM 3102 C CA . ARG A 1 397 ? 25.528 6.096 -24.624 1.00 80.44 397 ARG A CA 1
ATOM 3103 C C . ARG A 1 397 ? 26.084 4.729 -24.222 1.00 80.44 397 ARG A C 1
ATOM 3105 O O . ARG A 1 397 ? 27.294 4.596 -24.040 1.00 80.44 397 ARG A O 1
ATOM 3112 N N . SER A 1 398 ? 25.232 3.727 -24.031 1.00 78.06 398 SER A N 1
ATOM 3113 C CA . SER A 1 398 ? 25.662 2.409 -23.584 1.00 78.06 398 SER A CA 1
ATOM 3114 C C . SER A 1 398 ? 26.064 1.514 -24.747 1.00 78.06 398 SER A C 1
ATOM 3116 O O . SER A 1 398 ? 25.403 1.483 -25.783 1.00 78.06 398 SER A O 1
ATOM 3118 N N . SER A 1 399 ? 27.086 0.685 -24.528 1.00 73.25 399 SER A N 1
ATOM 3119 C CA . SER A 1 399 ? 27.422 -0.443 -25.409 1.00 73.25 399 SER A CA 1
ATOM 3120 C C . SER A 1 399 ? 26.285 -1.466 -25.538 1.00 73.25 399 SER A C 1
ATOM 3122 O O . SER A 1 399 ? 26.279 -2.265 -26.468 1.00 73.25 399 SER A O 1
ATOM 3124 N N . HIS A 1 400 ? 25.310 -1.422 -24.625 1.00 71.75 400 HIS A N 1
ATOM 3125 C CA . HIS A 1 400 ? 24.139 -2.292 -24.595 1.00 71.75 400 HIS A CA 1
ATOM 3126 C C . HIS A 1 400 ? 22.881 -1.610 -25.161 1.00 71.75 400 HIS A C 1
ATOM 3128 O O . HIS A 1 400 ? 21.777 -2.063 -24.868 1.00 71.75 400 HIS A O 1
ATOM 3134 N N . SER A 1 401 ? 23.032 -0.504 -25.906 1.00 72.56 401 SER A N 1
ATOM 3135 C CA . SER A 1 401 ? 21.923 0.291 -26.452 1.00 72.56 401 SER A CA 1
ATOM 3136 C C . SER A 1 401 ? 20.815 -0.589 -27.063 1.00 72.56 401 SER A C 1
ATOM 3138 O O . SER A 1 401 ? 21.121 -1.474 -27.866 1.00 72.56 401 SER A O 1
ATOM 3140 N N . PRO A 1 402 ? 19.527 -0.321 -26.756 1.00 71.12 402 PRO A N 1
ATOM 3141 C CA . PRO A 1 402 ? 18.396 -0.992 -27.402 1.00 71.12 402 PRO A CA 1
ATOM 3142 C C . PRO A 1 402 ? 18.355 -0.799 -28.922 1.00 71.12 402 PRO A C 1
ATOM 3144 O O . PRO A 1 402 ? 17.739 -1.591 -29.624 1.00 71.12 402 PRO A O 1
ATOM 3147 N N . SER A 1 403 ? 18.975 0.274 -29.428 1.00 69.81 403 SER A N 1
ATOM 3148 C CA . SER A 1 403 ? 19.053 0.578 -30.855 1.00 69.81 403 SER A CA 1
ATOM 3149 C C . SER A 1 403 ? 20.441 0.277 -31.408 1.00 69.81 403 SER A C 1
ATOM 3151 O O . SER A 1 403 ? 21.443 0.799 -30.909 1.00 69.81 403 SER A O 1
ATOM 3153 N N . SER A 1 404 ? 20.484 -0.481 -32.505 1.00 62.16 404 SER A N 1
ATOM 3154 C CA . SER A 1 404 ? 21.693 -0.760 -33.284 1.00 62.16 404 SER A CA 1
ATOM 3155 C C . SER A 1 404 ? 22.171 0.426 -34.136 1.00 62.16 404 SER A C 1
ATOM 3157 O O . SER A 1 404 ? 23.265 0.362 -34.690 1.00 62.16 404 SER A O 1
ATOM 3159 N N . SER A 1 405 ? 21.376 1.499 -34.270 1.00 60.38 405 SER A N 1
ATOM 3160 C CA . SER A 1 405 ? 21.675 2.657 -35.133 1.00 60.38 405 SER A CA 1
ATOM 3161 C C . SER A 1 405 ? 22.315 3.853 -34.410 1.00 60.38 405 SER A C 1
ATOM 3163 O O . SER A 1 405 ? 22.549 4.886 -35.032 1.00 60.38 405 SER A O 1
ATOM 3165 N N . GLY A 1 406 ? 22.619 3.731 -33.112 1.00 62.06 406 GLY A N 1
ATOM 3166 C CA . GLY A 1 406 ? 23.345 4.744 -32.331 1.00 62.06 406 GLY A CA 1
ATOM 3167 C C . GLY A 1 406 ? 22.496 5.898 -31.781 1.00 62.06 406 GLY A C 1
ATOM 3168 O O . GLY A 1 406 ? 22.923 6.555 -30.837 1.00 62.06 406 GLY A O 1
ATOM 3169 N N . GLU A 1 407 ? 21.276 6.114 -32.285 1.00 73.31 407 GLU A N 1
ATOM 3170 C CA . GLU A 1 407 ? 20.313 7.052 -31.697 1.00 73.31 407 GLU A CA 1
ATOM 3171 C C . GLU A 1 407 ? 19.016 6.311 -31.344 1.00 73.31 407 GLU A C 1
ATOM 3173 O O . GLU A 1 407 ? 18.286 5.838 -32.218 1.00 73.31 407 GLU A O 1
ATOM 3178 N N . TRP A 1 408 ? 18.735 6.162 -30.046 1.00 84.06 408 TRP A N 1
ATOM 3179 C CA . TRP A 1 408 ? 17.520 5.506 -29.571 1.00 84.06 408 TRP A CA 1
ATOM 3180 C C . TRP A 1 408 ? 16.454 6.551 -29.238 1.00 84.06 408 TRP A C 1
ATOM 3182 O O . TRP A 1 408 ? 16.613 7.362 -28.327 1.00 84.06 408 TRP A O 1
ATOM 3192 N N . ARG A 1 409 ? 15.348 6.534 -29.989 1.00 86.94 409 ARG A N 1
ATOM 3193 C CA . ARG A 1 409 ? 14.202 7.441 -29.819 1.00 86.94 409 ARG A CA 1
ATOM 3194 C C . ARG A 1 409 ? 12.958 6.630 -29.452 1.00 86.94 409 ARG A C 1
ATOM 3196 O O . ARG A 1 409 ? 12.132 6.369 -30.327 1.00 86.94 409 ARG A O 1
ATOM 3203 N N . PRO A 1 410 ? 12.840 6.173 -28.196 1.00 89.56 410 PRO A N 1
ATOM 3204 C CA . PRO A 1 410 ? 11.759 5.280 -27.829 1.00 89.56 410 PRO A CA 1
ATOM 3205 C C . PRO A 1 410 ? 10.408 5.991 -27.760 1.00 89.56 410 PRO A C 1
ATOM 3207 O O . PRO A 1 410 ? 10.306 7.159 -27.381 1.00 89.56 410 PRO A O 1
ATOM 3210 N N . LYS A 1 411 ? 9.351 5.230 -28.031 1.00 91.06 411 LYS A N 1
ATOM 3211 C CA . LYS A 1 411 ? 7.990 5.531 -27.592 1.00 91.06 411 LYS A CA 1
ATOM 3212 C C . LYS A 1 411 ? 7.912 5.301 -26.083 1.00 91.06 411 LYS A C 1
ATOM 3214 O O . LYS A 1 411 ? 8.338 4.260 -25.578 1.00 91.06 411 LYS A O 1
ATOM 3219 N N . ILE A 1 412 ? 7.384 6.284 -25.357 1.00 91.12 412 ILE A N 1
ATOM 3220 C CA . ILE A 1 412 ? 7.241 6.200 -23.903 1.00 91.12 412 ILE A CA 1
ATOM 3221 C C . ILE A 1 412 ? 5.887 5.588 -23.563 1.00 91.12 412 ILE A C 1
ATOM 3223 O O . ILE A 1 412 ? 4.852 6.197 -23.826 1.00 91.12 412 ILE A O 1
ATOM 3227 N N . ASN A 1 413 ? 5.910 4.419 -22.927 1.00 89.81 413 ASN A N 1
ATOM 3228 C CA . ASN A 1 413 ? 4.726 3.817 -22.322 1.00 89.81 413 ASN A CA 1
ATOM 3229 C C . ASN A 1 413 ? 4.702 4.175 -20.838 1.00 89.81 413 ASN A C 1
ATOM 3231 O O . ASN A 1 413 ? 5.676 3.923 -20.135 1.00 89.81 413 ASN A O 1
ATOM 3235 N N . ILE A 1 414 ? 3.604 4.752 -20.353 1.00 88.19 414 ILE A N 1
ATOM 3236 C CA . ILE A 1 414 ? 3.408 5.023 -18.924 1.00 88.19 414 ILE A CA 1
ATOM 3237 C C . ILE A 1 414 ? 2.360 4.052 -18.402 1.00 88.19 414 ILE A C 1
ATOM 3239 O O . ILE A 1 414 ? 1.246 3.994 -18.920 1.00 88.19 414 ILE A O 1
ATOM 3243 N N . VAL A 1 415 ? 2.729 3.300 -17.373 1.00 87.06 415 VAL A N 1
ATOM 3244 C CA . VAL A 1 415 ? 1.879 2.314 -16.713 1.00 87.06 415 VAL A CA 1
ATOM 3245 C C . VAL A 1 415 ? 1.747 2.699 -15.245 1.00 87.06 415 VAL A C 1
ATOM 3247 O O . VAL A 1 415 ? 2.740 2.996 -14.584 1.00 87.06 415 VAL A O 1
ATOM 3250 N N . PHE A 1 416 ? 0.525 2.678 -14.728 1.00 83.31 416 PHE A N 1
ATOM 3251 C CA . PHE A 1 416 ? 0.268 2.747 -13.293 1.00 83.31 416 PHE A CA 1
ATOM 3252 C C . PHE A 1 416 ? -0.101 1.339 -12.825 1.00 83.31 416 PHE A C 1
ATOM 3254 O O . PHE A 1 416 ? -1.058 0.755 -13.332 1.00 83.31 416 PHE A O 1
ATOM 3261 N N . ALA A 1 417 ? 0.701 0.772 -11.930 1.00 71.62 417 ALA A N 1
ATOM 3262 C CA . ALA A 1 417 ? 0.431 -0.492 -11.266 1.00 71.62 417 ALA A CA 1
ATOM 3263 C C . ALA A 1 417 ? -0.254 -0.174 -9.932 1.00 71.62 417 ALA A C 1
ATOM 3265 O O . ALA A 1 417 ? 0.323 0.509 -9.097 1.00 71.62 417 ALA A O 1
ATOM 3266 N N . GLY A 1 418 ? -1.506 -0.583 -9.758 1.00 57.22 418 GLY A N 1
ATOM 3267 C CA . GLY A 1 418 ? -2.294 -0.267 -8.565 1.00 57.22 418 GLY A CA 1
ATOM 3268 C C . GLY A 1 418 ? -3.726 -0.735 -8.694 1.00 57.22 418 GLY A C 1
ATOM 3269 O O . GLY A 1 418 ? -4.287 -0.551 -9.799 1.00 57.22 418 GLY A O 1
#

Foldseek 3Di:
DQPPPQQLKWKADDLVPQDDPDPPDDSLQQLLAAPSVTARDPDLFFQFQFFDPFWTWGQDPPPGIIIMGRDLLDDPDSSSLSNVLRSVLNVVVVVCVVCVVVVHDALEDAAAAAPPQDLVSLVSVQVSQVCSLVSDPCPDPSGYDYFAAPDDSDPDPDDPPDDDDPDDPPVVPPPPDDDDDDDDDDDDDDDDDDDDDDDDDPDDDDDDDDDPPPPPPPPDPLAFDEDDADDDDPRHHYHPQVVVLVVVLPDPPDDAALQEWEWEWAADQQKIKIWIWHQWPNDIGTPDIHMDRAHDVQLLLCQLVFPCLLVLLVVLCVVVVNDHNLRNPDPNSDHSRCSSSSVVSSVSPDDPVSVVVSLVSCCVRPVVSNVSVCVSVVVVVVVVVVVVVVCQSNLLSYPRRSDPPSHRDHDYHYHYDD